Protein AF-0000000084972974 (afdb_homodimer)

pLDDT: mean 89.66, std 11.51, range [36.28, 98.94]

Foldseek 3Di:
DEEEEEALPPVVLVVLQVLQVVVCVVVVLPYDHPYGYLDLVVVVVCLVPDAGQEYEAEQCSVDPDGRLNSLLVNCVRPVRRAYEYEYQCPVCVCSCVVSVSPHQYYHHPDDPVVRSVVSVVSVVVSSVSVVVVVVCVVQPWDWADDVPDIDTHGPVQWFKWFADPDPQWIWTDGLPDIDIHGHAPVVCPPSDPQWFDFDNGMTGRLVQFPDADLPQQWTAGPSGDIDGGDNVRSVVSCVVNVPD/DEEEEEALPPVVLVVLQVLQVVVCVVVVLPYDHPYGYLDLVVVVVCLVPDAGQEYEAEQCSVDPDGRLNSLLVNCVSPVRRAYEYEYQCPVCVCSCVVSVSPHQYYHHPDDPVVRSVVSVVSVVVSSVSVVVVVVCVVQPWDWADDVPDIDTHGPVQWFKWFADPDPQWIWTDGLPDIDIHGHAPVVCPPSDPQWFDFDNTMTGRLVQFPDADLPQQWTAGPSGDIDGGDNVRVVVSCVVNVPD

Secondary structure (DSSP, 8-state):
-EEEEE-SSHHHHHHHHHHHHHHHHHHT---EEEEEES-HHHHHHHHHH---SEEEE-S--SSSS-HHHHHHHHHHH-SSSEEEEEES-GGGTTHHHHTT---SEEEE-S-HHHHHHHHHHHHHHHHHHHHHHHHHHTS-EEEEEETTEEEEEEGGG--EEEE-SSTTEEEEE-SS-EEEEE--GGGGTTSSTTEEEEETTEEEEGGGEEEEETTTTEEEETTS-EEE--HHHHHHHHHH----/-EEEEE-SSHHHHHHHHHHHHHHHHHHT---EEEEEES-HHHHHHHHHH---SEEEE-S--SSSS-HHHHHHHHHHH-SSSEEEEEES-GGGTTHHHHTT---SEEEE-S-HHHHHHHHHHHHHHHHHHHHHHHHHHTS-EEEEEETTEEEEEEGGG--EEEE-SSTTEEEEE-SS-EEEEE--GGGGTTSSTTEEEEETTEEEEGGGEEEEETTTTEEEETTS-EEE--HHHHHHHHHH----

Structure (mmCIF, N/CA/C/O backbone):
data_AF-0000000084972974-model_v1
#
loop_
_entity.id
_entity.type
_entity.pdbx_description
1 polymer 'Accessory gene regulator protein A'
#
loop_
_atom_site.group_PDB
_atom_site.id
_atom_site.type_symbol
_atom_site.label_atom_id
_atom_site.label_alt_id
_atom_site.label_comp_id
_atom_site.label_asym_id
_atom_site.label_entity_id
_atom_site.label_seq_id
_atom_site.pdbx_PDB_ins_code
_atom_site.Cartn_x
_atom_site.Cartn_y
_atom_site.Cartn_z
_atom_site.occupancy
_atom_site.B_iso_or_equiv
_atom_site.auth_seq_id
_atom_site.auth_comp_id
_atom_site.auth_asym_id
_atom_site.auth_atom_id
_atom_site.pdbx_PDB_model_num
ATOM 1 N N . MET A 1 1 ? -12.906 -3.947 5.77 1 89.81 1 MET A N 1
ATOM 2 C CA . MET A 1 1 ? -12.367 -4.445 4.508 1 89.81 1 MET A CA 1
ATOM 3 C C . MET A 1 1 ? -13.484 -4.746 3.518 1 89.81 1 MET A C 1
ATOM 5 O O . MET A 1 1 ? -14.367 -5.562 3.795 1 89.81 1 MET A O 1
ATOM 9 N N . ASN A 1 2 ? -13.5 -4.047 2.375 1 93.19 2 ASN A N 1
ATOM 10 C CA . ASN A 1 2 ? -14.516 -4.211 1.34 1 93.19 2 ASN A CA 1
ATOM 11 C C . ASN A 1 2 ? -14.117 -5.281 0.33 1 93.19 2 ASN A C 1
ATOM 13 O O . ASN A 1 2 ? -12.984 -5.285 -0.166 1 93.19 2 ASN A O 1
ATOM 17 N N . ILE A 1 3 ? -15.117 -6.199 0.05 1 98.25 3 ILE A N 1
ATOM 18 C CA . ILE A 1 3 ? -14.812 -7.348 -0.793 1 98.25 3 ILE A CA 1
ATOM 19 C C . ILE A 1 3 ? -15.711 -7.336 -2.029 1 98.25 3 ILE A C 1
ATOM 21 O O . ILE A 1 3 ? -16.906 -7.055 -1.931 1 98.25 3 ILE A O 1
ATOM 25 N N . VAL A 1 4 ? -15.109 -7.602 -3.17 1 98.88 4 VAL A N 1
ATOM 26 C CA . VAL A 1 4 ? -15.828 -7.824 -4.418 1 98.88 4 VAL A CA 1
ATOM 27 C C . VAL A 1 4 ? -15.68 -9.281 -4.848 1 98.88 4 VAL A C 1
ATOM 29 O O . VAL A 1 4 ? -14.594 -9.859 -4.758 1 98.88 4 VAL A O 1
ATOM 32 N N . ILE A 1 5 ? -16.812 -9.883 -5.281 1 98.88 5 ILE A N 1
ATOM 33 C CA . ILE A 1 5 ? -16.828 -11.242 -5.812 1 98.88 5 ILE A CA 1
ATOM 34 C C . ILE A 1 5 ? -17.328 -11.227 -7.258 1 98.88 5 ILE A C 1
ATOM 36 O O . ILE A 1 5 ? -18.344 -10.602 -7.559 1 98.88 5 ILE A O 1
ATOM 40 N N . CYS A 1 6 ? -16.594 -11.867 -8.148 1 98.94 6 CYS A N 1
ATOM 41 C CA . CYS A 1 6 ? -17.047 -12.047 -9.523 1 98.94 6 CYS A CA 1
ATOM 42 C C . CYS A 1 6 ? -16.984 -13.516 -9.93 1 98.94 6 CYS A C 1
ATOM 44 O O . CYS A 1 6 ? -15.906 -14.094 -10.016 1 98.94 6 CYS A O 1
ATOM 46 N N . GLU A 1 7 ? -18.125 -14.117 -10.148 1 98.62 7 GLU A N 1
ATOM 47 C CA . GLU A 1 7 ? -18.359 -15.531 -10.414 1 98.62 7 GLU A CA 1
ATOM 48 C C . GLU A 1 7 ? -19.578 -15.734 -11.305 1 98.62 7 GLU A C 1
ATOM 50 O O . GLU A 1 7 ? -20.688 -15.32 -10.945 1 98.62 7 GLU A O 1
ATOM 55 N N . ASP A 1 8 ? -19.328 -16.359 -12.453 1 98.25 8 ASP A N 1
ATOM 56 C CA . ASP A 1 8 ? -20.422 -16.438 -13.406 1 98.25 8 ASP A CA 1
ATOM 57 C C . ASP A 1 8 ? -21.469 -17.453 -12.953 1 98.25 8 ASP A C 1
ATOM 59 O O . ASP A 1 8 ? -22.656 -17.344 -13.289 1 98.25 8 ASP A O 1
ATOM 63 N N . ASP A 1 9 ? -21.047 -18.516 -12.195 1 97.75 9 ASP A N 1
ATOM 64 C CA . ASP A 1 9 ? -21.984 -19.5 -11.664 1 97.75 9 ASP A CA 1
ATOM 65 C C . ASP A 1 9 ? -22.703 -18.969 -10.43 1 97.75 9 ASP A C 1
ATOM 67 O O . ASP A 1 9 ? -22.094 -18.844 -9.359 1 97.75 9 ASP A O 1
ATOM 71 N N . ARG A 1 10 ? -23.953 -18.766 -10.57 1 97.62 10 ARG A N 1
ATOM 72 C CA . ARG A 1 10 ? -24.734 -18.094 -9.523 1 97.62 10 ARG A CA 1
ATOM 73 C C . ARG A 1 10 ? -24.719 -18.906 -8.234 1 97.62 10 ARG A C 1
ATOM 75 O O . ARG A 1 10 ? -24.734 -18.344 -7.137 1 97.62 10 ARG A O 1
ATOM 82 N N . VAL A 1 11 ? -24.719 -20.172 -8.336 1 96.75 11 VAL A N 1
ATOM 83 C CA . VAL A 1 11 ? -24.688 -21.031 -7.156 1 96.75 11 VAL A CA 1
ATOM 84 C C . VAL A 1 11 ? -23.359 -20.859 -6.418 1 96.75 11 VAL A C 1
ATOM 86 O O . VAL A 1 11 ? -23.344 -20.688 -5.199 1 96.75 11 VAL A O 1
ATOM 89 N N . GLN A 1 12 ? -22.297 -20.891 -7.18 1 96.25 12 GLN A N 1
ATOM 90 C CA . GLN A 1 12 ? -20.969 -20.719 -6.594 1 96.25 12 GLN A CA 1
ATOM 91 C C . GLN A 1 12 ? -20.797 -19.297 -6.035 1 96.25 12 GLN A C 1
ATOM 93 O O . GLN A 1 12 ? -20.172 -19.109 -4.988 1 96.25 12 GLN A O 1
ATOM 98 N N . LEU A 1 13 ? -21.344 -18.344 -6.738 1 98.19 13 LEU A N 1
ATOM 99 C CA . LEU A 1 13 ? -21.312 -16.953 -6.281 1 98.19 13 LEU A CA 1
ATOM 100 C C . LEU A 1 13 ? -21.969 -16.828 -4.91 1 98.19 13 LEU A C 1
ATOM 102 O O . LEU A 1 13 ? -21.375 -16.266 -3.98 1 98.19 13 LEU A O 1
ATOM 106 N N . GLU A 1 14 ? -23.172 -17.328 -4.828 1 97.88 14 GLU A N 1
ATOM 107 C CA . GLU A 1 14 ? -23.922 -17.219 -3.586 1 97.88 14 GLU A CA 1
ATOM 108 C C . GLU A 1 14 ? -23.25 -17.984 -2.453 1 97.88 14 GLU A C 1
ATOM 110 O O . GLU A 1 14 ? -23.234 -17.516 -1.308 1 97.88 14 GLU A O 1
ATOM 115 N N . LYS A 1 15 ? -22.703 -19.109 -2.768 1 96.25 15 LYS A N 1
ATOM 116 C CA . LYS A 1 15 ? -21.984 -19.891 -1.764 1 96.25 15 LYS A CA 1
ATOM 117 C C . LYS A 1 15 ? -20.781 -19.109 -1.216 1 96.25 15 LYS A C 1
ATOM 119 O O . LYS A 1 15 ? -20.594 -19.047 -0 1 96.25 15 LYS A O 1
ATOM 124 N N . THR A 1 16 ? -19.969 -18.547 -2.088 1 97.38 16 THR A N 1
ATOM 125 C CA . THR A 1 16 ? -18.797 -17.766 -1.69 1 97.38 16 THR A CA 1
ATOM 126 C C . THR A 1 16 ? -19.219 -16.562 -0.846 1 97.38 16 THR A C 1
ATOM 128 O O . THR A 1 16 ? -18.641 -16.297 0.206 1 97.38 16 THR A O 1
ATOM 131 N N . LYS A 1 17 ? -20.234 -15.891 -1.312 1 98.31 17 LYS A N 1
ATOM 132 C CA . LYS A 1 17 ? -20.75 -14.734 -0.59 1 98.31 17 LYS A CA 1
ATOM 133 C C . LYS A 1 17 ? -21.188 -15.117 0.822 1 98.31 17 LYS A C 1
ATOM 135 O O . LYS A 1 17 ? -20.844 -14.445 1.79 1 98.31 17 LYS A O 1
ATOM 140 N N . GLU A 1 18 ? -21.891 -16.219 0.926 1 97.12 18 GLU A N 1
ATOM 141 C CA . GLU A 1 18 ? -22.391 -16.688 2.217 1 97.12 18 GLU A CA 1
ATOM 142 C C . GLU A 1 18 ? -21.234 -17.016 3.17 1 97.12 18 GLU A C 1
ATOM 144 O O . GLU A 1 18 ? -21.281 -16.641 4.348 1 97.12 18 GLU A O 1
ATOM 149 N N . ILE A 1 19 ? -20.266 -17.703 2.654 1 96.19 19 ILE A N 1
ATOM 150 C CA . ILE A 1 19 ? -19.109 -18.062 3.479 1 96.19 19 ILE A CA 1
ATOM 151 C C . ILE A 1 19 ? -18.453 -16.797 4.02 1 96.19 19 ILE A C 1
ATOM 153 O O . ILE A 1 19 ? -18.156 -16.703 5.211 1 96.19 19 ILE A O 1
ATOM 157 N N . ILE A 1 20 ? -18.297 -15.789 3.176 1 97.5 20 ILE A N 1
ATOM 158 C CA . ILE A 1 20 ? -17.625 -14.555 3.545 1 97.5 20 ILE A CA 1
ATOM 159 C C . ILE A 1 20 ? -18.469 -13.781 4.551 1 97.5 20 ILE A C 1
ATOM 161 O O . ILE A 1 20 ? -17.953 -13.312 5.57 1 97.5 20 ILE A O 1
ATOM 165 N N . GLU A 1 21 ? -19.719 -13.68 4.281 1 96.69 21 GLU A N 1
ATOM 166 C CA . GLU A 1 21 ? -20.594 -12.906 5.152 1 96.69 21 GLU A CA 1
ATOM 167 C C . GLU A 1 21 ? -20.734 -13.57 6.52 1 96.69 21 GLU A C 1
ATOM 169 O O . GLU A 1 21 ? -20.781 -12.891 7.547 1 96.69 21 GLU A O 1
ATOM 174 N N . ASN A 1 22 ? -20.844 -14.891 6.516 1 95.62 22 ASN A N 1
ATOM 175 C CA . ASN A 1 22 ? -20.906 -15.602 7.789 1 95.62 22 ASN A CA 1
ATOM 176 C C . ASN A 1 22 ? -19.641 -15.383 8.609 1 95.62 22 ASN A C 1
ATOM 178 O O . ASN A 1 22 ? -19.719 -15.172 9.82 1 95.62 22 ASN A O 1
ATOM 182 N N . TYR A 1 23 ? -18.562 -15.508 7.926 1 94 23 TYR A N 1
ATOM 183 C CA . TYR A 1 23 ? -17.281 -15.25 8.602 1 94 23 TYR A CA 1
ATOM 184 C C . TYR A 1 23 ? -17.25 -13.836 9.172 1 94 23 TYR A C 1
ATOM 186 O O . TYR A 1 23 ? -16.859 -13.633 10.32 1 94 23 TYR A O 1
ATOM 194 N N . ALA A 1 24 ? -17.656 -12.852 8.383 1 92.06 24 ALA A N 1
ATOM 195 C CA . ALA A 1 24 ? -17.672 -11.453 8.805 1 92.06 24 ALA A CA 1
ATOM 196 C C . ALA A 1 24 ? -18.547 -11.258 10.039 1 92.06 24 ALA A C 1
ATOM 198 O O . ALA A 1 24 ? -18.172 -10.562 10.977 1 92.06 24 ALA A O 1
ATOM 199 N N . MET A 1 25 ? -19.672 -11.875 10.016 1 90.69 25 MET A N 1
ATOM 200 C CA . MET A 1 25 ? -20.625 -11.766 11.117 1 90.69 25 MET A CA 1
ATOM 201 C C . MET A 1 25 ? -20.078 -12.406 12.383 1 90.69 25 MET A C 1
ATOM 203 O O . MET A 1 25 ? -20.141 -11.812 13.461 1 90.69 25 MET A O 1
ATOM 207 N N . MET A 1 26 ? -19.547 -13.594 12.227 1 90.44 26 MET A N 1
ATOM 208 C CA . MET A 1 26 ? -19.031 -14.344 13.375 1 90.44 26 MET A CA 1
ATOM 209 C C . MET A 1 26 ? -17.859 -13.609 14.023 1 90.44 26 MET A C 1
ATOM 211 O O . MET A 1 26 ? -17.766 -13.562 15.25 1 90.44 26 MET A O 1
ATOM 215 N N . GLU A 1 27 ? -17 -13.039 13.203 1 86.06 27 GLU A N 1
ATOM 216 C CA . GLU A 1 27 ? -15.805 -12.375 13.719 1 86.06 27 GLU A CA 1
ATOM 217 C C . GLU A 1 27 ? -16.094 -10.922 14.062 1 86.06 27 GLU A C 1
ATOM 219 O O . GLU A 1 27 ? -15.305 -10.281 14.766 1 86.06 27 GLU A O 1
ATOM 224 N N . ASP A 1 28 ? -17.156 -10.391 13.594 1 82.56 28 ASP A N 1
ATOM 225 C CA . ASP A 1 28 ? -17.5 -8.984 13.773 1 82.56 28 ASP A CA 1
ATOM 226 C C . ASP A 1 28 ? -16.328 -8.086 13.43 1 82.56 28 ASP A C 1
ATOM 228 O O . ASP A 1 28 ? -15.945 -7.219 14.219 1 82.56 28 ASP A O 1
ATOM 232 N N . ASN A 1 29 ? -15.75 -8.297 12.242 1 78.06 29 ASN A N 1
ATOM 233 C CA . ASN A 1 29 ? -14.484 -7.66 11.891 1 78.06 29 ASN A CA 1
ATOM 234 C C . ASN A 1 29 ? -14.68 -6.566 10.844 1 78.06 29 ASN A C 1
ATOM 236 O O . ASN A 1 29 ? -13.703 -6.027 10.312 1 78.06 29 ASN A O 1
ATOM 240 N N . GLY A 1 30 ? -15.93 -6.277 10.484 1 81.06 30 GLY A N 1
ATOM 241 C CA . GLY A 1 30 ? -16.219 -5.156 9.602 1 81.06 30 GLY A CA 1
ATOM 242 C C . GLY A 1 30 ? -16.062 -5.492 8.133 1 81.06 30 GLY A C 1
ATOM 243 O O . GLY A 1 30 ? -16.219 -4.625 7.27 1 81.06 30 GLY A O 1
ATOM 244 N N . ILE A 1 31 ? -15.703 -6.734 7.84 1 90.69 31 ILE A N 1
ATOM 245 C CA . ILE A 1 31 ? -15.633 -7.176 6.453 1 90.69 31 ILE A CA 1
ATOM 246 C C . ILE A 1 31 ? -17.016 -7.066 5.801 1 90.69 31 ILE A C 1
ATOM 248 O O . ILE A 1 31 ? -18.016 -7.422 6.41 1 90.69 31 ILE A O 1
ATOM 252 N N . LYS A 1 32 ? -17.078 -6.527 4.57 1 93.5 32 LYS A N 1
ATOM 253 C CA . LYS A 1 32 ? -18.344 -6.379 3.852 1 93.5 32 LYS A CA 1
ATOM 254 C C . LYS A 1 32 ? -18.188 -6.742 2.379 1 93.5 32 LYS A C 1
ATOM 256 O O . LYS A 1 32 ? -17.219 -6.336 1.734 1 93.5 32 LYS A O 1
ATOM 261 N N . VAL A 1 33 ? -19.156 -7.508 1.957 1 97.75 33 VAL A N 1
ATOM 262 C CA . VAL A 1 33 ? -19.25 -7.691 0.513 1 97.75 33 VAL A CA 1
ATOM 263 C C . VAL A 1 33 ? -19.969 -6.5 -0.115 1 97.75 33 VAL A C 1
ATOM 265 O O . VAL A 1 33 ? -21.156 -6.285 0.129 1 97.75 33 VAL A O 1
ATOM 268 N N . VAL A 1 34 ? -19.266 -5.77 -0.963 1 96.94 34 VAL A N 1
ATOM 269 C CA . VAL A 1 34 ? -19.828 -4.523 -1.468 1 96.94 34 VAL A CA 1
ATOM 270 C C . VAL A 1 34 ? -20.344 -4.73 -2.889 1 96.94 34 VAL A C 1
ATOM 272 O O . VAL A 1 34 ? -21.141 -3.93 -3.393 1 96.94 34 VAL A O 1
ATOM 275 N N . LEU A 1 35 ? -19.859 -5.785 -3.537 1 98.56 35 LEU A N 1
ATOM 276 C CA . LEU A 1 35 ? -20.344 -6.184 -4.852 1 98.56 35 LEU A CA 1
ATOM 277 C C . LEU A 1 35 ? -20.156 -7.68 -5.074 1 98.56 35 LEU A C 1
ATOM 279 O O . LEU A 1 35 ? -19.078 -8.219 -4.863 1 98.56 35 LEU A O 1
ATOM 283 N N . ALA A 1 36 ? -21.188 -8.359 -5.305 1 98.75 36 ALA A N 1
ATOM 284 C CA . ALA A 1 36 ? -21.188 -9.742 -5.77 1 98.75 36 ALA A CA 1
ATOM 285 C C . ALA A 1 36 ? -21.922 -9.867 -7.102 1 98.75 36 ALA A C 1
ATOM 287 O O . ALA A 1 36 ? -23.109 -9.562 -7.195 1 98.75 36 ALA A O 1
ATOM 288 N N . THR A 1 37 ? -21.172 -10.305 -8.125 1 98.81 37 THR A N 1
ATOM 289 C CA . THR A 1 37 ? -21.797 -10.234 -9.445 1 98.81 37 THR A CA 1
ATOM 290 C C . THR A 1 37 ? -21.297 -11.375 -10.328 1 98.81 37 THR A C 1
ATOM 292 O O . THR A 1 37 ? -20.203 -11.906 -10.125 1 98.81 37 THR A O 1
ATOM 295 N N . ALA A 1 38 ? -22.109 -11.711 -11.297 1 98.62 38 ALA A N 1
ATOM 296 C CA . ALA A 1 38 ? -21.75 -12.711 -12.305 1 98.62 38 ALA A CA 1
ATOM 297 C C . ALA A 1 38 ? -21.203 -12.047 -13.562 1 98.62 38 ALA A C 1
ATOM 299 O O . ALA A 1 38 ? -20.781 -12.727 -14.5 1 98.62 38 ALA A O 1
ATOM 300 N N . ASN A 1 39 ? -21.203 -10.688 -13.531 1 98.5 39 ASN A N 1
ATOM 301 C CA . ASN A 1 39 ? -20.844 -9.898 -14.711 1 98.5 39 ASN A CA 1
ATOM 302 C C . ASN A 1 39 ? -19.578 -9.078 -14.461 1 98.5 39 ASN A C 1
ATOM 304 O O . ASN A 1 39 ? -19.609 -8.109 -13.703 1 98.5 39 ASN A O 1
ATOM 308 N N . PRO A 1 40 ? -18.484 -9.445 -15.242 1 98.62 40 PRO A N 1
ATOM 309 C CA . PRO A 1 40 ? -17.234 -8.703 -15.016 1 98.62 40 PRO A CA 1
ATOM 310 C C . PRO A 1 40 ? -17.359 -7.223 -15.359 1 98.62 40 PRO A C 1
ATOM 312 O O . PRO A 1 40 ? -16.609 -6.398 -14.836 1 98.62 40 PRO A O 1
ATOM 315 N N . HIS A 1 41 ? -18.328 -6.828 -16.141 1 98.31 41 HIS A N 1
ATOM 316 C CA . HIS A 1 41 ? -18.531 -5.422 -16.484 1 98.31 41 HIS A CA 1
ATOM 317 C C . HIS A 1 41 ? -19.031 -4.633 -15.273 1 98.31 41 HIS A C 1
ATOM 319 O O . HIS A 1 41 ? -18.766 -3.434 -15.164 1 98.31 41 HIS A O 1
ATOM 325 N N . ASP A 1 42 ? -19.703 -5.297 -14.359 1 98.56 42 ASP A N 1
ATOM 326 C CA . ASP A 1 42 ? -20.109 -4.648 -13.117 1 98.56 42 ASP A CA 1
ATOM 327 C C . ASP A 1 42 ? -18.891 -4.254 -12.281 1 98.56 42 ASP A C 1
ATOM 329 O O . ASP A 1 42 ? -18.891 -3.197 -11.641 1 98.56 42 ASP A O 1
ATOM 333 N N . VAL A 1 43 ? -17.891 -5.102 -12.312 1 98.62 43 VAL A N 1
ATOM 334 C CA . VAL A 1 43 ? -16.672 -4.812 -11.562 1 98.62 43 VAL A CA 1
ATOM 335 C C . VAL A 1 43 ? -15.938 -3.631 -12.188 1 98.62 43 VAL A C 1
ATOM 337 O O . VAL A 1 43 ? -15.461 -2.738 -11.484 1 98.62 43 VAL A O 1
ATOM 340 N N . LEU A 1 44 ? -15.898 -3.598 -13.531 1 97.5 44 LEU A N 1
ATOM 341 C CA . LEU A 1 44 ? -15.25 -2.492 -14.227 1 97.5 44 LEU A CA 1
ATOM 342 C C . LEU A 1 44 ? -15.961 -1.174 -13.93 1 97.5 44 LEU A C 1
ATOM 344 O O . LEU A 1 44 ? -15.305 -0.154 -13.695 1 97.5 44 LEU A O 1
ATOM 348 N N . SER A 1 45 ? -17.297 -1.203 -13.883 1 97.19 45 SER A N 1
ATOM 349 C CA . SER A 1 45 ? -18.078 -0.019 -13.531 1 97.19 45 SER A CA 1
ATOM 350 C C . SER A 1 45 ? -17.828 0.404 -12.086 1 97.19 45 SER A C 1
ATOM 352 O O . SER A 1 45 ? -17.672 1.595 -11.805 1 97.19 45 SER A O 1
ATOM 354 N N . PHE A 1 46 ? -17.781 -0.591 -11.305 1 96.31 46 PHE A N 1
ATOM 355 C CA . PHE A 1 46 ? -17.5 -0.351 -9.898 1 96.31 46 PHE A CA 1
ATOM 356 C C . PHE A 1 46 ? -16.172 0.36 -9.719 1 96.31 46 PHE A C 1
ATOM 358 O O . PHE A 1 46 ? -16.062 1.304 -8.93 1 96.31 46 PHE A O 1
ATOM 365 N N . LEU A 1 47 ? -15.094 0 -10.484 1 94.81 47 LEU A N 1
ATOM 366 C CA . LEU A 1 47 ? -13.734 0.512 -10.367 1 94.81 47 LEU A CA 1
ATOM 367 C C . LEU A 1 47 ? -13.664 1.973 -10.797 1 94.81 47 LEU A C 1
ATOM 369 O O . LEU A 1 47 ? -12.703 2.674 -10.477 1 94.81 47 LEU A O 1
ATOM 373 N N . GLN A 1 48 ? -14.641 2.424 -11.531 1 88.88 48 GLN A N 1
ATOM 374 C CA . GLN A 1 48 ? -14.656 3.814 -11.977 1 88.88 48 GLN A CA 1
ATOM 375 C C . GLN A 1 48 ? -14.961 4.758 -10.82 1 88.88 48 GLN A C 1
ATOM 377 O O . GLN A 1 48 ? -14.539 5.918 -10.828 1 88.88 48 GLN A O 1
ATOM 382 N N . GLU A 1 49 ? -15.664 4.188 -9.836 1 83.12 49 GLU A N 1
ATOM 383 C CA . GLU A 1 49 ? -16.172 5.078 -8.797 1 83.12 49 GLU A CA 1
ATOM 384 C C . GLU A 1 49 ? -15.656 4.672 -7.422 1 83.12 49 GLU A C 1
ATOM 386 O O . GLU A 1 49 ? -15.633 5.488 -6.492 1 83.12 49 GLU A O 1
ATOM 391 N N . ASP A 1 50 ? -15.297 3.428 -7.355 1 86.06 50 ASP A N 1
ATOM 392 C CA . ASP A 1 50 ? -14.953 2.904 -6.039 1 86.06 50 ASP A CA 1
ATOM 393 C C . ASP A 1 50 ? -13.797 1.911 -6.133 1 86.06 50 ASP A C 1
ATOM 395 O O . ASP A 1 50 ? -13.297 1.629 -7.223 1 86.06 50 ASP A O 1
ATOM 399 N N . LYS A 1 51 ? -13.289 1.526 -4.965 1 88.81 51 LYS A N 1
ATOM 400 C CA . LYS A 1 51 ? -12.281 0.473 -4.871 1 88.81 51 LYS A CA 1
ATOM 401 C C . LYS A 1 51 ? -12.586 -0.477 -3.717 1 88.81 51 LYS A C 1
ATOM 403 O O . LYS A 1 51 ? -13.258 -0.096 -2.752 1 88.81 51 LYS A O 1
ATOM 408 N N . ALA A 1 52 ? -12.227 -1.682 -3.854 1 94.88 52 ALA A N 1
ATOM 409 C CA . ALA A 1 52 ? -12.32 -2.664 -2.779 1 94.88 52 ALA A CA 1
ATOM 410 C C . ALA A 1 52 ? -10.938 -3.098 -2.307 1 94.88 52 ALA A C 1
ATOM 412 O O . ALA A 1 52 ? -9.93 -2.801 -2.957 1 94.88 52 ALA A O 1
ATOM 413 N N . ASP A 1 53 ? -10.93 -3.672 -1.161 1 93.88 53 ASP A N 1
ATOM 414 C CA . ASP A 1 53 ? -9.664 -4.082 -0.555 1 93.88 53 ASP A CA 1
ATOM 415 C C . ASP A 1 53 ? -9.258 -5.48 -1.018 1 93.88 53 ASP A C 1
ATOM 417 O O . ASP A 1 53 ? -8.086 -5.844 -0.955 1 93.88 53 ASP A O 1
ATOM 421 N N . CYS A 1 54 ? -10.25 -6.242 -1.451 1 98.25 54 CYS A N 1
ATOM 422 C CA . CYS A 1 54 ? -10.023 -7.633 -1.834 1 98.25 54 CYS A CA 1
ATOM 423 C C . CYS A 1 54 ? -11.008 -8.07 -2.914 1 98.25 54 CYS A C 1
ATOM 425 O O . CYS A 1 54 ? -12.188 -7.723 -2.861 1 98.25 54 CYS A O 1
ATOM 427 N N . TYR A 1 55 ? -10.539 -8.789 -3.873 1 98.88 55 TYR A N 1
ATOM 428 C CA . TYR A 1 55 ? -11.336 -9.297 -4.984 1 98.88 55 TYR A CA 1
ATOM 429 C C . TYR A 1 55 ? -11.227 -10.812 -5.094 1 98.88 55 TYR A C 1
ATOM 431 O O . TYR A 1 55 ? -10.117 -11.352 -5.172 1 98.88 55 TYR A O 1
ATOM 439 N N . PHE A 1 56 ? -12.336 -11.508 -5.07 1 98.88 56 PHE A N 1
ATOM 440 C CA . PHE A 1 56 ? -12.43 -12.93 -5.391 1 98.88 56 PHE A CA 1
ATOM 441 C C . PHE A 1 56 ? -12.945 -13.133 -6.812 1 98.88 56 PHE A C 1
ATOM 443 O O . PHE A 1 56 ? -14.078 -12.766 -7.121 1 98.88 56 PHE A O 1
ATOM 450 N N . LEU A 1 57 ? -12.117 -13.781 -7.652 1 98.88 57 LEU A N 1
ATOM 451 C CA . LEU A 1 57 ? -12.43 -13.844 -9.078 1 98.88 57 LEU A CA 1
ATOM 452 C C . LEU A 1 57 ? -12.344 -15.273 -9.594 1 98.88 57 LEU A C 1
ATOM 454 O O . LEU A 1 57 ? -11.359 -15.969 -9.328 1 98.88 57 LEU A O 1
ATOM 458 N N . ASP A 1 58 ? -13.352 -15.656 -10.273 1 98.75 58 ASP A N 1
ATOM 459 C CA . ASP A 1 58 ? -13.172 -16.797 -11.156 1 98.75 58 ASP A CA 1
ATOM 460 C C . ASP A 1 58 ? -12.367 -16.422 -12.398 1 98.75 58 ASP A C 1
ATOM 462 O O . ASP A 1 58 ? -12.359 -15.258 -12.812 1 98.75 58 ASP A O 1
ATOM 466 N N . ILE A 1 59 ? -11.719 -17.391 -12.969 1 98.62 59 ILE A N 1
ATOM 467 C CA . ILE A 1 59 ? -10.961 -17.125 -14.188 1 98.62 59 ILE A CA 1
ATOM 468 C C . ILE A 1 59 ? -11.891 -17.188 -15.398 1 98.62 59 ILE A C 1
ATOM 470 O O . ILE A 1 59 ? -11.844 -16.297 -16.266 1 98.62 59 ILE A O 1
ATOM 474 N N . ASP A 1 60 ? -12.672 -18.25 -15.445 1 98.25 60 ASP A N 1
ATOM 475 C CA . ASP A 1 60 ? -13.656 -18.391 -16.516 1 98.25 60 ASP A CA 1
ATOM 476 C C . ASP A 1 60 ? -14.977 -17.734 -16.141 1 98.25 60 ASP A C 1
ATOM 478 O O . ASP A 1 60 ? -15.75 -18.281 -15.359 1 98.25 60 ASP A O 1
ATOM 482 N N . LEU A 1 61 ? -15.312 -16.609 -16.75 1 98.44 61 LEU A N 1
ATOM 483 C CA . LEU A 1 61 ? -16.484 -15.812 -16.406 1 98.44 61 LEU A CA 1
ATOM 484 C C . LEU A 1 61 ? -17.516 -15.867 -17.531 1 98.44 61 LEU A C 1
ATOM 486 O O . LEU A 1 61 ? -18.453 -15.062 -17.547 1 98.44 61 LEU A O 1
ATOM 490 N N . LYS A 1 62 ? -17.297 -16.734 -18.5 1 97.94 62 LYS A N 1
ATOM 491 C CA . LYS A 1 62 ? -18.188 -16.875 -19.656 1 97.94 62 LYS A CA 1
ATOM 492 C C . LYS A 1 62 ? -18.391 -15.547 -20.359 1 97.94 62 LYS A C 1
ATOM 494 O O . LYS A 1 62 ? -19.531 -15.188 -20.688 1 97.94 62 LYS A O 1
ATOM 499 N N . ASP A 1 63 ? -17.328 -14.805 -20.422 1 97.25 63 ASP A N 1
ATOM 500 C CA . ASP A 1 63 ? -17.25 -13.492 -21.062 1 97.25 63 ASP A CA 1
ATOM 501 C C . ASP A 1 63 ? -15.906 -13.32 -21.781 1 97.25 63 ASP A C 1
ATOM 503 O O . ASP A 1 63 ? -14.977 -14.102 -21.578 1 97.25 63 ASP A O 1
ATOM 507 N N . GLU A 1 64 ? -15.859 -12.352 -22.672 1 97.56 64 GLU A N 1
ATOM 508 C CA . GLU A 1 64 ? -14.578 -12.016 -23.297 1 97.56 64 GLU A CA 1
ATOM 509 C C . GLU A 1 64 ? -13.555 -11.586 -22.266 1 97.56 64 GLU A C 1
ATOM 511 O O . GLU A 1 64 ? -12.359 -11.859 -22.406 1 97.56 64 GLU A O 1
ATOM 516 N N . ILE A 1 65 ? -14.07 -10.984 -21.25 1 97.69 65 ILE A N 1
ATOM 517 C CA . ILE A 1 65 ? -13.227 -10.633 -20.109 1 97.69 65 ILE A CA 1
ATOM 518 C C . ILE A 1 65 ? -13.07 -11.836 -19.188 1 97.69 65 ILE A C 1
ATOM 520 O O . ILE A 1 65 ? -14.062 -12.352 -18.656 1 97.69 65 ILE A O 1
ATOM 524 N N . THR A 1 66 ? -11.828 -12.32 -19.016 1 98.25 66 THR A N 1
ATOM 525 C CA . THR A 1 66 ? -11.555 -13.398 -18.078 1 98.25 66 THR A CA 1
ATOM 526 C C . THR A 1 66 ? -11.172 -12.844 -16.703 1 98.25 66 THR A C 1
ATOM 528 O O . THR A 1 66 ? -10.906 -11.648 -16.562 1 98.25 66 THR A O 1
ATOM 531 N N . GLY A 1 67 ? -11.102 -13.695 -15.703 1 98.75 67 GLY A N 1
ATOM 532 C CA . GLY A 1 67 ? -10.641 -13.258 -14.398 1 98.75 67 GLY A CA 1
ATOM 533 C C . GLY A 1 67 ? -9.234 -12.68 -14.43 1 98.75 67 GLY A C 1
ATOM 534 O O . GLY A 1 67 ? -8.922 -11.75 -13.688 1 98.75 67 GLY A O 1
ATOM 535 N N . ILE A 1 68 ? -8.422 -13.195 -15.32 1 98.69 68 ILE A N 1
ATOM 536 C CA . ILE A 1 68 ? -7.035 -12.75 -15.43 1 98.69 68 ILE A CA 1
ATOM 537 C C . ILE A 1 68 ? -6.988 -11.328 -15.984 1 98.69 68 ILE A C 1
ATOM 539 O O . ILE A 1 68 ? -6.348 -10.445 -15.398 1 98.69 68 ILE A O 1
ATOM 543 N N . THR A 1 69 ? -7.746 -11.055 -17.016 1 98.25 69 THR A N 1
ATOM 544 C CA . THR A 1 69 ? -7.773 -9.719 -17.609 1 98.25 69 THR A CA 1
ATOM 545 C C . THR A 1 69 ? -8.445 -8.734 -16.656 1 98.25 69 THR A C 1
ATOM 547 O O . THR A 1 69 ? -8.031 -7.574 -16.562 1 98.25 69 THR A O 1
ATOM 550 N N . LEU A 1 70 ? -9.469 -9.211 -15.961 1 98.75 70 LEU A N 1
ATOM 551 C CA . LEU A 1 70 ? -10.117 -8.375 -14.953 1 98.75 70 LEU A CA 1
ATOM 552 C C . LEU A 1 70 ? -9.141 -8.008 -13.844 1 98.75 70 LEU A C 1
ATOM 554 O O . LEU A 1 70 ? -9.086 -6.852 -13.414 1 98.75 70 LEU A O 1
ATOM 558 N N . GLY A 1 71 ? -8.352 -8.984 -13.414 1 98.69 71 GLY A N 1
ATOM 559 C CA . GLY A 1 71 ? -7.309 -8.719 -12.43 1 98.69 71 GLY A CA 1
ATOM 560 C C . GLY A 1 71 ? -6.316 -7.664 -12.883 1 98.69 71 GLY A C 1
ATOM 561 O O . GLY A 1 71 ? -5.91 -6.809 -12.094 1 98.69 71 GLY A O 1
ATOM 562 N N . SER A 1 72 ? -5.969 -7.727 -14.164 1 98.06 72 SER A N 1
ATOM 563 C CA . SER A 1 72 ? -5.051 -6.738 -14.719 1 98.06 72 SER A CA 1
ATOM 564 C C . SER A 1 72 ? -5.641 -5.332 -14.641 1 98.06 72 SER A C 1
ATOM 566 O O . SER A 1 72 ? -4.938 -4.379 -14.297 1 98.06 72 SER A O 1
ATOM 568 N N . LYS A 1 73 ? -6.891 -5.219 -14.898 1 97.25 73 LYS A N 1
ATOM 569 C CA . LYS A 1 73 ? -7.562 -3.922 -14.828 1 97.25 73 LYS A CA 1
ATOM 570 C C . LYS A 1 73 ? -7.629 -3.412 -13.391 1 97.25 73 LYS A C 1
ATOM 572 O O . LYS A 1 73 ? -7.426 -2.221 -13.141 1 97.25 73 LYS A O 1
ATOM 577 N N . ILE A 1 74 ? -7.871 -4.312 -12.477 1 97.62 74 ILE A N 1
ATOM 578 C CA . ILE A 1 74 ? -7.902 -3.949 -11.062 1 97.62 74 ILE A CA 1
ATOM 579 C C . ILE A 1 74 ? -6.527 -3.436 -10.633 1 97.62 74 ILE A C 1
ATOM 581 O O . ILE A 1 74 ? -6.426 -2.4 -9.977 1 97.62 74 ILE A O 1
ATOM 585 N N . ARG A 1 75 ? -5.461 -4.109 -11.102 1 96.44 75 ARG A N 1
ATOM 586 C CA . ARG A 1 75 ? -4.094 -3.775 -10.711 1 96.44 75 ARG A CA 1
ATOM 587 C C . ARG A 1 75 ? -3.676 -2.426 -11.281 1 96.44 75 ARG A C 1
ATOM 589 O O . ARG A 1 75 ? -2.906 -1.691 -10.664 1 96.44 75 ARG A O 1
ATOM 596 N N . GLU A 1 76 ? -4.207 -2.162 -12.422 1 91.94 76 GLU A N 1
ATOM 597 C CA . GLU A 1 76 ? -3.92 -0.861 -13.016 1 91.94 76 GLU A CA 1
ATOM 598 C C . GLU A 1 76 ? -4.445 0.273 -12.141 1 91.94 76 GLU A C 1
ATOM 600 O O . GLU A 1 76 ? -3.824 1.334 -12.055 1 91.94 76 GLU A O 1
ATOM 605 N N . GLU A 1 77 ? -5.48 -0.026 -11.445 1 86.62 77 GLU A N 1
ATOM 606 C CA . GLU A 1 77 ? -6.125 1.012 -10.648 1 86.62 77 GLU A CA 1
ATOM 607 C C . GLU A 1 77 ? -5.648 0.966 -9.195 1 86.62 77 GLU A C 1
ATOM 609 O O . GLU A 1 77 ? -5.535 2.004 -8.539 1 86.62 77 GLU A O 1
ATOM 614 N N . ASP A 1 78 ? -5.359 -0.164 -8.773 1 90.12 78 ASP A N 1
ATOM 615 C CA . ASP A 1 78 ? -5.027 -0.354 -7.363 1 90.12 78 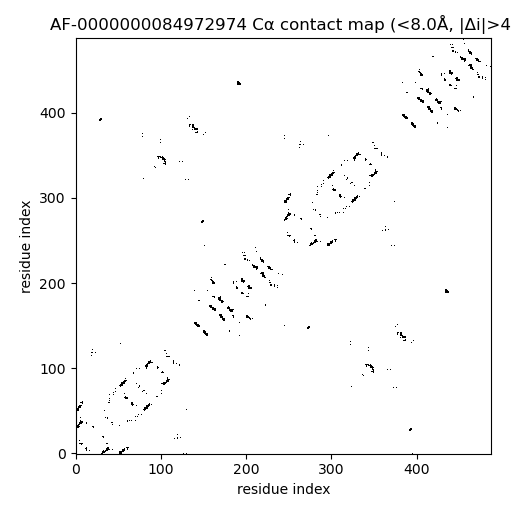ASP A CA 1
ATOM 616 C C . ASP A 1 78 ? -3.871 -1.339 -7.203 1 90.12 78 ASP A C 1
ATOM 618 O O . ASP A 1 78 ? -4.062 -2.551 -7.309 1 90.12 78 ASP A O 1
ATOM 622 N N . PRO A 1 79 ? -2.77 -0.836 -6.836 1 89 79 PRO A N 1
ATOM 623 C CA . PRO A 1 79 ? -1.601 -1.715 -6.746 1 89 79 PRO A CA 1
ATOM 624 C C . PRO A 1 79 ? -1.597 -2.564 -5.477 1 89 79 PRO A C 1
ATOM 626 O O . PRO A 1 79 ? -0.799 -3.498 -5.359 1 89 79 PRO A O 1
ATOM 629 N N . ILE A 1 80 ? -2.529 -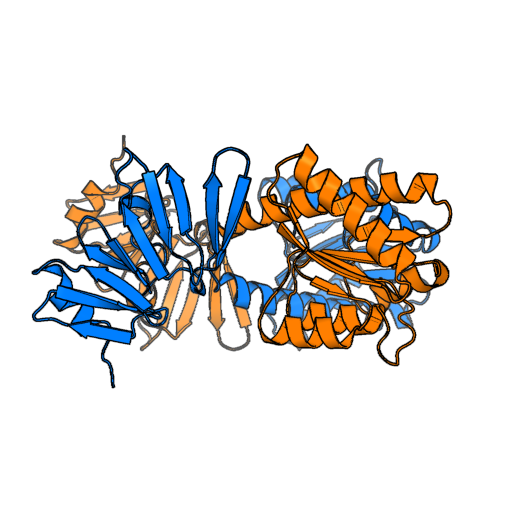2.352 -4.547 1 88.94 80 ILE A N 1
ATOM 630 C CA . ILE A 1 80 ? -2.318 -2.988 -3.25 1 88.94 80 ILE A CA 1
ATOM 631 C C . ILE A 1 80 ? -3.482 -3.926 -2.941 1 88.94 80 ILE A C 1
ATOM 633 O O . ILE A 1 80 ? -3.395 -4.758 -2.035 1 88.94 80 ILE A O 1
ATOM 637 N N . ALA A 1 81 ? -4.578 -3.828 -3.664 1 94.62 81 ALA A N 1
ATOM 638 C CA . ALA A 1 81 ? -5.723 -4.691 -3.395 1 94.62 81 ALA A CA 1
ATOM 639 C C . ALA A 1 81 ? -5.32 -6.164 -3.414 1 94.62 81 ALA A C 1
ATOM 641 O O . ALA A 1 81 ? -4.477 -6.57 -4.219 1 94.62 81 ALA A O 1
ATOM 642 N N . SER A 1 82 ? -5.906 -6.965 -2.508 1 98.06 82 SER A N 1
ATOM 643 C CA . SER A 1 82 ? -5.695 -8.406 -2.549 1 98.06 82 SER A CA 1
ATOM 644 C C . SER A 1 82 ? -6.496 -9.055 -3.674 1 98.06 82 SER A C 1
ATOM 646 O O . SER A 1 82 ? -7.715 -8.875 -3.754 1 98.06 82 SER A O 1
ATOM 648 N N . LEU A 1 83 ? -5.816 -9.758 -4.562 1 98.75 83 LEU A N 1
ATOM 649 C CA . LEU A 1 83 ? -6.461 -10.523 -5.625 1 98.75 83 LEU A CA 1
ATOM 650 C C . LEU A 1 83 ? -6.457 -12.016 -5.301 1 98.75 83 LEU A C 1
ATOM 652 O O . LEU A 1 83 ? -5.41 -12.586 -4.984 1 98.75 83 LEU A O 1
ATOM 656 N N . VAL A 1 84 ? -7.617 -12.586 -5.336 1 98.88 84 VAL A N 1
ATOM 657 C CA . VAL A 1 84 ? -7.766 -14.008 -5.059 1 98.88 84 VAL A CA 1
ATOM 658 C C . VAL A 1 84 ? -8.523 -14.68 -6.203 1 98.88 84 VAL A C 1
ATOM 660 O O . VAL A 1 84 ? -9.633 -14.273 -6.547 1 98.88 84 VAL A O 1
ATOM 663 N N . TYR A 1 85 ? -7.918 -15.727 -6.707 1 98.81 85 TYR A N 1
ATOM 664 C CA . TYR A 1 85 ? -8.594 -16.484 -7.75 1 98.81 85 TYR A CA 1
ATOM 665 C C . TYR A 1 85 ? -9.203 -17.766 -7.18 1 98.81 85 TYR A C 1
ATOM 667 O O . TYR A 1 85 ? -8.578 -18.453 -6.375 1 98.81 85 TYR A O 1
ATOM 675 N N . ILE A 1 86 ? -10.43 -18.016 -7.48 1 98.06 86 ILE A N 1
ATOM 676 C CA . ILE A 1 86 ? -11.156 -19.25 -7.168 1 98.06 86 ILE A CA 1
ATOM 677 C C . ILE A 1 86 ? -11.664 -19.891 -8.453 1 98.06 86 ILE A C 1
ATOM 679 O O . ILE A 1 86 ? -12.57 -19.359 -9.109 1 98.06 86 ILE A O 1
ATOM 683 N N . THR A 1 87 ? -11.117 -21.031 -8.82 1 97.44 87 THR A N 1
ATOM 684 C CA . THR A 1 87 ? -11.391 -21.516 -10.164 1 97.44 87 THR A CA 1
ATOM 685 C C . THR A 1 87 ? -11.203 -23.031 -10.25 1 97.44 87 THR A C 1
ATOM 687 O O . THR A 1 87 ? -10.641 -23.641 -9.344 1 97.44 87 THR A O 1
ATOM 690 N N . THR A 1 88 ? -11.75 -23.625 -11.305 1 96 88 THR A N 1
ATOM 691 C CA . THR A 1 88 ? -11.508 -25.016 -11.625 1 96 88 THR A CA 1
ATOM 692 C C . THR A 1 88 ? -10.258 -25.172 -12.484 1 96 88 THR A C 1
ATOM 694 O O . THR A 1 88 ? -9.812 -26.281 -12.766 1 96 88 THR A O 1
ATOM 697 N N . HIS A 1 89 ? -9.578 -24.062 -12.867 1 95.62 89 HIS A N 1
ATOM 698 C CA . HIS A 1 89 ? -8.5 -24.062 -13.844 1 95.62 89 HIS A CA 1
ATOM 699 C C . HIS A 1 89 ? -7.141 -23.922 -13.172 1 95.62 89 HIS A C 1
ATOM 701 O O . HIS A 1 89 ? -6.426 -22.938 -13.406 1 95.62 89 HIS A O 1
ATOM 707 N N . ALA A 1 90 ? -6.785 -24.953 -12.531 1 94.56 90 ALA A N 1
ATOM 708 C CA . ALA A 1 90 ? -5.508 -24.984 -11.82 1 94.56 90 ALA A CA 1
ATOM 709 C C . ALA A 1 90 ? -4.348 -24.688 -12.766 1 94.56 90 ALA A C 1
ATOM 711 O O . ALA A 1 90 ? -3.367 -24.047 -12.383 1 94.56 90 ALA A O 1
ATOM 712 N N . GLU A 1 91 ? -4.52 -25.078 -14.031 1 95.5 91 GLU A N 1
ATOM 713 C CA . GLU A 1 91 ? -3.461 -24.984 -15.031 1 95.5 91 GLU A CA 1
ATOM 714 C C . GLU A 1 91 ? -3.186 -23.531 -15.398 1 95.5 91 GLU A C 1
ATOM 716 O O . GLU A 1 91 ? -2.154 -23.219 -16 1 95.5 91 GLU A O 1
ATOM 721 N N . MET A 1 92 ? -4.023 -22.625 -14.977 1 96.94 92 MET A N 1
ATOM 722 C CA . MET A 1 92 ? -3.881 -21.219 -15.367 1 96.94 92 MET A CA 1
ATOM 723 C C . MET A 1 92 ? -3.197 -20.422 -14.266 1 96.94 92 MET A C 1
ATOM 725 O O . MET A 1 92 ? -3.037 -19.203 -14.391 1 96.94 92 MET A O 1
ATOM 729 N N . SER A 1 93 ? -2.727 -21.078 -13.234 1 97.88 93 SER A N 1
ATOM 730 C CA . SER A 1 93 ? -2.164 -20.391 -12.078 1 97.88 93 SER A CA 1
ATOM 731 C C . SER A 1 93 ? -0.96 -19.531 -12.477 1 97.88 93 SER A C 1
ATOM 733 O O . SER A 1 93 ? -0.776 -18.438 -11.961 1 97.88 93 SER A O 1
ATOM 735 N N . PHE A 1 94 ? -0.232 -20 -13.461 1 97.69 94 PHE A N 1
ATOM 736 C CA . PHE A 1 94 ? 1.005 -19.312 -13.828 1 97.69 94 PHE A CA 1
ATOM 737 C C . PHE A 1 94 ? 0.709 -18 -14.531 1 97.69 94 PHE A C 1
ATOM 739 O O . PHE A 1 94 ? 1.569 -17.109 -14.594 1 97.69 94 PHE A O 1
ATOM 746 N N . LEU A 1 95 ? -0.494 -17.844 -15.07 1 98 95 LEU A N 1
ATOM 747 C CA . LEU A 1 95 ? -0.88 -16.594 -15.734 1 98 95 LEU A CA 1
ATOM 748 C C . LEU A 1 95 ? -0.808 -15.422 -14.766 1 98 95 LEU A C 1
ATOM 750 O O . LEU A 1 95 ? -0.543 -14.289 -15.18 1 98 95 LEU A O 1
ATOM 754 N N . THR A 1 96 ? -0.959 -15.711 -13.461 1 98.31 96 THR A N 1
ATOM 755 C CA . THR A 1 96 ? -0.894 -14.617 -12.492 1 98.31 96 THR A CA 1
ATOM 756 C C . THR A 1 96 ? 0.505 -14.016 -12.461 1 98.31 96 THR A C 1
ATOM 758 O O . THR A 1 96 ? 0.658 -12.805 -12.266 1 98.31 96 THR A O 1
ATOM 761 N N . PHE A 1 97 ? 1.527 -14.852 -12.75 1 98.19 97 PHE A N 1
ATOM 762 C CA . PHE A 1 97 ? 2.902 -14.375 -12.797 1 98.19 97 PHE A CA 1
ATOM 763 C C . PHE A 1 97 ? 3.201 -13.703 -14.133 1 98.19 97 PHE A C 1
ATOM 765 O O . PHE A 1 97 ? 3.838 -12.648 -14.172 1 98.19 97 PHE A O 1
ATOM 772 N N . ILE A 1 98 ? 2.676 -14.312 -15.156 1 97.31 98 ILE A N 1
ATOM 773 C CA . ILE A 1 98 ? 2.902 -13.766 -16.5 1 97.31 98 ILE A CA 1
ATOM 774 C C . ILE A 1 98 ? 2.336 -12.352 -16.578 1 97.31 98 ILE A C 1
ATOM 776 O O . ILE A 1 98 ? 2.977 -11.453 -17.125 1 97.31 98 ILE A O 1
ATOM 780 N N . TYR A 1 99 ? 1.219 -12.148 -15.93 1 97.56 99 TYR A N 1
ATOM 781 C CA . TYR A 1 99 ? 0.56 -10.852 -15.984 1 97.56 99 TYR A CA 1
ATOM 782 C C . TYR A 1 99 ? 0.953 -9.984 -14.789 1 97.56 99 TYR A C 1
ATOM 784 O O . TYR A 1 99 ? 0.466 -8.867 -14.641 1 97.56 99 TYR A O 1
ATOM 792 N N . LYS A 1 100 ? 1.794 -10.5 -13.945 1 98.12 100 LYS A N 1
ATOM 793 C CA . LYS A 1 100 ? 2.336 -9.758 -12.805 1 98.12 100 LYS A CA 1
ATOM 794 C C . LYS A 1 100 ? 1.219 -9.234 -11.906 1 98.12 100 LYS A C 1
ATOM 796 O O . LYS A 1 100 ? 1.217 -8.062 -11.531 1 98.12 100 LYS A O 1
ATOM 801 N N . LEU A 1 101 ? 0.34 -10.141 -11.484 1 98.38 101 LEU A N 1
ATOM 802 C CA . LEU A 1 101 ? -0.88 -9.734 -10.789 1 98.38 101 LEU A CA 1
ATOM 803 C C . LEU A 1 101 ? -0.681 -9.75 -9.281 1 98.38 101 LEU A C 1
ATOM 805 O O . LEU A 1 101 ? -1.505 -9.219 -8.531 1 98.38 101 LEU A O 1
ATOM 809 N N . ALA A 1 102 ? 0.407 -10.383 -8.836 1 98.5 102 ALA A N 1
ATOM 810 C CA . ALA A 1 102 ? 0.655 -10.508 -7.406 1 98.5 102 ALA A CA 1
ATOM 811 C C . ALA A 1 102 ? -0.581 -11.031 -6.68 1 98.5 102 ALA A C 1
ATOM 813 O O . ALA A 1 102 ? -1.03 -10.438 -5.695 1 98.5 102 ALA A O 1
ATOM 814 N N . ALA A 1 103 ? -1.053 -12.164 -7.133 1 98.69 103 ALA A N 1
ATOM 815 C CA . ALA A 1 103 ? -2.23 -12.758 -6.512 1 98.69 103 ALA A CA 1
ATOM 816 C C . ALA A 1 103 ? -1.903 -13.289 -5.117 1 98.69 103 ALA A C 1
ATOM 818 O O . ALA A 1 103 ? -0.871 -13.93 -4.914 1 98.69 103 ALA A O 1
ATOM 819 N N . LEU A 1 104 ? -2.805 -13.016 -4.219 1 98.69 104 LEU A N 1
ATOM 820 C CA . LEU A 1 104 ? -2.629 -13.461 -2.842 1 98.69 104 LEU A CA 1
ATOM 821 C C . LEU A 1 104 ? -2.814 -14.977 -2.732 1 98.69 104 LEU A C 1
ATOM 823 O O . LEU A 1 104 ? -2.107 -15.633 -1.969 1 98.69 104 LEU A O 1
ATOM 827 N N . ASP A 1 105 ? -3.801 -15.43 -3.441 1 98.69 105 ASP A N 1
ATOM 828 C CA . ASP A 1 105 ? -4.117 -16.859 -3.408 1 98.69 105 ASP A CA 1
ATOM 829 C C . ASP A 1 105 ? -4.727 -17.312 -4.73 1 98.69 105 ASP A C 1
ATOM 831 O O . ASP A 1 105 ? -5.137 -16.484 -5.551 1 98.69 105 ASP A O 1
ATOM 835 N N . PHE A 1 106 ? -4.617 -18.531 -4.918 1 98.56 106 PHE A N 1
ATOM 836 C CA . PHE A 1 106 ? -5.188 -19.266 -6.043 1 98.56 106 PHE A CA 1
ATOM 837 C C . PHE A 1 106 ? -5.855 -20.547 -5.57 1 98.56 106 PHE A C 1
ATOM 839 O O . PHE A 1 106 ? -5.188 -21.562 -5.375 1 98.56 106 PHE A O 1
ATOM 846 N N . ILE A 1 107 ? -7.145 -20.469 -5.418 1 97.94 107 ILE A N 1
ATOM 847 C CA . ILE A 1 107 ? -7.918 -21.531 -4.805 1 97.94 107 ILE A CA 1
ATOM 848 C C . ILE A 1 107 ? -8.555 -22.391 -5.891 1 97.94 107 ILE A C 1
ATOM 850 O O . ILE A 1 107 ? -9.328 -21.906 -6.711 1 97.94 107 ILE A O 1
ATOM 854 N N . ILE A 1 108 ? -8.266 -23.656 -5.824 1 96.62 108 ILE A N 1
ATOM 855 C CA . ILE A 1 108 ? -8.82 -24.594 -6.805 1 96.62 108 ILE A CA 1
ATOM 856 C C . ILE A 1 108 ? -10.148 -25.141 -6.293 1 96.62 108 ILE A C 1
ATOM 858 O O . ILE A 1 108 ? -10.242 -25.594 -5.148 1 96.62 108 ILE A O 1
ATOM 862 N N . LYS A 1 109 ? -11.18 -25.078 -7.23 1 94.5 109 LYS A N 1
ATOM 863 C CA . LYS A 1 109 ? -12.484 -25.656 -6.922 1 94.5 109 LYS A CA 1
ATOM 864 C C . LYS A 1 109 ? -12.469 -27.172 -7.098 1 94.5 109 LYS A C 1
ATOM 866 O O . LYS A 1 109 ? -13.055 -27.688 -8.047 1 94.5 109 LYS A O 1
ATOM 871 N N . ASP A 1 110 ? -11.828 -27.812 -6.348 1 88.44 110 ASP A N 1
ATOM 872 C CA . ASP A 1 110 ? -11.695 -29.25 -6.535 1 88.44 110 ASP A CA 1
ATOM 873 C C . ASP A 1 110 ? -12.562 -30.016 -5.539 1 88.44 110 ASP A C 1
ATOM 875 O O . ASP A 1 110 ? -13.117 -31.062 -5.871 1 88.44 110 ASP A O 1
ATOM 879 N N . ASN A 1 111 ? -12.594 -29.656 -4.27 1 84.81 111 ASN A N 1
ATOM 880 C CA . ASN A 1 111 ? -13.391 -30.297 -3.234 1 84.81 111 ASN A CA 1
ATOM 881 C C . ASN A 1 111 ? -14.172 -29.281 -2.416 1 84.81 111 ASN A C 1
ATOM 883 O O . ASN A 1 111 ? -13.586 -28.422 -1.76 1 84.81 111 ASN A O 1
ATOM 887 N N . PRO A 1 112 ? -15.453 -29.391 -2.484 1 76.81 112 PRO A N 1
ATOM 888 C CA . PRO A 1 112 ? -16.281 -28.422 -1.761 1 76.81 112 PRO A CA 1
ATOM 889 C C . PRO A 1 112 ? -15.922 -28.328 -0.28 1 76.81 112 PRO A C 1
ATOM 891 O O . PRO A 1 112 ? -15.953 -27.25 0.301 1 76.81 112 PRO A O 1
ATOM 894 N N . ASP A 1 113 ? -15.523 -29.469 0.292 1 80.25 113 ASP A N 1
ATOM 895 C CA . ASP A 1 113 ? -15.234 -29.484 1.723 1 80.25 113 ASP A CA 1
ATOM 896 C C . ASP A 1 113 ? -13.977 -28.672 2.039 1 80.25 113 ASP A C 1
ATOM 898 O O . ASP A 1 113 ? -13.906 -28 3.074 1 80.25 113 ASP A O 1
ATOM 902 N N . SER A 1 114 ? -13.125 -28.609 1.086 1 90.94 114 SER A N 1
ATOM 903 C CA . SER A 1 114 ? -11.875 -27.922 1.346 1 90.94 114 SER A CA 1
ATOM 904 C C . SER A 1 114 ? -11.953 -26.453 0.918 1 90.94 114 SER A C 1
ATOM 906 O O . SER A 1 114 ? -11.148 -25.625 1.357 1 90.94 114 SER A O 1
ATOM 908 N N . LEU A 1 115 ? -12.961 -26.156 0.168 1 92 115 LEU A N 1
ATOM 909 C CA . LEU A 1 115 ? -13.086 -24.797 -0.37 1 92 115 LEU A CA 1
ATOM 910 C C . LEU A 1 115 ? -13.336 -23.797 0.747 1 92 115 LEU A C 1
ATOM 912 O O . LEU A 1 115 ? -12.711 -22.734 0.783 1 92 115 LEU A O 1
ATOM 916 N N . LYS A 1 116 ? -14.25 -24.188 1.628 1 94.19 116 LYS A N 1
ATOM 917 C CA . LYS A 1 116 ? -14.57 -23.281 2.73 1 94.19 116 LYS A CA 1
ATOM 918 C C . LYS A 1 116 ? -13.336 -22.969 3.572 1 94.19 116 LYS A C 1
ATOM 920 O O . LYS A 1 116 ? -13.062 -21.812 3.883 1 94.19 116 LYS A O 1
ATOM 925 N N . GLU A 1 117 ? -12.633 -24 3.891 1 95.69 117 GLU A N 1
ATOM 926 C CA . GLU A 1 117 ? -11.438 -23.828 4.711 1 95.69 117 GLU A CA 1
ATOM 927 C C . GLU A 1 117 ? -10.398 -22.969 4.004 1 95.69 117 GLU A C 1
ATOM 929 O O . GLU A 1 117 ? -9.766 -22.109 4.625 1 95.69 117 GLU A O 1
ATOM 934 N N . LYS A 1 118 ? -10.211 -23.188 2.719 1 96.62 118 LYS A N 1
ATOM 935 C CA . LYS A 1 118 ? -9.266 -22.422 1.928 1 96.62 118 LYS A CA 1
ATOM 936 C C . LYS A 1 118 ? -9.688 -20.953 1.839 1 96.62 118 LYS A C 1
ATOM 938 O O . LYS A 1 118 ? -8.859 -20.047 1.987 1 96.62 118 LYS A O 1
ATOM 943 N N . LEU A 1 119 ? -10.961 -20.719 1.673 1 96.88 119 LEU A N 1
ATOM 944 C CA . LEU A 1 119 ? -11.5 -19.359 1.589 1 96.88 119 LEU A CA 1
ATOM 945 C C . LEU A 1 119 ? -11.297 -18.609 2.904 1 96.88 119 LEU A C 1
ATOM 947 O O . LEU A 1 119 ? -10.875 -17.453 2.906 1 96.88 119 LEU A O 1
ATOM 951 N N . LEU A 1 120 ? -11.562 -19.344 3.961 1 96.25 120 LEU A N 1
ATOM 952 C CA . LEU A 1 120 ? -11.438 -18.719 5.273 1 96.25 120 LEU A CA 1
ATOM 953 C C . LEU A 1 120 ? -9.984 -18.359 5.574 1 96.25 120 LEU A C 1
ATOM 955 O O . LEU A 1 120 ? -9.703 -17.297 6.109 1 96.25 120 LEU A O 1
ATOM 959 N N . SER A 1 121 ? -9.102 -19.281 5.219 1 97.25 121 SER A N 1
ATOM 960 C CA . SER A 1 121 ? -7.68 -19 5.395 1 97.25 121 SER A CA 1
ATOM 961 C C . SER A 1 121 ? -7.242 -17.781 4.598 1 97.25 121 SER A C 1
ATOM 963 O O . SER A 1 121 ? -6.5 -16.938 5.102 1 97.25 121 SER A O 1
ATOM 965 N N . THR A 1 122 ? -7.727 -17.672 3.406 1 98 122 THR A N 1
ATOM 966 C CA . THR A 1 122 ? -7.395 -16.547 2.541 1 98 122 THR A CA 1
ATOM 967 C C . THR A 1 122 ? -7.996 -15.258 3.088 1 98 122 THR A C 1
ATOM 969 O O . THR A 1 122 ? -7.332 -14.219 3.1 1 98 122 THR A O 1
ATOM 972 N N . LEU A 1 123 ? -9.219 -15.32 3.605 1 97.38 123 LEU A N 1
ATOM 973 C CA . LEU A 1 123 ? -9.883 -14.148 4.176 1 97.38 123 LEU A CA 1
ATOM 974 C C . LEU A 1 123 ? -9.125 -13.625 5.387 1 97.38 123 LEU A C 1
ATOM 976 O O . LEU A 1 123 ? -8.961 -12.414 5.551 1 97.38 123 LEU A O 1
ATOM 980 N N . LYS A 1 124 ? -8.672 -14.516 6.145 1 96.06 124 LYS A N 1
ATOM 981 C CA . LYS A 1 124 ? -7.902 -14.133 7.324 1 96.06 124 LYS A CA 1
ATOM 982 C C . LYS A 1 124 ? -6.629 -13.391 6.934 1 96.06 124 LYS A C 1
ATOM 984 O O . LYS A 1 124 ? -6.312 -12.344 7.512 1 96.06 124 LYS A O 1
ATOM 989 N N . GLU A 1 125 ? -5.969 -13.898 5.941 1 97 125 GLU A N 1
ATOM 990 C CA . GLU A 1 125 ? -4.73 -13.266 5.504 1 97 125 GLU A CA 1
ATOM 991 C C . GLU A 1 125 ? -5.008 -11.922 4.832 1 97 125 GLU A C 1
ATOM 993 O O . GLU A 1 125 ? -4.289 -10.945 5.062 1 97 125 GLU A O 1
ATOM 998 N N . ALA A 1 126 ? -6.027 -11.859 4.031 1 96.81 126 ALA A N 1
ATOM 999 C CA . ALA A 1 126 ? -6.398 -10.602 3.387 1 96.81 126 ALA A CA 1
ATOM 1000 C C . ALA A 1 126 ? -6.734 -9.539 4.422 1 96.81 126 ALA A C 1
ATOM 1002 O O . ALA A 1 126 ? -6.348 -8.375 4.273 1 96.81 126 ALA A O 1
ATOM 1003 N N . HIS A 1 127 ? -7.402 -9.977 5.473 1 93.19 127 HIS A N 1
ATOM 1004 C CA . HIS A 1 127 ? -7.77 -9.047 6.531 1 93.19 127 HIS A CA 1
ATOM 1005 C C . HIS A 1 127 ? -6.539 -8.578 7.305 1 93.19 127 HIS A C 1
ATOM 1007 O O . HIS A 1 127 ? -6.414 -7.395 7.621 1 93.19 127 HIS A O 1
ATOM 1013 N N . ARG A 1 128 ? -5.703 -9.492 7.586 1 90.81 128 ARG A N 1
ATOM 1014 C CA . ARG A 1 128 ? -4.453 -9.125 8.242 1 90.81 128 ARG A CA 1
ATOM 1015 C C . ARG A 1 128 ? -3.688 -8.094 7.43 1 90.81 128 ARG A C 1
ATOM 1017 O O . ARG A 1 128 ? -3.197 -7.102 7.98 1 90.81 128 ARG A O 1
ATOM 1024 N N . ARG A 1 129 ? -3.576 -8.32 6.16 1 91.25 129 ARG A N 1
ATOM 1025 C CA . ARG A 1 129 ? -2.9 -7.391 5.262 1 91.25 129 ARG A CA 1
ATOM 1026 C C . ARG A 1 129 ? -3.58 -6.027 5.273 1 91.25 129 ARG A C 1
ATOM 1028 O O . ARG A 1 129 ? -2.91 -4.992 5.312 1 91.25 129 ARG A O 1
ATOM 1035 N N . TYR A 1 130 ? -4.891 -6.078 5.215 1 88.06 130 TYR A N 1
ATOM 1036 C CA . TYR A 1 130 ? -5.688 -4.855 5.242 1 88.06 130 TYR A CA 1
ATOM 1037 C C . TYR A 1 130 ? -5.379 -4.031 6.48 1 88.06 130 TYR A C 1
ATOM 1039 O O . TYR A 1 130 ? -5.164 -2.818 6.391 1 88.06 130 TYR A O 1
ATOM 1047 N N . LEU A 1 131 ? -5.273 -4.75 7.605 1 81.19 131 LEU A N 1
ATOM 1048 C CA . LEU A 1 131 ? -4.992 -4.074 8.867 1 81.19 131 LEU A CA 1
ATOM 1049 C C . LEU A 1 131 ? -3.572 -3.516 8.883 1 81.19 131 LEU A C 1
ATOM 1051 O O . LEU A 1 131 ? -3.354 -2.379 9.305 1 81.19 131 LEU A O 1
ATOM 1055 N N . LYS A 1 132 ? -2.674 -4.254 8.398 1 82.06 132 LYS A N 1
ATOM 1056 C CA . LYS A 1 132 ? -1.278 -3.828 8.383 1 82.06 132 LYS A CA 1
ATOM 1057 C C . LYS A 1 132 ? -1.083 -2.617 7.473 1 82.06 132 LYS A C 1
ATOM 1059 O O . LYS A 1 132 ? -0.313 -1.71 7.797 1 82.06 132 LYS A O 1
ATOM 1064 N N . LEU A 1 133 ? -1.74 -2.57 6.336 1 81.69 133 LEU A N 1
ATOM 1065 C CA . LEU A 1 133 ? -1.668 -1.458 5.395 1 81.69 133 LEU A CA 1
ATOM 1066 C C . LEU A 1 133 ? -2.156 -0.166 6.043 1 81.69 133 LEU A C 1
ATOM 1068 O O . LEU A 1 133 ? -1.577 0.9 5.828 1 81.69 133 LEU A O 1
ATOM 1072 N N . GLY A 1 134 ? -3.172 -0.3 6.699 1 71 134 GLY A N 1
ATOM 1073 C CA . GLY A 1 134 ? -3.684 0.867 7.398 1 71 134 GLY A CA 1
ATOM 1074 C C . GLY A 1 134 ? -2.732 1.394 8.461 1 71 134 GLY A C 1
ATOM 1075 O O . GLY A 1 134 ? -2.65 2.604 8.68 1 71 134 GLY A O 1
ATOM 1076 N N . GLU A 1 135 ? -2.078 0.411 9.07 1 66.06 135 GLU A N 1
ATOM 1077 C CA . GLU A 1 135 ? -1.084 0.796 10.062 1 66.06 135 GLU A CA 1
ATOM 1078 C C . GLU A 1 135 ? 0.08 1.547 9.422 1 66.06 135 GLU A C 1
ATOM 1080 O O . GLU A 1 135 ? 0.626 2.479 10.016 1 66.06 135 GLU A O 1
ATOM 1085 N N . GLN A 1 136 ? 0.445 1.082 8.234 1 60.69 136 GLN A N 1
ATOM 1086 C CA . GLN A 1 136 ? 1.564 1.699 7.531 1 60.69 136 GLN A CA 1
ATOM 1087 C C . GLN A 1 136 ? 1.165 3.047 6.941 1 60.69 136 GLN A C 1
ATOM 1089 O O . GLN A 1 136 ? 2 3.943 6.801 1 60.69 136 GLN A O 1
ATOM 1094 N N . ASP A 1 137 ? -0.035 3.025 6.285 1 54.44 137 ASP A N 1
ATOM 1095 C CA . ASP A 1 137 ? -0.525 4.301 5.766 1 54.44 137 ASP A CA 1
ATOM 1096 C C . ASP A 1 137 ? -0.469 5.387 6.836 1 54.44 137 ASP A C 1
ATOM 1098 O O . ASP A 1 137 ? -0.325 6.57 6.52 1 54.44 137 ASP A O 1
ATOM 1102 N N . ASN A 1 138 ? -0.664 4.879 8.094 1 47.19 138 ASN A N 1
ATOM 1103 C CA . ASN A 1 138 ? -0.38 5.934 9.07 1 47.19 138 ASN A CA 1
ATOM 1104 C C . ASN A 1 138 ? 1.036 6.477 8.906 1 47.19 138 ASN A C 1
ATOM 1106 O O . ASN A 1 138 ? 1.361 7.539 9.438 1 47.19 138 ASN A O 1
ATOM 1110 N N . ILE A 1 139 ? 1.755 5.641 8.172 1 48.38 139 ILE A N 1
ATOM 1111 C CA . ILE A 1 139 ? 3.08 6.148 7.844 1 48.38 139 ILE A CA 1
ATOM 1112 C C . ILE A 1 139 ? 3.012 6.973 6.559 1 48.38 139 ILE A C 1
ATOM 1114 O O . ILE A 1 139 ? 2.719 6.438 5.484 1 48.38 139 ILE A O 1
ATOM 1118 N N . GLN A 1 140 ? 2.668 8.133 6.652 1 55.5 140 GLN A N 1
ATOM 1119 C CA . GLN A 1 140 ? 2.568 9.148 5.602 1 55.5 140 GLN A CA 1
ATOM 1120 C C . GLN A 1 140 ? 3.91 9.344 4.906 1 55.5 140 GLN A C 1
ATOM 1122 O O . GLN A 1 140 ? 4.961 9.305 5.547 1 55.5 140 GLN A O 1
ATOM 1127 N N . LYS A 1 141 ? 3.934 8.922 3.568 1 62.62 141 LYS A N 1
ATOM 1128 C CA . LYS A 1 141 ? 5.113 9.156 2.74 1 62.62 141 LYS A CA 1
ATOM 1129 C C . LYS A 1 141 ? 4.965 10.438 1.92 1 62.62 141 LYS A C 1
ATOM 1131 O O . LYS A 1 141 ? 3.846 10.883 1.648 1 62.62 141 LYS A O 1
ATOM 1136 N N . LEU A 1 142 ? 6.078 11.148 1.765 1 65.06 142 LEU A N 1
ATOM 1137 C CA . LEU A 1 142 ? 6.191 12.289 0.859 1 65.06 142 LEU A CA 1
ATOM 1138 C C . LEU A 1 142 ? 6.719 11.844 -0.502 1 65.06 142 LEU A C 1
ATOM 1140 O O . LEU A 1 142 ? 7.77 11.211 -0.587 1 65.06 142 LEU A O 1
ATOM 1144 N N . GLN A 1 143 ? 5.887 11.945 -1.548 1 64.88 143 GLN A N 1
ATOM 1145 C CA . GLN A 1 143 ? 6.41 11.727 -2.893 1 64.88 143 GLN A CA 1
ATOM 1146 C C . GLN A 1 143 ? 7 13.016 -3.469 1 64.88 143 GLN A C 1
ATOM 1148 O O . GLN A 1 143 ? 6.344 14.055 -3.475 1 64.88 143 GLN A O 1
ATOM 1153 N N . ILE A 1 144 ? 8.25 13.039 -3.789 1 69.75 144 ILE A N 1
ATOM 1154 C CA . ILE A 1 144 ? 8.906 14.18 -4.402 1 69.75 144 ILE A CA 1
ATOM 1155 C C . ILE A 1 144 ? 9.43 13.797 -5.789 1 69.75 144 ILE A C 1
ATOM 1157 O O . ILE A 1 144 ? 9.914 12.688 -5.988 1 69.75 144 ILE A O 1
ATOM 1161 N N . LYS A 1 145 ? 9.094 14.609 -6.805 1 65 145 LYS A N 1
ATOM 1162 C CA . LYS A 1 145 ? 9.57 14.406 -8.172 1 65 145 LYS A CA 1
ATOM 1163 C C . LYS A 1 145 ? 10.758 15.312 -8.477 1 65 145 LYS A C 1
ATOM 1165 O O . LYS A 1 145 ? 10.703 16.516 -8.227 1 65 145 LYS A O 1
ATOM 1170 N N . THR A 1 146 ? 11.93 14.727 -8.688 1 69.88 146 THR A N 1
ATOM 1171 C CA . THR A 1 146 ? 13.109 15.445 -9.172 1 69.88 146 THR A CA 1
ATOM 1172 C C . THR A 1 146 ? 13.352 15.148 -10.648 1 69.88 146 THR A C 1
ATOM 1174 O O . THR A 1 146 ? 12.586 14.414 -11.273 1 69.88 146 THR A O 1
ATOM 1177 N N . THR A 1 147 ? 14.227 15.914 -11.32 1 62.16 147 THR A N 1
ATOM 1178 C CA . THR A 1 147 ? 14.547 15.672 -12.727 1 62.16 147 THR A CA 1
ATOM 1179 C C . THR A 1 147 ? 14.922 14.203 -12.945 1 62.16 147 THR A C 1
ATOM 1181 O O . THR A 1 147 ? 15.977 13.75 -12.508 1 62.16 147 THR A O 1
ATOM 1184 N N . GLY A 1 148 ? 14.008 13.406 -13.453 1 56.16 148 GLY A N 1
ATOM 1185 C CA . GLY A 1 148 ? 14.32 12.055 -13.891 1 56.16 148 GLY A CA 1
ATOM 1186 C C . GLY A 1 148 ? 13.977 11 -12.859 1 56.16 148 GLY A C 1
ATOM 1187 O O . GLY A 1 148 ? 14.156 9.805 -13.109 1 56.16 148 GLY A O 1
ATOM 1188 N N . ARG A 1 149 ? 13.695 11.539 -11.617 1 62.31 149 ARG A N 1
ATOM 1189 C CA . ARG A 1 149 ? 13.469 10.523 -10.594 1 62.31 149 ARG A CA 1
ATOM 1190 C C . ARG A 1 149 ? 12.297 10.898 -9.695 1 62.31 149 ARG A C 1
ATOM 1192 O O . ARG A 1 149 ? 12.047 12.078 -9.453 1 62.31 149 ARG A O 1
ATOM 1199 N N . THR A 1 150 ? 11.469 9.859 -9.234 1 66.38 150 THR A N 1
ATOM 1200 C CA . THR A 1 150 ? 10.461 10.016 -8.188 1 66.38 150 THR A CA 1
ATOM 1201 C C . THR A 1 150 ? 10.898 9.312 -6.91 1 66.38 150 THR A C 1
ATOM 1203 O O . THR A 1 150 ? 11.336 8.156 -6.945 1 66.38 150 THR A O 1
ATOM 1206 N N . HIS A 1 151 ? 10.93 10.07 -5.781 1 70 151 HIS A N 1
ATOM 1207 C CA . HIS A 1 151 ? 11.289 9.531 -4.473 1 70 151 HIS A CA 1
ATOM 1208 C C . HIS A 1 151 ? 10.062 9.383 -3.584 1 70 151 HIS A C 1
ATOM 1210 O O . HIS A 1 151 ? 9.219 10.281 -3.529 1 70 151 HIS A O 1
ATOM 1216 N N . ASN A 1 152 ? 9.883 8.258 -3.035 1 69.44 152 ASN A N 1
ATOM 1217 C CA . ASN A 1 152 ? 8.938 8.055 -1.938 1 69.44 152 ASN A CA 1
ATOM 1218 C C . ASN A 1 152 ? 9.656 7.98 -0.592 1 69.44 152 ASN A C 1
ATOM 1220 O O . ASN A 1 152 ? 10.398 7.031 -0.331 1 69.44 152 ASN A O 1
ATOM 1224 N N . ILE A 1 153 ? 9.414 9.055 0.195 1 72.56 153 ILE A N 1
ATOM 1225 C CA . ILE A 1 153 ? 10.195 9.203 1.42 1 72.56 153 ILE A CA 1
ATOM 1226 C C . ILE A 1 153 ? 9.273 9.094 2.633 1 72.56 153 ILE A C 1
ATOM 1228 O O . ILE A 1 153 ? 8.266 9.789 2.721 1 72.56 153 ILE A O 1
ATOM 1232 N N . ASP A 1 154 ? 9.539 8.164 3.57 1 73.69 154 ASP A N 1
ATOM 1233 C CA . ASP A 1 154 ? 8.812 8.086 4.836 1 73.69 154 ASP A CA 1
ATOM 1234 C C . ASP A 1 154 ? 9.008 9.367 5.652 1 73.69 154 ASP A C 1
ATOM 1236 O O . ASP A 1 154 ? 10.133 9.836 5.824 1 73.69 154 ASP A O 1
ATOM 1240 N N . PHE A 1 155 ? 7.879 9.844 6.16 1 78.38 155 PHE A N 1
ATOM 1241 C CA . PHE A 1 155 ? 7.965 11.062 6.949 1 78.38 155 PHE A CA 1
ATOM 1242 C C . PHE A 1 155 ? 8.945 10.891 8.109 1 78.38 155 PHE A C 1
ATOM 1244 O O . PHE A 1 155 ? 9.641 11.836 8.477 1 78.38 155 PHE A O 1
ATOM 1251 N N . GLN A 1 156 ? 9.031 9.711 8.609 1 78.69 156 GLN A N 1
ATOM 1252 C CA . GLN A 1 156 ? 9.883 9.461 9.773 1 78.69 156 GLN A CA 1
ATOM 1253 C C . GLN A 1 156 ? 11.359 9.578 9.414 1 78.69 156 GLN A C 1
ATOM 1255 O O . GLN A 1 156 ? 12.211 9.703 10.289 1 78.69 156 GLN A O 1
ATOM 1260 N N . ASN A 1 157 ? 11.648 9.562 8.094 1 82 157 ASN A N 1
ATOM 1261 C CA . ASN A 1 157 ? 13.039 9.648 7.672 1 82 157 ASN A CA 1
ATOM 1262 C C . ASN A 1 157 ? 13.445 11.094 7.367 1 82 157 ASN A C 1
ATOM 1264 O O . ASN A 1 157 ? 14.617 11.367 7.109 1 82 157 ASN A O 1
ATOM 1268 N N . ILE A 1 158 ? 12.477 11.953 7.434 1 88.69 158 ILE A N 1
ATOM 1269 C CA . ILE A 1 158 ? 12.742 13.344 7.102 1 88.69 158 ILE A CA 1
ATOM 1270 C C . ILE A 1 158 ? 13.227 14.086 8.344 1 88.69 158 ILE A C 1
ATOM 1272 O O . ILE A 1 158 ? 12.594 14.023 9.398 1 88.69 158 ILE A O 1
ATOM 1276 N N . TYR A 1 159 ? 14.359 14.734 8.266 1 93.81 159 TYR A N 1
ATOM 1277 C CA . TYR A 1 159 ? 14.875 15.531 9.375 1 93.81 159 TYR A CA 1
ATOM 1278 C C . TYR A 1 159 ? 14.328 16.953 9.328 1 93.81 159 TYR A C 1
ATOM 1280 O O . TYR A 1 159 ? 13.781 17.453 10.312 1 93.81 159 TYR A O 1
ATOM 1288 N N . PHE A 1 160 ? 14.492 17.578 8.203 1 96.06 160 PHE A N 1
ATOM 1289 C CA . PHE A 1 160 ? 13.922 18.906 8.031 1 96.06 160 PHE A CA 1
ATOM 1290 C C . PHE A 1 160 ? 13.938 19.312 6.566 1 96.06 160 PHE A C 1
ATOM 1292 O O . PHE A 1 160 ? 14.633 18.703 5.75 1 96.06 160 PHE A O 1
ATOM 1299 N N . PHE A 1 161 ? 13.109 20.266 6.262 1 95.31 161 PHE A N 1
ATOM 1300 C CA . PHE A 1 161 ? 13.086 20.984 4.988 1 95.31 161 PHE A CA 1
ATOM 1301 C C . PHE A 1 161 ? 13.844 22.297 5.086 1 95.31 161 PHE A C 1
ATOM 1303 O O . PHE A 1 161 ? 13.742 23 6.094 1 95.31 161 PHE A O 1
ATOM 1310 N N . GLU A 1 162 ? 14.609 22.578 4.039 1 96.25 162 GLU A N 1
ATOM 1311 C CA . GLU A 1 162 ? 15.344 23.828 3.957 1 96.25 162 GLU A CA 1
ATOM 1312 C C . GLU A 1 162 ? 15.094 24.531 2.625 1 96.25 162 GLU A C 1
ATOM 1314 O O . GLU A 1 162 ? 15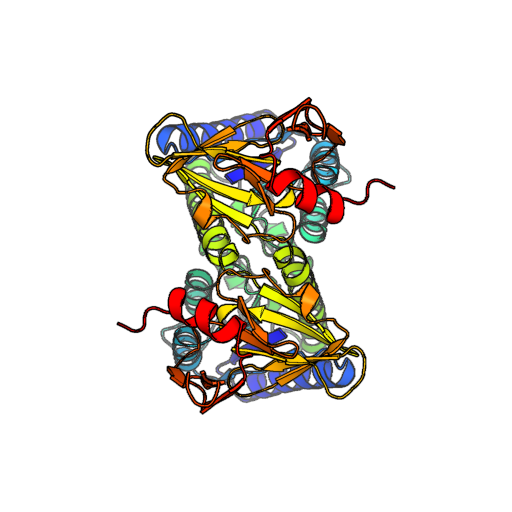.117 23.906 1.568 1 96.25 162 GLU A O 1
ATOM 1319 N N . ALA A 1 163 ? 14.758 25.812 2.75 1 95.44 163 ALA A N 1
ATOM 1320 C CA . ALA A 1 163 ? 14.719 26.578 1.505 1 95.44 163 ALA A CA 1
ATOM 1321 C C . ALA A 1 163 ? 16.078 26.562 0.807 1 95.44 163 ALA A C 1
ATOM 1323 O O . ALA A 1 163 ? 17.109 26.828 1.433 1 95.44 163 ALA A O 1
ATOM 1324 N N . SER A 1 164 ? 16.047 26.203 -0.426 1 92.31 164 SER A N 1
ATOM 1325 C CA . SER A 1 164 ? 17.281 26.188 -1.21 1 92.31 164 SER A CA 1
ATOM 1326 C C . SER A 1 164 ? 17.719 27.594 -1.598 1 92.31 164 SER A C 1
ATOM 1328 O O . SER A 1 164 ? 16.891 28.484 -1.784 1 92.31 164 SER A O 1
ATOM 1330 N N . PRO A 1 165 ? 19.062 27.797 -1.746 1 90.38 165 PRO A N 1
ATOM 1331 C CA . PRO A 1 165 ? 19.516 29.062 -2.33 1 90.38 165 PRO A CA 1
ATOM 1332 C C . PRO A 1 165 ? 19.031 29.25 -3.766 1 90.38 165 PRO A C 1
ATOM 1334 O O . PRO A 1 165 ? 18.906 30.391 -4.234 1 90.38 165 PRO A O 1
ATOM 1337 N N . ASP A 1 166 ? 18.797 28.125 -4.41 1 87.06 166 ASP A N 1
ATOM 1338 C CA . ASP A 1 166 ? 18.234 28.188 -5.758 1 87.06 166 ASP A CA 1
ATOM 1339 C C . ASP A 1 166 ? 16.719 28.453 -5.711 1 87.06 166 ASP A C 1
ATOM 1341 O O . ASP A 1 166 ? 16 27.828 -4.922 1 87.06 166 ASP A O 1
ATOM 1345 N N . SER A 1 167 ? 16.328 29.359 -6.523 1 85.5 167 SER A N 1
ATOM 1346 C CA . SER A 1 167 ? 14.945 29.828 -6.512 1 85.5 167 SER A CA 1
ATOM 1347 C C . SER A 1 167 ? 13.961 28.672 -6.711 1 85.5 167 SER A C 1
ATOM 1349 O O . SER A 1 167 ? 14.172 27.812 -7.562 1 85.5 167 SER A O 1
ATOM 1351 N N . HIS A 1 168 ? 12.961 28.672 -5.891 1 87.31 168 HIS A N 1
ATOM 1352 C CA . HIS A 1 168 ? 11.805 27.797 -5.984 1 87.31 168 HIS A CA 1
ATOM 1353 C C . HIS A 1 168 ? 12.188 26.344 -5.738 1 87.31 168 HIS A C 1
ATOM 1355 O O . HIS A 1 168 ? 11.609 25.438 -6.332 1 87.31 168 HIS A O 1
ATOM 1361 N N . LYS A 1 169 ? 13.25 26.234 -5 1 88.44 169 LYS A N 1
ATOM 1362 C CA . LYS A 1 169 ? 13.648 24.859 -4.664 1 88.44 169 LYS A CA 1
ATOM 1363 C C . LYS A 1 169 ? 13.758 24.688 -3.15 1 88.44 169 LYS A C 1
ATOM 1365 O O . LYS A 1 169 ? 13.953 25.656 -2.416 1 88.44 169 LYS A O 1
ATOM 1370 N N . ILE A 1 170 ? 13.547 23.438 -2.746 1 92.5 170 ILE A N 1
ATOM 1371 C CA . ILE A 1 170 ? 13.656 23.016 -1.355 1 92.5 170 ILE A CA 1
ATOM 1372 C C . ILE A 1 170 ? 14.688 21.891 -1.242 1 92.5 170 ILE A C 1
ATOM 1374 O O . ILE A 1 170 ? 14.859 21.094 -2.174 1 92.5 170 ILE A O 1
ATOM 1378 N N . ILE A 1 171 ? 15.383 21.938 -0.159 1 93.25 171 ILE A N 1
ATOM 1379 C CA . ILE A 1 171 ? 16.297 20.844 0.161 1 93.25 171 ILE A CA 1
ATOM 1380 C C . ILE A 1 171 ? 15.703 20 1.283 1 93.25 171 ILE A C 1
ATOM 1382 O O . ILE A 1 171 ? 15.453 20.484 2.383 1 93.25 171 ILE A O 1
ATOM 1386 N N . LEU A 1 172 ? 15.484 18.734 0.944 1 93.19 172 LEU A N 1
ATOM 1387 C CA . LEU A 1 172 ? 15.039 17.766 1.932 1 93.19 172 LEU A CA 1
ATOM 1388 C C . LEU A 1 172 ? 16.234 17.062 2.578 1 93.19 172 LEU A C 1
ATOM 1390 O O . LEU A 1 172 ? 17.016 16.406 1.889 1 93.19 172 LEU A O 1
ATOM 1394 N N . HIS A 1 173 ? 16.344 17.219 3.9 1 93.38 173 HIS A N 1
ATOM 1395 C CA . HIS A 1 173 ? 17.438 16.594 4.625 1 93.38 173 HIS A CA 1
ATOM 1396 C C . HIS A 1 173 ? 17 15.258 5.242 1 93.38 173 HIS A C 1
ATOM 1398 O O . HIS A 1 173 ? 16.062 15.219 6.031 1 93.38 173 HIS A O 1
ATOM 1404 N N . LEU A 1 174 ? 17.672 14.305 4.809 1 90.75 174 LEU A N 1
ATOM 1405 C CA . LEU A 1 174 ? 17.516 12.977 5.379 1 90.75 174 LEU A CA 1
ATOM 1406 C C . LEU A 1 174 ? 18.703 12.625 6.281 1 90.75 174 LEU A C 1
ATOM 1408 O O . LEU A 1 174 ? 19.438 13.516 6.711 1 90.75 174 LEU A O 1
ATOM 1412 N N . GLU A 1 175 ? 18.812 11.375 6.746 1 85.56 175 GLU A N 1
ATOM 1413 C CA . GLU A 1 175 ? 19.844 11.023 7.727 1 85.56 175 GLU A CA 1
ATOM 1414 C C . GLU A 1 175 ? 21.25 11.273 7.172 1 85.56 175 GLU A C 1
ATOM 1416 O O . GLU A 1 175 ? 22.078 11.883 7.836 1 85.56 175 GLU A O 1
ATOM 1421 N N . ASN A 1 176 ? 21.469 10.82 5.977 1 82.94 176 ASN A N 1
ATOM 1422 C CA . ASN A 1 176 ? 22.828 10.914 5.445 1 82.94 176 ASN A CA 1
ATOM 1423 C C . ASN A 1 176 ? 22.828 11.453 4.016 1 82.94 176 ASN A C 1
ATOM 1425 O O . ASN A 1 176 ? 23.797 11.258 3.279 1 82.94 176 ASN A O 1
ATOM 1429 N N . GLU A 1 177 ? 21.719 11.984 3.604 1 83.38 177 GLU A N 1
ATOM 1430 C CA . GLU A 1 177 ? 21.594 12.539 2.256 1 83.38 177 GLU A CA 1
ATOM 1431 C C . GLU A 1 177 ? 20.594 13.68 2.209 1 83.38 177 GLU A C 1
ATOM 1433 O O . GLU A 1 177 ? 19.844 13.891 3.162 1 83.38 177 GLU A O 1
ATOM 1438 N N . TYR A 1 178 ? 20.719 14.531 1.193 1 87.19 178 TYR A N 1
ATOM 1439 C CA . TYR A 1 178 ? 19.719 15.555 0.947 1 87.19 178 TYR A CA 1
ATOM 1440 C C . TYR A 1 178 ? 19.203 15.477 -0.483 1 87.19 178 TYR A C 1
ATOM 1442 O O . TYR A 1 178 ? 19.875 14.961 -1.371 1 87.19 178 TYR A O 1
ATOM 1450 N N . ILE A 1 179 ? 17.938 15.82 -0.717 1 86.12 179 ILE A N 1
ATOM 1451 C CA . ILE A 1 179 ? 17.297 15.859 -2.021 1 86.12 179 ILE A CA 1
ATOM 1452 C C . ILE A 1 179 ? 16.781 17.266 -2.309 1 86.12 179 ILE A C 1
ATOM 1454 O O . ILE A 1 179 ? 16.031 17.844 -1.514 1 86.12 179 ILE A O 1
ATOM 1458 N N . GLU A 1 180 ? 17.297 17.812 -3.426 1 88.38 180 GLU A N 1
ATOM 1459 C CA . GLU A 1 180 ? 16.812 19.125 -3.846 1 88.38 180 GLU A CA 1
ATOM 1460 C C . GLU A 1 180 ? 15.727 18.984 -4.91 1 88.38 180 GLU A C 1
ATOM 1462 O O . GLU A 1 180 ? 15.875 18.219 -5.863 1 88.38 180 GLU A O 1
ATOM 1467 N N . PHE A 1 181 ? 14.625 19.672 -4.742 1 84.44 181 PHE A N 1
ATOM 1468 C CA . PHE A 1 181 ? 13.5 19.578 -5.664 1 84.44 181 PHE A CA 1
ATOM 1469 C C . PHE A 1 181 ? 12.719 20.891 -5.703 1 84.44 181 PHE A C 1
ATOM 1471 O O . PHE A 1 181 ? 12.883 21.75 -4.836 1 84.44 181 PHE A O 1
ATOM 1478 N N . TYR A 1 182 ? 11.914 21.094 -6.727 1 82.38 182 TYR A N 1
ATOM 1479 C CA . TYR A 1 182 ? 11.109 22.297 -6.867 1 82.38 182 TYR A CA 1
ATOM 1480 C C . TYR A 1 182 ? 9.945 22.297 -5.883 1 82.38 182 TYR A C 1
ATOM 1482 O O . TYR A 1 182 ? 9.281 21.281 -5.703 1 82.38 182 TYR A O 1
ATOM 1490 N N . GLY A 1 183 ? 9.828 23.359 -5.172 1 81.62 183 GLY A N 1
ATOM 1491 C CA . GLY A 1 183 ? 8.727 23.516 -4.23 1 81.62 183 GLY A CA 1
ATOM 1492 C C . GLY A 1 183 ? 8.891 24.719 -3.326 1 81.62 183 GLY A C 1
ATOM 1493 O O . GLY A 1 183 ? 9.914 25.422 -3.383 1 81.62 183 GLY A O 1
ATOM 1494 N N . ARG A 1 184 ? 7.781 24.969 -2.576 1 86 184 ARG A N 1
ATOM 1495 C CA . ARG A 1 184 ? 7.773 26 -1.546 1 86 184 ARG A CA 1
ATOM 1496 C C . ARG A 1 184 ? 7.559 25.391 -0.163 1 86 184 ARG A C 1
ATOM 1498 O O . ARG A 1 184 ? 6.758 24.469 -0.003 1 86 184 ARG A O 1
ATOM 1505 N N . LEU A 1 185 ? 8.266 25.891 0.78 1 90.44 185 LEU A N 1
ATOM 1506 C CA . LEU A 1 185 ? 8.195 25.359 2.137 1 90.44 185 LEU A CA 1
ATOM 1507 C C . LEU A 1 185 ? 6.754 25.359 2.643 1 90.44 185 LEU A C 1
ATOM 1509 O O . LEU A 1 185 ? 6.328 24.422 3.32 1 90.44 185 LEU A O 1
ATOM 1513 N N . LYS A 1 186 ? 6.047 26.328 2.242 1 83.12 186 LYS A N 1
ATOM 1514 C CA . LYS A 1 186 ? 4.68 26.469 2.734 1 83.12 186 LYS A CA 1
ATOM 1515 C C . LYS A 1 186 ? 3.834 25.25 2.383 1 83.12 186 LYS A C 1
ATOM 1517 O O . LYS A 1 186 ? 2.949 24.859 3.148 1 83.12 186 LYS A O 1
ATOM 1522 N N . ASN A 1 187 ? 4.219 24.656 1.282 1 76.62 187 ASN A N 1
ATOM 1523 C CA . ASN A 1 187 ? 3.439 23.516 0.808 1 76.62 187 ASN A CA 1
ATOM 1524 C C . ASN A 1 187 ? 3.676 22.281 1.668 1 76.62 187 ASN A C 1
ATOM 1526 O O . ASN A 1 187 ? 2.936 21.297 1.568 1 76.62 187 ASN A O 1
ATOM 1530 N N . TYR A 1 188 ? 4.598 22.344 2.459 1 82.56 188 TYR A N 1
ATOM 1531 C CA . TYR A 1 188 ? 4.957 21.156 3.229 1 82.56 188 TYR A CA 1
ATOM 1532 C C . TYR A 1 188 ? 4.688 21.359 4.711 1 82.56 188 TYR A C 1
ATOM 1534 O O . TYR A 1 188 ? 4.922 20.469 5.523 1 82.56 188 TYR A O 1
ATOM 1542 N N . GLU A 1 189 ? 4.168 22.531 4.922 1 78.12 189 GLU A N 1
ATOM 1543 C CA . GLU A 1 189 ? 3.727 22.812 6.285 1 78.12 189 GLU A CA 1
ATOM 1544 C C . GLU A 1 189 ? 2.482 22 6.637 1 78.12 189 GLU A C 1
ATOM 1546 O O . GLU A 1 189 ? 1.586 21.844 5.805 1 78.12 189 GLU A O 1
ATOM 1551 N N . GLY A 1 190 ? 2.533 21.312 7.695 1 71.62 190 GLY A N 1
ATOM 1552 C CA . GLY A 1 190 ? 1.335 20.625 8.156 1 71.62 190 GLY A CA 1
ATOM 1553 C C . GLY A 1 190 ? 1.158 19.25 7.543 1 71.62 190 GLY A C 1
ATOM 1554 O O . GLY A 1 190 ? 0.154 18.578 7.789 1 71.62 190 GLY A O 1
ATOM 1555 N N . LEU A 1 191 ? 2.135 18.891 6.699 1 71.06 191 LEU A N 1
ATOM 1556 C CA . LEU A 1 191 ? 2.031 17.578 6.051 1 71.06 191 LEU A CA 1
ATOM 1557 C C . LEU A 1 191 ? 2.041 16.453 7.082 1 71.06 191 LEU A C 1
ATOM 1559 O O . LEU A 1 191 ? 1.483 15.391 6.844 1 71.06 191 LEU A O 1
ATOM 1563 N N . HIS A 1 192 ? 2.635 16.703 8.117 1 74.69 192 HIS A N 1
ATOM 1564 C CA . HIS A 1 192 ? 2.771 15.75 9.211 1 74.69 192 HIS A CA 1
ATOM 1565 C C . HIS A 1 192 ? 2.771 16.453 10.562 1 74.69 192 HIS A C 1
ATOM 1567 O O . HIS A 1 192 ? 3.336 17.547 10.695 1 74.69 192 HIS A O 1
ATOM 1573 N N . PRO A 1 193 ? 2.225 15.781 11.523 1 71.94 193 PRO A N 1
ATOM 1574 C CA . PRO A 1 193 ? 2.145 16.438 12.836 1 71.94 193 PRO A CA 1
ATOM 1575 C C . PRO A 1 193 ? 3.52 16.75 13.422 1 71.94 193 PRO A C 1
ATOM 1577 O O . PRO A 1 193 ? 3.662 17.688 14.211 1 71.94 193 PRO A O 1
ATOM 1580 N N . ASP A 1 194 ? 4.457 16.078 12.977 1 82.5 194 ASP A N 1
ATOM 1581 C CA . ASP A 1 194 ? 5.785 16.281 13.539 1 82.5 194 ASP A CA 1
ATOM 1582 C C . ASP A 1 194 ? 6.52 17.406 12.82 1 82.5 194 ASP A C 1
ATOM 1584 O O . ASP A 1 194 ? 7.586 17.844 13.266 1 82.5 194 ASP A O 1
ATOM 1588 N N . PHE A 1 195 ? 5.957 17.859 11.711 1 87.62 195 PHE A N 1
ATOM 1589 C CA . PHE A 1 195 ? 6.613 18.938 10.992 1 87.62 195 PHE A CA 1
ATOM 1590 C C . PHE A 1 195 ? 6.238 20.297 11.586 1 87.62 195 PHE A C 1
ATOM 1592 O O . PHE A 1 195 ? 5.059 20.578 11.797 1 87.62 195 PHE A O 1
ATOM 1599 N N . TYR A 1 196 ? 7.297 21.109 11.922 1 92.5 196 TYR A N 1
ATOM 1600 C CA . TYR A 1 196 ? 7.09 22.406 12.539 1 92.5 196 TYR A CA 1
ATOM 1601 C C . TYR A 1 196 ? 7.84 23.5 11.773 1 92.5 196 TYR A C 1
ATOM 1603 O O . TYR A 1 196 ? 9.062 23.422 11.609 1 92.5 196 TYR A O 1
ATOM 1611 N N . ARG A 1 197 ? 7.051 24.453 11.305 1 93.44 197 ARG A N 1
ATOM 1612 C CA . ARG A 1 197 ? 7.695 25.609 10.695 1 93.44 197 ARG A CA 1
ATOM 1613 C C . ARG A 1 197 ? 8.43 26.438 11.742 1 93.44 197 ARG A C 1
ATOM 1615 O O . ARG A 1 197 ? 7.836 27.312 12.375 1 93.44 197 ARG A O 1
ATOM 1622 N N . CYS A 1 198 ? 9.719 26.297 11.805 1 95.62 198 CYS A N 1
ATOM 1623 C CA . CYS A 1 198 ? 10.469 26.953 12.875 1 95.62 198 CYS A CA 1
ATOM 1624 C C . CYS A 1 198 ? 11.148 28.219 12.367 1 95.62 198 CYS A C 1
ATOM 1626 O O . CYS A 1 198 ? 11.719 28.969 13.156 1 95.62 198 CYS A O 1
ATOM 1628 N N . HIS A 1 199 ? 11.141 28.375 11.117 1 94.69 199 HIS A N 1
ATOM 1629 C CA . HIS A 1 199 ? 11.852 29.484 10.469 1 94.69 199 HIS A CA 1
ATOM 1630 C C . HIS A 1 199 ? 11.273 29.75 9.078 1 94.69 199 HIS A C 1
ATOM 1632 O O . HIS A 1 199 ? 10.602 28.906 8.5 1 94.69 199 HIS A O 1
ATOM 1638 N N . LYS A 1 200 ? 11.508 30.906 8.539 1 93.75 200 LYS A N 1
ATOM 1639 C CA . LYS A 1 200 ? 11.086 31.188 7.176 1 93.75 200 LYS A CA 1
ATOM 1640 C C . LYS A 1 200 ? 11.742 30.234 6.184 1 93.75 200 LYS A C 1
ATOM 1642 O O . LYS A 1 200 ? 11.172 29.938 5.129 1 93.75 200 LYS A O 1
ATOM 1647 N N . SER A 1 201 ? 12.852 29.656 6.641 1 95.94 201 SER A N 1
ATOM 1648 C CA . SER A 1 201 ? 13.617 28.844 5.703 1 95.94 201 SER A CA 1
ATOM 1649 C C . SER A 1 201 ? 13.664 27.375 6.141 1 95.94 201 SER A C 1
ATOM 1651 O O . SER A 1 201 ? 14.305 26.547 5.488 1 95.94 201 SER A O 1
ATOM 1653 N N . PHE A 1 202 ? 12.93 27.078 7.27 1 96.56 202 PHE A N 1
ATOM 1654 C CA . PHE A 1 202 ? 13.078 25.703 7.758 1 96.56 202 PHE A CA 1
ATOM 1655 C C . PHE A 1 202 ? 11.742 25.172 8.258 1 96.56 202 PHE A C 1
ATOM 1657 O O . PHE A 1 202 ? 10.969 25.891 8.883 1 96.56 202 PHE A O 1
ATOM 1664 N N . ILE A 1 203 ? 11.508 23.938 7.957 1 96 203 ILE A N 1
ATOM 1665 C CA . ILE A 1 203 ? 10.539 23.078 8.641 1 96 203 ILE A CA 1
ATOM 1666 C C . ILE A 1 203 ? 11.266 21.906 9.297 1 96 203 ILE A C 1
ATOM 1668 O O . ILE A 1 203 ? 11.938 21.125 8.617 1 96 203 ILE A O 1
ATOM 1672 N N . VAL A 1 204 ? 11.133 21.797 10.594 1 96.5 204 VAL A N 1
ATOM 1673 C CA . VAL A 1 204 ? 11.891 20.766 11.305 1 96.5 204 VAL A CA 1
ATOM 1674 C C . VAL A 1 204 ? 10.961 19.641 11.742 1 96.5 204 VAL A C 1
ATOM 1676 O O . VAL A 1 204 ? 9.789 19.891 12.062 1 96.5 204 VAL A O 1
ATOM 1679 N N . ASN A 1 205 ? 11.445 18.469 11.633 1 93.81 205 ASN A N 1
ATOM 1680 C CA . ASN A 1 205 ? 10.766 17.312 12.219 1 93.81 205 ASN A CA 1
ATOM 1681 C C . ASN A 1 205 ? 11.023 17.219 13.719 1 93.81 205 ASN A C 1
ATOM 1683 O O . ASN A 1 205 ? 12.141 16.938 14.148 1 93.81 205 ASN A O 1
ATOM 1687 N N . LYS A 1 206 ? 10.047 17.328 14.523 1 93.94 206 LYS A N 1
ATOM 1688 C CA . LYS A 1 206 ? 10.195 17.391 15.969 1 93.94 206 LYS A CA 1
ATOM 1689 C C . LYS A 1 206 ? 10.758 16.094 16.531 1 93.94 206 LYS A C 1
ATOM 1691 O O . LYS A 1 206 ? 11.523 16.094 17.5 1 93.94 206 LYS A O 1
ATOM 1696 N N . SER A 1 207 ? 10.477 15.023 15.875 1 89.94 207 SER A N 1
ATOM 1697 C CA . SER A 1 207 ? 10.891 13.719 16.375 1 89.94 207 SER A CA 1
ATOM 1698 C C . SER A 1 207 ? 12.391 13.5 16.188 1 89.94 207 SER A C 1
ATOM 1700 O O . SER A 1 207 ? 12.961 12.562 16.734 1 89.94 207 SER A O 1
ATOM 1702 N N . LYS A 1 208 ? 12.977 14.391 15.438 1 93 208 LYS A N 1
ATOM 1703 C CA . LYS A 1 208 ? 14.398 14.242 15.141 1 93 208 LYS A CA 1
ATOM 1704 C C . LYS A 1 208 ? 15.234 15.227 15.953 1 93 208 LYS A C 1
ATOM 1706 O O . LYS A 1 208 ? 16.453 15.273 15.812 1 93 208 LYS A O 1
ATOM 1711 N N . ILE A 1 209 ? 14.594 15.945 16.906 1 94.5 209 ILE A N 1
ATOM 1712 C CA . ILE A 1 209 ? 15.281 17 17.641 1 94.5 209 ILE A CA 1
ATOM 1713 C C . ILE A 1 209 ? 16.047 16.406 18.812 1 94.5 209 ILE A C 1
ATOM 1715 O O . ILE A 1 209 ? 15.484 15.633 19.609 1 94.5 209 ILE A O 1
ATOM 1719 N N . LYS A 1 210 ? 17.266 16.703 18.844 1 94.06 210 LYS A N 1
ATOM 1720 C CA . LYS A 1 210 ? 18.094 16.328 19.984 1 94.06 210 LYS A CA 1
ATOM 1721 C C . LYS A 1 210 ? 18 17.359 21.094 1 94.06 210 LYS A C 1
ATOM 1723 O O . LYS A 1 210 ? 17.797 17.016 22.266 1 94.06 210 LYS A O 1
ATOM 1728 N N . ASN A 1 211 ? 18.141 18.531 20.75 1 94.25 211 ASN A N 1
ATOM 1729 C CA . ASN A 1 211 ? 18.016 19.625 21.703 1 94.25 211 ASN A CA 1
ATOM 1730 C C . ASN A 1 211 ? 17.781 20.969 21 1 94.25 211 ASN A C 1
ATOM 1732 O O . ASN A 1 211 ? 18.047 21.094 19.812 1 94.25 211 ASN A O 1
ATOM 1736 N N . ILE A 1 212 ? 17.234 21.875 21.797 1 94.06 212 ILE A N 1
ATOM 1737 C CA . ILE A 1 212 ? 16.953 23.219 21.297 1 94.06 212 ILE A CA 1
ATOM 1738 C C . ILE A 1 212 ? 17.719 24.25 22.125 1 94.06 212 ILE A C 1
ATOM 1740 O O . ILE A 1 212 ? 17.641 24.234 23.359 1 94.06 212 ILE A O 1
ATOM 1744 N N . ASP A 1 213 ? 18.5 25.062 21.469 1 94.25 213 ASP A N 1
ATOM 1745 C CA . ASP A 1 213 ? 19.141 26.203 22.109 1 94.25 213 ASP A CA 1
ATOM 1746 C C . ASP A 1 213 ? 18.344 27.484 21.891 1 94.25 213 ASP A C 1
ATOM 1748 O O . ASP A 1 213 ? 18.484 28.141 20.859 1 94.25 213 ASP A O 1
ATOM 1752 N N . SER A 1 214 ? 17.609 27.797 22.859 1 92.38 214 SER A N 1
ATOM 1753 C CA . SER A 1 214 ? 16.734 28.953 22.719 1 92.38 214 SER A CA 1
ATOM 1754 C C . SER A 1 214 ? 17.531 30.25 22.625 1 92.38 214 SER A C 1
ATOM 1756 O O . SER A 1 214 ? 17.125 31.172 21.922 1 92.38 214 SER A O 1
ATOM 1758 N N . LYS A 1 215 ? 18.625 30.25 23.266 1 93.25 215 LYS A N 1
ATOM 1759 C CA . LYS A 1 215 ? 19.453 31.438 23.234 1 93.25 215 LYS A CA 1
ATOM 1760 C C . LYS A 1 215 ? 20.062 31.672 21.859 1 93.25 215 LYS A C 1
ATOM 1762 O O . LYS A 1 215 ? 19.984 32.781 21.328 1 93.25 215 LYS A O 1
ATOM 1767 N N . GLU A 1 216 ? 20.531 30.688 21.234 1 94.56 216 GLU A N 1
ATOM 1768 C CA . GLU A 1 216 ? 21.156 30.781 19.906 1 94.56 216 GLU A CA 1
ATOM 1769 C C . GLU A 1 216 ? 20.125 30.562 18.812 1 94.56 216 GLU A C 1
ATOM 1771 O O . GLU A 1 216 ? 20.453 30.656 17.625 1 94.56 216 GLU A O 1
ATOM 1776 N N . ARG A 1 217 ? 18.891 30.281 19.156 1 95.75 217 ARG A N 1
ATOM 1777 C CA . ARG A 1 217 ? 17.797 30 18.219 1 95.75 217 ARG A CA 1
ATOM 1778 C C . ARG A 1 217 ? 18.203 28.906 17.234 1 95.75 217 ARG A C 1
ATOM 1780 O O . ARG A 1 217 ? 17.984 29.047 16.031 1 95.75 217 ARG A O 1
ATOM 1787 N N . SER A 1 218 ? 18.797 27.906 17.797 1 95.94 218 SER A N 1
ATOM 1788 C CA . SER A 1 218 ? 19.234 26.781 16.984 1 95.94 218 SER A CA 1
ATOM 1789 C C . SER A 1 218 ? 18.656 25.469 17.469 1 95.94 218 SER A C 1
ATOM 1791 O O . SER A 1 218 ? 18.375 25.312 18.672 1 95.94 218 SER A O 1
ATOM 1793 N N . ILE A 1 219 ? 18.406 24.594 16.547 1 96.25 219 ILE A N 1
ATOM 1794 C CA . ILE A 1 219 ? 17.859 23.266 16.797 1 96.25 219 ILE A CA 1
ATOM 1795 C C . ILE A 1 219 ? 18.859 22.203 16.359 1 96.25 219 ILE A C 1
ATOM 1797 O O . ILE A 1 219 ? 19.219 22.109 15.188 1 96.25 219 ILE A O 1
ATOM 1801 N N . ASN A 1 220 ? 19.328 21.422 17.312 1 96 220 ASN A N 1
ATOM 1802 C CA . ASN A 1 220 ? 20.234 20.328 17.016 1 96 220 ASN A CA 1
ATOM 1803 C C . ASN A 1 220 ? 19.484 19.016 16.781 1 96 220 ASN A C 1
ATOM 1805 O O . ASN A 1 220 ? 18.688 18.594 17.625 1 96 220 ASN A O 1
ATOM 1809 N N . LEU A 1 221 ? 19.812 18.453 15.664 1 95.81 221 LEU A N 1
ATOM 1810 C CA . LEU A 1 221 ? 19.141 17.219 15.312 1 95.81 221 LEU A CA 1
ATOM 1811 C C . LEU A 1 221 ? 20 16.016 15.648 1 95.81 221 LEU A C 1
ATOM 1813 O O . LEU A 1 221 ? 21.203 16.141 15.891 1 95.81 221 LEU A O 1
ATOM 1817 N N . ASP A 1 222 ? 19.422 14.922 15.742 1 92.94 222 ASP A N 1
ATOM 1818 C CA . ASP A 1 222 ? 20.109 13.742 16.266 1 92.94 222 ASP A CA 1
ATOM 1819 C C . ASP A 1 222 ? 21.094 13.188 15.258 1 92.94 222 ASP A C 1
ATOM 1821 O O . ASP A 1 222 ? 21.969 12.391 15.609 1 92.94 222 ASP A O 1
ATOM 1825 N N . ASN A 1 223 ? 21 13.664 14 1 89.38 223 ASN A N 1
ATOM 1826 C CA . ASN A 1 223 ? 22 13.242 13.023 1 89.38 223 ASN A CA 1
ATOM 1827 C C . ASN A 1 223 ? 23.188 14.188 13 1 89.38 223 ASN A C 1
ATOM 1829 O O . ASN A 1 223 ? 24.078 14.055 12.148 1 89.38 223 ASN A O 1
ATOM 1833 N N . GLY A 1 224 ? 23.109 15.156 13.797 1 92.38 224 GLY A N 1
ATOM 1834 C CA . GLY A 1 224 ? 24.219 16.078 13.922 1 92.38 224 GLY A CA 1
ATOM 1835 C C . GLY A 1 224 ? 24.016 17.375 13.164 1 92.38 224 GLY A C 1
ATOM 1836 O O . GLY A 1 224 ? 24.781 18.328 13.328 1 92.38 224 GLY A O 1
ATOM 1837 N N . GLU A 1 225 ? 22.984 17.391 12.359 1 93.88 225 GLU A N 1
ATOM 1838 C CA . GLU A 1 225 ? 22.719 18.609 11.609 1 93.88 225 GLU A CA 1
ATOM 1839 C C . GLU A 1 225 ? 22.047 19.656 12.477 1 93.88 225 GLU A C 1
ATOM 1841 O O . GLU A 1 225 ? 21.578 19.359 13.578 1 93.88 225 GLU A O 1
ATOM 1846 N N . LEU A 1 226 ? 22.141 20.859 11.953 1 93.44 226 LEU A N 1
ATOM 1847 C CA . LEU A 1 226 ? 21.609 22.016 12.648 1 93.44 226 LEU A CA 1
ATOM 1848 C C . LEU A 1 226 ? 20.609 22.766 11.773 1 93.44 226 LEU A C 1
ATOM 1850 O O . LEU A 1 226 ? 20.828 22.938 10.57 1 93.44 226 LEU A O 1
ATOM 1854 N N . CYS A 1 227 ? 19.453 23.109 12.445 1 93.75 227 CYS A N 1
ATOM 1855 C CA . CYS A 1 227 ? 18.594 24.094 11.805 1 93.75 227 CYS A CA 1
ATOM 1856 C C . CYS A 1 227 ? 18.297 25.25 12.742 1 93.75 227 CYS A C 1
ATOM 1858 O O . CYS A 1 227 ? 18.625 25.203 13.93 1 93.75 227 CYS A O 1
ATOM 1860 N N . TYR A 1 228 ? 17.766 26.344 12.109 1 94.75 228 TYR A N 1
ATOM 1861 C CA . TYR A 1 228 ? 17.562 27.562 12.898 1 94.75 228 TYR A CA 1
ATOM 1862 C C . TYR A 1 228 ? 16.062 27.812 13.109 1 94.75 228 TYR A C 1
ATOM 1864 O O . TYR A 1 228 ? 15.234 27.266 12.383 1 94.75 228 TYR A O 1
ATOM 1872 N N . ALA A 1 229 ? 15.859 28.547 14.164 1 96.19 229 ALA A N 1
ATOM 1873 C CA . ALA A 1 229 ? 14.5 28.969 14.477 1 96.19 229 ALA A CA 1
ATOM 1874 C C . ALA A 1 229 ? 14.422 30.484 14.656 1 96.19 229 ALA A C 1
ATOM 1876 O O . ALA A 1 229 ? 15.375 31.109 15.133 1 96.19 229 ALA A O 1
ATOM 1877 N N . SER A 1 230 ? 13.32 31 14.188 1 94.56 230 SER A N 1
ATOM 1878 C CA . SER A 1 230 ? 13.109 32.406 14.438 1 94.56 230 SER A CA 1
ATOM 1879 C C . SER A 1 230 ? 12.75 32.688 15.898 1 94.56 230 SER A C 1
ATOM 1881 O O . SER A 1 230 ? 12.305 31.766 16.609 1 94.56 230 SER A O 1
ATOM 1883 N N . ALA A 1 231 ? 12.898 33.906 16.281 1 92.19 231 ALA A N 1
ATOM 1884 C CA . ALA A 1 231 ? 12.602 34.312 17.656 1 92.19 231 ALA A CA 1
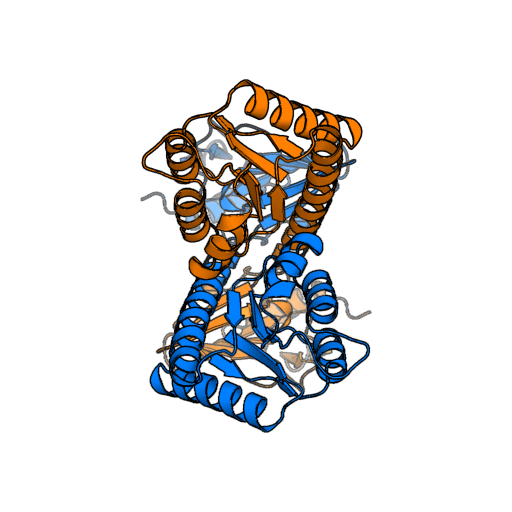ATOM 1885 C C . ALA A 1 231 ? 11.141 34.031 18 1 92.19 231 ALA A C 1
ATOM 1887 O O . ALA A 1 231 ? 10.844 33.562 19.109 1 92.19 231 ALA A O 1
ATOM 1888 N N . ARG A 1 232 ? 10.328 34.25 17.109 1 90.25 232 ARG A N 1
ATOM 1889 C CA . ARG A 1 232 ? 8.898 34.062 17.344 1 90.25 232 ARG A CA 1
ATOM 1890 C C . ARG A 1 232 ? 8.531 32.594 17.359 1 90.25 232 ARG A C 1
ATOM 1892 O O . ARG A 1 232 ? 7.73 32.156 18.188 1 90.25 232 ARG A O 1
ATOM 1899 N N . LEU A 1 233 ? 9.156 31.891 16.562 1 90.56 233 LEU A N 1
ATOM 1900 C CA . LEU A 1 233 ? 8.703 30.516 16.328 1 90.56 233 LEU A CA 1
ATOM 1901 C C . LEU A 1 233 ? 9.344 29.562 17.328 1 90.56 233 LEU A C 1
ATOM 1903 O O . LEU A 1 233 ? 8.797 28.484 17.594 1 90.56 233 LEU A O 1
ATOM 1907 N N . ILE A 1 234 ? 10.453 29.938 17.859 1 93.56 234 ILE A N 1
ATOM 1908 C CA . ILE A 1 234 ? 11.172 29.031 18.75 1 93.56 234 ILE A CA 1
ATOM 1909 C C . ILE A 1 234 ? 10.344 28.781 20.016 1 93.56 234 ILE A C 1
ATOM 1911 O O . ILE A 1 234 ? 10.391 27.688 20.578 1 93.56 234 ILE A O 1
ATOM 1915 N N . LYS A 1 235 ? 9.555 29.656 20.438 1 88.81 235 LYS A N 1
ATOM 1916 C CA . LYS A 1 235 ? 8.727 29.516 21.625 1 88.81 235 LYS A CA 1
ATOM 1917 C C . LYS A 1 235 ? 7.664 28.438 21.422 1 88.81 235 LYS A C 1
ATOM 1919 O O . LYS A 1 235 ? 7.418 27.609 22.312 1 88.81 235 LYS A O 1
ATOM 1924 N N . GLY A 1 236 ? 7.074 28.531 20.328 1 88.5 236 GLY A N 1
ATOM 1925 C CA . GLY A 1 236 ? 6.09 27.516 20 1 88.5 236 GLY A CA 1
ATOM 1926 C C . GLY A 1 236 ? 6.676 26.125 19.953 1 88.5 236 GLY A C 1
ATOM 1927 O O . GLY A 1 236 ? 6.043 25.156 20.391 1 88.5 236 GLY A O 1
ATOM 1928 N N . LEU A 1 237 ? 7.824 26.031 19.422 1 90.12 237 LEU A N 1
ATOM 1929 C CA . LEU A 1 237 ? 8.5 24.734 19.312 1 90.12 237 LEU A CA 1
ATOM 1930 C C . LEU A 1 237 ? 8.789 24.156 20.688 1 90.12 237 LEU A C 1
ATOM 1932 O O . LEU A 1 237 ? 8.617 22.953 20.906 1 90.12 237 LEU A O 1
ATOM 1936 N N . LEU A 1 238 ? 9.211 25.016 21.547 1 87.31 238 LEU A N 1
ATOM 1937 C CA . LEU A 1 238 ? 9.508 24.594 22.922 1 87.31 238 LEU A CA 1
ATOM 1938 C C . LEU A 1 238 ? 8.266 24.047 23.609 1 87.31 238 LEU A C 1
ATOM 1940 O O . LEU A 1 238 ? 8.344 23.109 24.391 1 87.31 238 LEU A O 1
ATOM 1944 N N . LYS A 1 239 ? 7.184 24.5 23.312 1 81.5 239 LYS A N 1
ATOM 1945 C CA . LYS A 1 239 ? 5.918 24.062 23.891 1 81.5 239 LYS A CA 1
ATOM 1946 C C . LYS A 1 239 ? 5.516 22.688 23.344 1 81.5 239 LYS A C 1
ATOM 1948 O O . LYS A 1 239 ? 4.898 21.891 24.047 1 81.5 239 LYS A O 1
ATOM 1953 N N . GLU A 1 240 ? 5.879 22.562 22.172 1 78.06 240 GLU A N 1
ATOM 1954 C CA . GLU A 1 240 ? 5.473 21.328 21.5 1 78.06 240 GLU A CA 1
ATOM 1955 C C . GLU A 1 240 ? 6.438 20.188 21.812 1 78.06 240 GLU A C 1
ATOM 1957 O O . GLU A 1 240 ? 6.109 19.016 21.609 1 78.06 240 GLU A O 1
ATOM 1962 N N . THR A 1 241 ? 7.699 20.453 22.094 1 72.75 241 THR A N 1
ATOM 1963 C CA . THR A 1 241 ? 8.727 19.438 22.281 1 72.75 241 THR A CA 1
ATOM 1964 C C . THR A 1 241 ? 9.039 19.266 23.766 1 72.75 241 THR A C 1
ATOM 1966 O O . THR A 1 241 ? 9.578 20.156 24.406 1 72.75 241 THR A O 1
ATOM 1969 N N . THR A 1 242 ? 8.219 19.031 24.719 1 54.47 242 THR A N 1
ATOM 1970 C CA . THR A 1 242 ? 8.586 18.875 26.125 1 54.47 242 THR A CA 1
ATOM 1971 C C . THR A 1 242 ? 9.695 17.828 26.281 1 54.47 242 THR A C 1
ATOM 1973 O O . THR A 1 242 ? 9.523 16.672 25.906 1 54.47 242 THR A O 1
ATOM 1976 N N . PHE A 1 243 ? 10.922 18.125 26.141 1 46.31 243 PHE A N 1
ATOM 1977 C CA . PHE A 1 243 ? 12.047 17.266 26.469 1 46.31 243 PHE A CA 1
ATOM 1978 C C . PHE A 1 243 ? 11.984 16.828 27.938 1 46.31 243 PHE A C 1
ATOM 1980 O O . PHE A 1 243 ? 11.828 17.672 28.828 1 46.31 243 PHE A O 1
ATOM 1987 N N . THR A 1 244 ? 11.219 15.734 28.25 1 36.28 244 THR A N 1
ATOM 1988 C CA . THR A 1 244 ? 11.461 15.266 29.609 1 36.28 244 THR A CA 1
ATOM 1989 C C . THR A 1 244 ? 12.898 14.789 29.766 1 36.28 244 THR A C 1
ATOM 1991 O O . THR A 1 244 ? 13.453 14.156 28.875 1 36.28 244 THR A O 1
ATOM 1994 N N . MET B 1 1 ? 13.547 3.334 -6.121 1 89.94 1 MET B N 1
ATOM 1995 C CA . MET B 1 1 ? 13.125 1.994 -5.734 1 89.94 1 MET B CA 1
ATOM 1996 C C . MET B 1 1 ? 14.312 1.155 -5.281 1 89.94 1 MET B C 1
ATOM 1998 O O . MET B 1 1 ? 15.258 0.945 -6.043 1 89.94 1 MET B O 1
ATOM 2002 N N . ASN B 1 2 ? 14.32 0.723 -4.016 1 93.25 2 ASN B N 1
ATOM 2003 C CA . ASN B 1 2 ? 15.391 -0.075 -3.438 1 93.25 2 ASN B CA 1
ATOM 2004 C C . ASN B 1 2 ? 15.156 -1.568 -3.641 1 93.25 2 ASN B C 1
ATOM 2006 O O . ASN B 1 2 ? 14.055 -2.066 -3.385 1 93.25 2 ASN B O 1
ATOM 2010 N N . ILE B 1 3 ? 16.266 -2.262 -4.121 1 98.25 3 ILE B N 1
ATOM 2011 C CA . ILE B 1 3 ? 16.125 -3.666 -4.48 1 98.25 3 ILE B CA 1
ATOM 2012 C C . ILE B 1 3 ? 17.062 -4.516 -3.641 1 98.25 3 ILE B C 1
ATOM 2014 O O . ILE B 1 3 ? 18.219 -4.141 -3.428 1 98.25 3 ILE B O 1
ATOM 2018 N N . VAL B 1 4 ? 16.547 -5.617 -3.154 1 98.88 4 VAL B N 1
ATOM 2019 C CA . VAL B 1 4 ? 17.359 -6.645 -2.496 1 98.88 4 VAL B CA 1
ATOM 2020 C C . VAL B 1 4 ? 17.375 -7.906 -3.354 1 98.88 4 VAL B C 1
ATOM 2022 O O . VAL B 1 4 ? 16.344 -8.312 -3.902 1 98.88 4 VAL B O 1
ATOM 2025 N N . ILE B 1 5 ? 18.578 -8.5 -3.473 1 98.88 5 ILE B N 1
ATOM 2026 C CA . ILE B 1 5 ? 18.766 -9.766 -4.176 1 98.88 5 ILE B CA 1
ATOM 2027 C C . ILE B 1 5 ? 19.328 -10.812 -3.221 1 98.88 5 ILE B C 1
ATOM 2029 O O . ILE B 1 5 ? 20.297 -10.547 -2.498 1 98.88 5 ILE B O 1
ATOM 2033 N N . CYS B 1 6 ? 18.719 -11.984 -3.193 1 98.94 6 CYS B N 1
ATOM 2034 C CA . CYS B 1 6 ? 19.25 -13.102 -2.432 1 98.94 6 CYS B CA 1
ATOM 2035 C C . CYS B 1 6 ? 19.359 -14.352 -3.303 1 98.94 6 CYS B C 1
ATOM 2037 O O . CYS B 1 6 ? 18.344 -14.891 -3.752 1 98.94 6 CYS B O 1
ATOM 2039 N N . GLU B 1 7 ? 20.547 -14.781 -3.557 1 98.62 7 GLU B N 1
ATOM 2040 C CA . GLU B 1 7 ? 20.938 -15.852 -4.465 1 98.62 7 GLU B CA 1
ATOM 2041 C C . GLU B 1 7 ? 22.219 -16.531 -3.994 1 98.62 7 GLU B C 1
ATOM 2043 O O . GLU B 1 7 ? 23.266 -15.891 -3.848 1 98.62 7 GLU B O 1
ATOM 2048 N N . ASP B 1 8 ? 22.094 -17.844 -3.77 1 98.25 8 ASP B N 1
ATOM 2049 C CA . ASP B 1 8 ? 23.25 -18.516 -3.18 1 98.25 8 ASP B CA 1
ATOM 2050 C C . ASP B 1 8 ? 24.375 -18.688 -4.203 1 98.25 8 ASP B C 1
ATOM 2052 O O . ASP B 1 8 ? 25.547 -18.75 -3.838 1 98.25 8 ASP B O 1
ATOM 2056 N N . ASP B 1 9 ? 24.031 -18.828 -5.508 1 97.75 9 ASP B N 1
ATOM 2057 C CA . ASP B 1 9 ? 25.031 -18.953 -6.566 1 97.75 9 ASP B CA 1
ATOM 2058 C C . ASP B 1 9 ? 25.625 -17.578 -6.906 1 97.75 9 ASP B C 1
ATOM 2060 O O . ASP B 1 9 ? 24.953 -16.734 -7.512 1 97.75 9 ASP B O 1
ATOM 2064 N N . ARG B 1 10 ? 26.875 -17.422 -6.598 1 97.62 10 ARG B N 1
ATOM 2065 C CA . ARG B 1 10 ? 27.516 -16.125 -6.719 1 97.62 10 ARG B CA 1
ATOM 2066 C C . ARG B 1 10 ? 27.531 -15.641 -8.164 1 97.62 10 ARG B C 1
ATOM 2068 O O . ARG B 1 10 ? 27.422 -14.438 -8.43 1 97.62 10 ARG B O 1
ATOM 2075 N N . VAL B 1 11 ? 27.641 -16.516 -9.086 1 96.81 11 VAL B N 1
ATOM 2076 C CA . VAL B 1 11 ? 27.656 -16.156 -10.5 1 96.81 11 VAL B CA 1
ATOM 2077 C C . VAL B 1 11 ? 26.281 -15.609 -10.898 1 96.81 11 VAL B C 1
ATOM 2079 O O . VAL B 1 11 ? 26.188 -14.555 -11.531 1 96.81 11 VAL B O 1
ATOM 2082 N N . GLN B 1 12 ? 25.25 -16.328 -10.492 1 96.25 12 GLN B N 1
ATOM 2083 C CA . GLN B 1 12 ? 23.891 -15.906 -10.781 1 96.25 12 GLN B CA 1
ATOM 2084 C C . GLN B 1 12 ? 23.562 -14.602 -10.062 1 96.25 12 GLN B C 1
ATOM 2086 O O . GLN B 1 12 ? 22.859 -13.742 -10.609 1 96.25 12 GLN B O 1
ATOM 2091 N N . LEU B 1 13 ? 24.031 -14.477 -8.844 1 98.19 13 LEU B N 1
ATOM 2092 C CA . LEU B 1 13 ? 23.844 -13.25 -8.07 1 98.19 13 LEU B CA 1
ATOM 2093 C C . LEU B 1 13 ? 24.406 -12.047 -8.805 1 98.19 13 LEU B C 1
ATOM 2095 O O . LEU B 1 13 ? 23.703 -11.047 -9 1 98.19 13 LEU B O 1
ATOM 2099 N N . GLU B 1 14 ? 25.656 -12.18 -9.203 1 97.88 14 GLU B N 1
ATOM 2100 C CA . GLU B 1 14 ? 26.328 -11.07 -9.859 1 97.88 14 GLU B CA 1
ATOM 2101 C C . GLU B 1 14 ? 25.672 -10.75 -11.203 1 97.88 14 GLU B C 1
ATOM 2103 O O . GLU B 1 14 ? 25.562 -9.578 -11.578 1 97.88 14 GLU B O 1
ATOM 2108 N N . LYS B 1 15 ? 25.266 -11.766 -11.898 1 96.25 15 LYS B N 1
ATOM 2109 C CA . LYS B 1 15 ? 24.578 -11.562 -13.172 1 96.25 15 LYS B CA 1
ATOM 2110 C C . LYS B 1 15 ? 23.281 -10.773 -12.984 1 96.25 15 LYS B C 1
ATOM 2112 O O . LYS B 1 15 ? 23.031 -9.812 -13.711 1 96.25 15 LYS B O 1
ATOM 2117 N N . THR B 1 16 ? 22.453 -11.18 -12.031 1 97.31 16 THR B N 1
ATOM 2118 C CA . THR B 1 16 ? 21.203 -10.492 -11.734 1 97.31 16 THR B CA 1
ATOM 2119 C C . THR B 1 16 ? 21.453 -9.047 -11.328 1 97.31 16 THR B C 1
ATOM 2121 O O . THR B 1 16 ? 20.797 -8.133 -11.82 1 97.31 16 THR B O 1
ATOM 2124 N N . LYS B 1 17 ? 22.422 -8.875 -10.469 1 98.25 17 LYS B N 1
ATOM 2125 C CA . LYS B 1 17 ? 22.781 -7.539 -10.008 1 98.25 17 LYS B CA 1
ATOM 2126 C C . LYS B 1 17 ? 23.188 -6.648 -11.18 1 98.25 17 LYS B C 1
ATOM 2128 O O . LYS B 1 17 ? 22.719 -5.512 -11.289 1 98.25 17 LYS B O 1
ATOM 2133 N N . GLU B 1 18 ? 23.969 -7.195 -12.062 1 97.12 18 GLU B N 1
ATOM 2134 C CA . GLU B 1 18 ? 24.453 -6.438 -13.219 1 97.12 18 GLU B CA 1
ATOM 2135 C C . GLU B 1 18 ? 23.312 -6.031 -14.133 1 97.12 18 GLU B C 1
ATOM 2137 O O . GLU B 1 18 ? 23.25 -4.891 -14.602 1 97.12 18 GLU B O 1
ATOM 2142 N N . ILE B 1 19 ? 22.438 -6.965 -14.383 1 96.19 19 ILE B N 1
ATOM 2143 C CA . ILE B 1 19 ? 21.297 -6.676 -15.242 1 96.19 19 ILE B CA 1
ATOM 2144 C C . ILE B 1 19 ? 20.469 -5.531 -14.641 1 96.19 19 ILE B C 1
ATOM 2146 O O . ILE B 1 19 ? 20.109 -4.586 -15.344 1 96.19 19 ILE B O 1
ATOM 2150 N N . ILE B 1 20 ? 20.25 -5.57 -13.336 1 97.5 20 ILE B N 1
ATOM 2151 C CA . ILE B 1 20 ? 19.438 -4.578 -12.648 1 97.5 20 ILE B CA 1
ATOM 2152 C C . ILE B 1 20 ? 20.141 -3.227 -12.656 1 97.5 20 ILE B C 1
ATOM 2154 O O . ILE B 1 20 ? 19.547 -2.199 -12.969 1 97.5 20 ILE B O 1
ATOM 2158 N N . GLU B 1 21 ? 21.391 -3.238 -12.344 1 96.75 21 GLU B N 1
ATOM 2159 C CA . GLU B 1 21 ? 22.141 -1.992 -12.266 1 96.75 21 GLU B CA 1
ATOM 2160 C C . GLU B 1 21 ? 22.281 -1.345 -13.641 1 96.75 21 GLU B C 1
ATOM 2162 O O . GLU B 1 21 ? 22.203 -0.12 -13.766 1 96.75 21 GLU B O 1
ATOM 2167 N N . ASN B 1 22 ? 22.531 -2.164 -14.641 1 95.69 22 ASN B N 1
ATOM 2168 C CA . ASN B 1 22 ? 22.609 -1.626 -15.992 1 95.69 22 ASN B CA 1
ATOM 2169 C C . ASN B 1 22 ? 21.281 -0.989 -16.422 1 95.69 22 ASN B C 1
ATOM 2171 O O . ASN B 1 22 ? 21.281 0.087 -17.016 1 95.69 22 ASN B O 1
ATOM 2175 N N . TYR B 1 23 ? 20.25 -1.706 -16.125 1 94 23 TYR B N 1
ATOM 2176 C CA . TYR B 1 23 ? 18.938 -1.156 -16.422 1 94 23 TYR B CA 1
ATOM 2177 C C . TYR B 1 23 ? 18.719 0.168 -15.695 1 94 23 TYR B C 1
ATOM 2179 O O . TYR B 1 23 ? 18.25 1.14 -16.281 1 94 23 TYR B O 1
ATOM 2187 N N . ALA B 1 24 ? 19.062 0.225 -14.422 1 92.12 24 ALA B N 1
ATOM 2188 C CA . ALA B 1 24 ? 18.922 1.43 -13.609 1 92.12 24 ALA B CA 1
ATOM 2189 C C . ALA B 1 24 ? 19.703 2.592 -14.203 1 92.12 24 ALA B C 1
ATOM 2191 O O . ALA B 1 24 ? 19.203 3.717 -14.281 1 92.12 24 ALA B O 1
ATOM 2192 N N . MET B 1 25 ? 20.875 2.309 -14.609 1 90.69 25 MET B N 1
ATOM 2193 C CA . MET B 1 25 ? 21.766 3.322 -15.18 1 90.69 25 MET B CA 1
ATOM 2194 C C . MET B 1 25 ? 21.219 3.84 -16.5 1 90.69 25 MET B C 1
ATOM 2196 O O . MET B 1 25 ? 21.172 5.051 -16.734 1 90.69 25 MET B O 1
ATOM 2200 N N . MET B 1 26 ? 20.812 2.898 -17.359 1 90.44 26 MET B N 1
ATOM 2201 C CA . MET B 1 26 ? 20.328 3.254 -18.688 1 90.44 26 MET B CA 1
ATOM 2202 C C . MET B 1 26 ? 19.062 4.105 -18.594 1 90.44 26 MET B C 1
ATOM 2204 O O . MET B 1 26 ? 18.906 5.066 -19.344 1 90.44 26 MET B O 1
ATOM 2208 N N . GLU B 1 27 ? 18.188 3.736 -17.672 1 86 27 GLU B N 1
ATOM 2209 C CA . GLU B 1 27 ? 16.906 4.426 -17.547 1 86 27 GLU B CA 1
ATOM 2210 C C . GLU B 1 27 ? 17.031 5.641 -16.625 1 86 27 GLU B C 1
ATOM 2212 O O . GLU B 1 27 ? 16.141 6.504 -16.609 1 86 27 GLU B O 1
ATOM 2217 N N . ASP B 1 28 ? 18.062 5.715 -15.875 1 82.5 28 ASP B N 1
ATOM 2218 C CA . ASP B 1 28 ? 18.25 6.773 -14.883 1 82.5 28 ASP B CA 1
ATOM 2219 C C . ASP B 1 28 ? 16.984 6.953 -14.031 1 82.5 28 ASP B C 1
ATOM 2221 O O . ASP B 1 28 ? 16.484 8.07 -13.891 1 82.5 28 ASP B O 1
ATOM 2225 N N . ASN B 1 29 ? 16.5 5.848 -13.453 1 78.06 29 ASN B N 1
ATOM 2226 C CA . ASN B 1 29 ? 15.195 5.852 -12.812 1 78.06 29 ASN B CA 1
ATOM 2227 C C . ASN B 1 29 ? 15.312 5.762 -11.297 1 78.06 29 ASN B C 1
ATOM 2229 O O . ASN B 1 29 ? 14.312 5.59 -10.594 1 78.06 29 ASN B O 1
ATOM 2233 N N . GLY B 1 30 ? 16.547 5.801 -10.773 1 81.06 30 GLY B N 1
ATOM 2234 C CA . GLY B 1 30 ? 16.766 5.859 -9.336 1 81.06 30 GLY B CA 1
ATOM 2235 C C . GLY B 1 30 ? 16.703 4.5 -8.664 1 81.06 30 GLY B C 1
ATOM 2236 O O . GLY B 1 30 ? 16.828 4.402 -7.441 1 81.06 30 GLY B O 1
ATOM 2237 N N . ILE B 1 31 ? 16.516 3.461 -9.461 1 90.75 31 ILE B N 1
ATOM 2238 C CA . ILE B 1 31 ? 16.547 2.105 -8.922 1 90.75 31 ILE B CA 1
ATOM 2239 C C . ILE B 1 31 ? 17.938 1.818 -8.359 1 90.75 31 ILE B C 1
ATOM 2241 O O . ILE B 1 31 ? 18.953 2.176 -8.969 1 90.75 31 ILE B O 1
ATOM 2245 N N . LYS B 1 32 ? 18.031 1.238 -7.156 1 93.38 32 LYS B N 1
ATOM 2246 C CA . LYS B 1 32 ? 19.312 0.905 -6.527 1 93.38 32 LYS B CA 1
ATOM 2247 C C . LYS B 1 32 ? 19.25 -0.474 -5.875 1 93.38 32 LYS B C 1
ATOM 2249 O O . LYS B 1 32 ? 18.281 -0.811 -5.199 1 93.38 32 LYS B O 1
ATOM 2254 N N . VAL B 1 33 ? 20.312 -1.186 -6.148 1 97.69 33 VAL B N 1
ATOM 2255 C CA . VAL B 1 33 ? 20.5 -2.404 -5.367 1 97.69 33 VAL B CA 1
ATOM 2256 C C . VAL B 1 33 ? 21.109 -2.061 -4.012 1 97.69 33 VAL B C 1
ATOM 2258 O O . VAL B 1 33 ? 22.266 -1.612 -3.941 1 97.69 33 VAL B O 1
ATOM 2261 N N . VAL B 1 34 ? 20.391 -2.332 -2.947 1 96.94 34 VAL B N 1
ATOM 2262 C CA . VAL B 1 34 ? 20.844 -1.878 -1.64 1 96.94 34 VAL B CA 1
ATOM 2263 C C . VAL B 1 34 ? 21.453 -3.051 -0.868 1 96.94 34 VAL B C 1
ATOM 2265 O O . VAL B 1 34 ? 22.172 -2.852 0.111 1 96.94 34 VAL B O 1
ATOM 2268 N N . LEU B 1 35 ? 21.094 -4.266 -1.294 1 98.56 35 LEU B N 1
ATOM 2269 C CA . LEU B 1 35 ? 21.688 -5.477 -0.735 1 98.56 35 LEU B CA 1
ATOM 2270 C C . LEU B 1 35 ? 21.672 -6.609 -1.756 1 98.56 35 LEU B C 1
ATOM 2272 O O . LEU B 1 35 ? 20.641 -6.898 -2.355 1 98.56 35 LEU B O 1
ATOM 2276 N N . ALA B 1 36 ? 22.766 -7.109 -2.066 1 98.75 36 ALA B N 1
ATOM 2277 C CA . ALA B 1 36 ? 22.938 -8.336 -2.836 1 98.75 36 ALA B CA 1
ATOM 2278 C C . ALA B 1 36 ? 23.75 -9.367 -2.049 1 98.75 36 ALA B C 1
ATOM 2280 O O . ALA B 1 36 ? 24.906 -9.117 -1.69 1 98.75 36 ALA B O 1
ATOM 2281 N N . THR B 1 37 ? 23.109 -10.5 -1.779 1 98.81 37 THR B N 1
ATOM 2282 C CA . THR B 1 37 ? 23.781 -11.406 -0.852 1 98.81 37 THR B CA 1
ATOM 2283 C C . THR B 1 37 ? 23.453 -12.859 -1.191 1 98.81 37 THR B C 1
ATOM 2285 O O . THR B 1 37 ? 22.406 -13.148 -1.788 1 98.81 37 THR B O 1
ATOM 2288 N N . ALA B 1 38 ? 24.328 -13.727 -0.79 1 98.62 38 ALA B N 1
ATOM 2289 C CA . ALA B 1 38 ? 24.125 -15.164 -0.933 1 98.62 38 ALA B CA 1
ATOM 2290 C C . ALA B 1 38 ? 23.578 -15.773 0.355 1 98.62 38 ALA B C 1
ATOM 2292 O O . ALA B 1 38 ? 23.281 -16.969 0.408 1 98.62 38 ALA B O 1
ATOM 2293 N N . ASN B 1 39 ? 23.438 -14.898 1.374 1 98.5 39 ASN B N 1
ATOM 2294 C CA . ASN B 1 39 ? 23.047 -15.344 2.711 1 98.5 39 ASN B CA 1
ATOM 2295 C C . ASN B 1 39 ? 21.703 -14.766 3.129 1 98.5 39 ASN B C 1
ATOM 2297 O O . ASN B 1 39 ? 21.594 -13.57 3.391 1 98.5 39 ASN B O 1
ATOM 2301 N N . PRO B 1 40 ? 20.688 -15.711 3.287 1 98.69 40 PRO B N 1
ATOM 2302 C CA . PRO B 1 40 ? 19.359 -15.203 3.654 1 98.69 40 PRO B CA 1
ATOM 2303 C C . PRO B 1 40 ? 19.344 -14.516 5.016 1 98.69 40 PRO B C 1
ATOM 2305 O O . PRO B 1 40 ? 18.484 -13.672 5.281 1 98.69 40 PRO B O 1
ATOM 2308 N N . HIS B 1 41 ? 20.312 -14.789 5.867 1 98.31 41 HIS B N 1
ATOM 2309 C CA . HIS B 1 41 ? 20.375 -14.141 7.172 1 98.31 41 HIS B CA 1
ATOM 2310 C C . HIS B 1 41 ? 20.734 -12.656 7.031 1 98.31 41 HIS B C 1
ATOM 2312 O O . HIS B 1 41 ? 20.344 -11.844 7.871 1 98.31 41 HIS B O 1
ATOM 2318 N N . ASP B 1 42 ? 21.422 -12.305 5.973 1 98.62 42 ASP B N 1
ATOM 2319 C CA . ASP B 1 42 ? 21.703 -10.898 5.699 1 98.62 42 ASP B CA 1
ATOM 2320 C C . ASP B 1 42 ? 20.406 -10.133 5.414 1 98.62 42 ASP B C 1
ATOM 2322 O O . ASP B 1 42 ? 20.266 -8.977 5.82 1 98.62 42 ASP B O 1
ATOM 2326 N N . VAL B 1 43 ? 19.5 -10.789 4.727 1 98.62 43 VAL B N 1
ATOM 2327 C CA . VAL B 1 43 ? 18.219 -10.156 4.41 1 98.62 43 VAL B CA 1
ATOM 2328 C C . VAL B 1 43 ? 17.406 -9.969 5.688 1 98.62 43 VAL B C 1
ATOM 2330 O O . VAL B 1 43 ? 16.812 -8.906 5.898 1 98.62 43 VAL B O 1
ATOM 2333 N N . LEU B 1 44 ? 17.438 -10.977 6.566 1 97.56 44 LEU B N 1
ATOM 2334 C CA . LEU B 1 44 ? 16.719 -10.883 7.832 1 97.56 44 LEU B CA 1
ATOM 2335 C C . LEU B 1 44 ? 17.266 -9.75 8.688 1 97.56 44 LEU B C 1
ATOM 2337 O O . LEU B 1 44 ? 16.5 -9 9.297 1 97.56 44 LEU B O 1
ATOM 2341 N N . SER B 1 45 ? 18.609 -9.602 8.711 1 97.31 45 SER B N 1
ATOM 2342 C CA . SER B 1 45 ? 19.234 -8.5 9.43 1 97.31 45 SER B CA 1
ATOM 2343 C C . SER B 1 45 ? 18.875 -7.152 8.828 1 97.31 45 SER B C 1
ATOM 2345 O O . SER B 1 45 ? 18.594 -6.199 9.555 1 97.31 45 SER B O 1
ATOM 2347 N N . PHE B 1 46 ? 18.875 -7.184 7.559 1 96.31 46 PHE B N 1
ATOM 2348 C CA . PHE B 1 46 ? 18.516 -5.977 6.832 1 96.31 46 PHE B CA 1
ATOM 2349 C C . PHE B 1 46 ? 17.109 -5.527 7.199 1 96.31 46 PHE B C 1
ATOM 2351 O O . PHE B 1 46 ? 16.859 -4.34 7.422 1 96.31 46 PHE B O 1
ATOM 2358 N N . LEU B 1 47 ? 16.125 -6.449 7.355 1 94.88 47 LEU B N 1
ATOM 2359 C CA . LEU B 1 47 ? 14.719 -6.176 7.609 1 94.88 47 LEU B CA 1
ATOM 2360 C C . LEU B 1 47 ? 14.516 -5.594 9.008 1 94.88 47 LEU B C 1
ATOM 2362 O O . LEU B 1 47 ? 13.477 -5.008 9.297 1 94.88 47 LEU B O 1
ATOM 2366 N N . GLN B 1 48 ? 15.469 -5.777 9.867 1 89.06 48 GLN B N 1
ATOM 2367 C CA . GLN B 1 48 ? 15.367 -5.242 11.219 1 89.06 48 GLN B CA 1
ATOM 2368 C C . GLN B 1 48 ? 15.516 -3.723 11.227 1 89.06 48 GLN B C 1
ATOM 2370 O O . GLN B 1 48 ? 14.977 -3.043 12.102 1 89.06 48 GLN B O 1
ATOM 2375 N N . GLU B 1 49 ? 16.219 -3.25 10.188 1 83.25 49 GLU B N 1
ATOM 2376 C CA . GLU B 1 49 ? 16.578 -1.835 10.234 1 83.25 49 GLU B CA 1
ATOM 2377 C C . GLU B 1 49 ? 16.031 -1.086 9.023 1 83.25 49 GLU B C 1
ATOM 2379 O O . GLU B 1 49 ? 15.891 0.137 9.062 1 83.25 49 GLU B O 1
ATOM 2384 N N . ASP B 1 50 ? 15.812 -1.86 8.016 1 86.06 50 ASP B N 1
ATOM 2385 C CA . ASP B 1 50 ? 15.453 -1.213 6.758 1 86.06 50 ASP B CA 1
ATOM 2386 C C . ASP B 1 50 ? 14.414 -2.033 5.996 1 86.06 50 ASP B C 1
ATOM 2388 O O . ASP B 1 50 ? 14.008 -3.105 6.445 1 86.06 50 ASP B O 1
ATOM 2392 N N . LYS B 1 51 ? 13.898 -1.431 4.934 1 88.94 51 LYS B N 1
ATOM 2393 C CA . LYS B 1 51 ? 13 -2.127 4.012 1 88.94 51 LYS B CA 1
ATOM 2394 C C . LYS B 1 51 ? 13.344 -1.808 2.561 1 88.94 51 LYS B C 1
ATOM 2396 O O . LYS B 1 51 ? 13.93 -0.759 2.271 1 88.94 51 LYS B O 1
ATOM 2401 N N . ALA B 1 52 ? 13.109 -2.711 1.701 1 94.94 52 ALA B N 1
ATOM 2402 C CA . ALA B 1 52 ? 13.258 -2.496 0.264 1 94.94 52 ALA B CA 1
ATOM 2403 C C . ALA B 1 52 ? 11.906 -2.549 -0.438 1 94.94 52 ALA B C 1
ATOM 2405 O O . ALA B 1 52 ? 10.906 -2.977 0.151 1 94.94 52 ALA B O 1
ATOM 2406 N N . ASP B 1 53 ? 11.891 -2.029 -1.604 1 93.94 53 ASP B N 1
ATOM 2407 C CA . ASP B 1 53 ? 10.648 -1.951 -2.367 1 93.94 53 ASP B CA 1
ATOM 2408 C C . ASP B 1 53 ? 10.414 -3.23 -3.168 1 93.94 53 ASP B C 1
ATOM 2410 O O . ASP B 1 53 ? 9.281 -3.535 -3.541 1 93.94 53 ASP B O 1
ATOM 2414 N N . CYS B 1 54 ? 11.508 -3.941 -3.434 1 98.25 54 CYS B N 1
ATOM 2415 C CA . CYS B 1 54 ? 11.438 -5.133 -4.27 1 98.25 54 CYS B CA 1
ATOM 2416 C C . CYS B 1 54 ? 12.516 -6.141 -3.871 1 98.25 54 CYS B C 1
ATOM 2418 O O . CYS B 1 54 ? 13.648 -5.758 -3.578 1 98.25 54 CYS B O 1
ATOM 2420 N N . TYR B 1 55 ? 12.172 -7.391 -3.844 1 98.88 55 TYR B N 1
ATOM 2421 C CA . TYR B 1 55 ? 13.07 -8.477 -3.484 1 98.88 55 TYR B CA 1
ATOM 2422 C C . TYR B 1 55 ? 13.117 -9.531 -4.586 1 98.88 55 TYR B C 1
ATOM 2424 O O . TYR B 1 55 ? 12.078 -10.047 -5.004 1 98.88 55 TYR B O 1
ATOM 2432 N N . PHE B 1 56 ? 14.289 -9.828 -5.074 1 98.88 56 PHE B N 1
ATOM 2433 C CA . PHE B 1 56 ? 14.539 -10.961 -5.957 1 98.88 56 PHE B CA 1
ATOM 2434 C C . PHE B 1 56 ? 15.141 -12.125 -5.184 1 98.88 56 PHE B C 1
ATOM 2436 O O . PHE B 1 56 ? 16.25 -12.016 -4.648 1 98.88 56 PHE B O 1
ATOM 2443 N N . LEU B 1 57 ? 14.438 -13.258 -5.199 1 98.88 57 LEU B N 1
ATOM 2444 C CA . LEU B 1 57 ? 14.828 -14.359 -4.324 1 98.88 57 LEU B CA 1
ATOM 2445 C C . LEU B 1 57 ? 14.906 -15.672 -5.105 1 98.88 57 LEU B C 1
ATOM 2447 O O . LEU B 1 57 ? 13.984 -16.016 -5.852 1 98.88 57 LEU B O 1
ATOM 2451 N N . ASP B 1 58 ? 15.984 -16.344 -4.914 1 98.75 58 ASP B N 1
ATOM 2452 C CA . ASP B 1 58 ? 15.969 -17.766 -5.238 1 98.75 58 ASP B CA 1
ATOM 2453 C C . ASP B 1 58 ? 15.195 -18.562 -4.191 1 98.75 58 ASP B C 1
ATOM 2455 O O . ASP B 1 58 ? 15.086 -18.141 -3.039 1 98.75 58 ASP B O 1
ATOM 2459 N N . ILE B 1 59 ? 14.664 -19.688 -4.605 1 98.62 59 ILE B N 1
ATOM 2460 C CA . ILE B 1 59 ? 13.945 -20.531 -3.658 1 98.62 59 ILE B CA 1
ATOM 2461 C C . ILE B 1 59 ? 14.938 -21.391 -2.885 1 98.62 59 ILE B C 1
ATOM 2463 O O . ILE B 1 59 ? 14.844 -21.516 -1.66 1 98.62 59 ILE B O 1
ATOM 2467 N N . ASP B 1 60 ? 15.836 -22.016 -3.635 1 98.25 60 ASP B N 1
ATOM 2468 C CA . ASP B 1 60 ? 16.875 -22.828 -3.002 1 98.25 60 ASP B CA 1
ATOM 2469 C C . ASP B 1 60 ? 18.109 -21.984 -2.674 1 98.25 60 ASP B C 1
ATOM 2471 O O . ASP B 1 60 ? 18.891 -21.641 -3.562 1 98.25 60 ASP B O 1
ATOM 2475 N N . LEU B 1 61 ? 18.344 -21.719 -1.411 1 98.44 61 LEU B N 1
ATOM 2476 C CA . LEU B 1 61 ? 19.406 -20.828 -0.965 1 98.44 61 LEU B CA 1
ATOM 2477 C C . LEU B 1 61 ? 20.5 -21.609 -0.242 1 98.44 61 LEU B C 1
ATOM 2479 O O . LEU B 1 61 ? 21.344 -21.031 0.444 1 98.44 61 LEU B O 1
ATOM 2483 N N . LYS B 1 62 ? 20.422 -22.938 -0.306 1 97.94 62 LYS B N 1
ATOM 2484 C CA . LYS B 1 62 ? 21.375 -23.828 0.356 1 97.94 62 LYS B CA 1
ATOM 2485 C C . LYS B 1 62 ? 21.469 -23.5 1.845 1 97.94 62 LYS B C 1
ATOM 2487 O O . LYS B 1 62 ? 22.578 -23.422 2.389 1 97.94 62 LYS B O 1
ATOM 2492 N N . ASP B 1 63 ? 20.344 -23.188 2.406 1 97.25 63 ASP B N 1
ATOM 2493 C CA . ASP B 1 63 ? 20.156 -22.875 3.816 1 97.25 63 ASP B CA 1
ATOM 2494 C C . ASP B 1 63 ? 18.844 -23.453 4.34 1 97.25 63 ASP B C 1
ATOM 2496 O O . ASP B 1 63 ? 18 -23.891 3.561 1 97.25 63 ASP B O 1
ATOM 2500 N N . GLU B 1 64 ? 18.734 -23.531 5.664 1 97.62 64 GLU B N 1
AT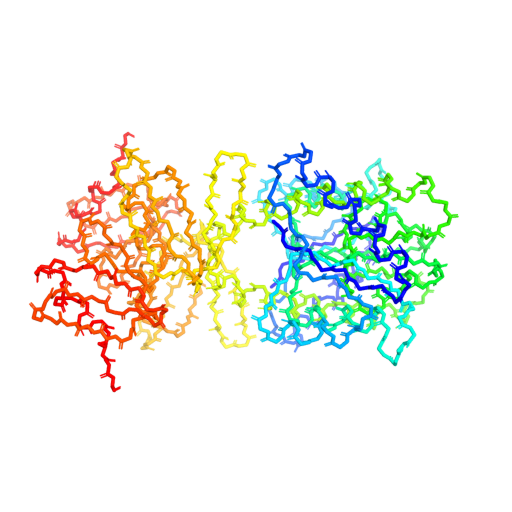OM 2501 C CA . GLU B 1 64 ? 17.469 -23.938 6.258 1 97.62 64 GLU B CA 1
ATOM 2502 C C . GLU B 1 64 ? 16.344 -22.969 5.875 1 97.62 64 GLU B C 1
ATOM 2504 O O . GLU B 1 64 ? 15.195 -23.375 5.695 1 97.62 64 GLU B O 1
ATOM 2509 N N . ILE B 1 65 ? 16.75 -21.75 5.715 1 97.69 65 ILE B N 1
ATOM 2510 C CA . ILE B 1 65 ? 15.812 -20.734 5.223 1 97.69 65 ILE B CA 1
ATOM 2511 C C . ILE B 1 65 ? 15.75 -20.797 3.701 1 97.69 65 ILE B C 1
ATOM 2513 O O . ILE B 1 65 ? 16.766 -20.625 3.02 1 97.69 65 ILE B O 1
ATOM 2517 N N . THR B 1 66 ? 14.555 -21.109 3.152 1 98.31 66 THR B N 1
ATOM 2518 C CA . THR B 1 66 ? 14.344 -21.094 1.71 1 98.31 66 THR B CA 1
ATOM 2519 C C . THR B 1 66 ? 13.836 -19.734 1.251 1 98.31 66 THR B C 1
ATOM 2521 O O . THR B 1 66 ? 13.445 -18.906 2.072 1 98.31 66 THR B O 1
ATOM 2524 N N . GLY B 1 67 ? 13.812 -19.516 -0.041 1 98.75 67 GLY B N 1
ATOM 2525 C CA . GLY B 1 67 ? 13.234 -18.281 -0.562 1 98.75 67 GLY B CA 1
ATOM 2526 C C . GLY B 1 67 ? 11.789 -18.078 -0.17 1 98.75 67 GLY B C 1
ATOM 2527 O O . GLY B 1 67 ? 11.344 -16.953 0.059 1 98.75 67 GLY B O 1
ATOM 2528 N N . ILE B 1 68 ? 11.078 -19.172 -0.041 1 98.75 68 ILE B N 1
ATOM 2529 C CA . ILE B 1 68 ? 9.664 -19.125 0.301 1 98.75 68 ILE B CA 1
ATOM 2530 C C . ILE B 1 68 ? 9.5 -18.656 1.745 1 98.75 68 ILE B C 1
ATOM 2532 O O . ILE B 1 68 ? 8.742 -17.719 2.02 1 98.75 68 ILE B O 1
ATOM 2536 N N . THR B 1 69 ? 10.266 -19.219 2.656 1 98.25 69 THR B N 1
ATOM 2537 C CA . THR B 1 69 ? 10.18 -18.828 4.059 1 98.25 69 THR B CA 1
ATOM 2538 C C . THR B 1 69 ? 10.703 -17.406 4.25 1 98.25 69 THR B C 1
ATOM 2540 O O . THR B 1 69 ? 10.172 -16.641 5.07 1 98.25 69 THR B O 1
ATOM 2543 N N . LEU B 1 70 ? 11.734 -17.047 3.486 1 98.75 70 LEU B N 1
ATOM 2544 C CA . LEU B 1 70 ? 12.242 -15.688 3.523 1 98.75 70 LEU B CA 1
ATOM 2545 C C . LEU B 1 70 ? 11.18 -14.695 3.055 1 98.75 70 LEU B C 1
ATOM 2547 O O . LEU B 1 70 ? 10.992 -13.648 3.668 1 98.75 70 LEU B O 1
ATOM 2551 N N . GLY B 1 71 ? 10.469 -15.07 1.986 1 98.69 71 GLY B N 1
ATOM 2552 C CA . GLY B 1 71 ? 9.367 -14.25 1.519 1 98.69 71 GLY B CA 1
ATOM 2553 C C . GLY B 1 71 ? 8.2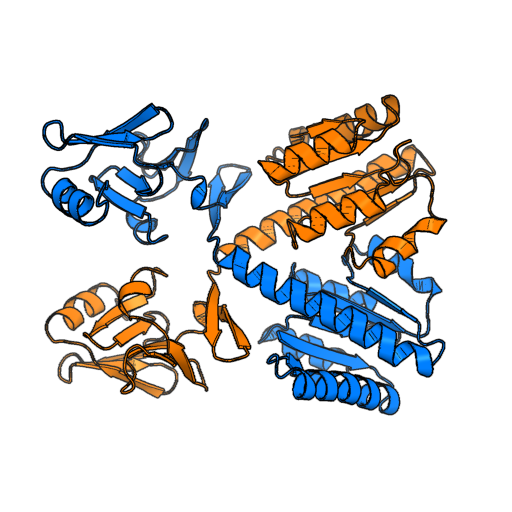97 -14.039 2.572 1 98.69 71 GLY B C 1
ATOM 2554 O O . GLY B 1 71 ? 7.762 -12.938 2.707 1 98.69 71 GLY B O 1
ATOM 2555 N N . SER B 1 72 ? 8.023 -15.094 3.318 1 98.12 72 SER B N 1
ATOM 2556 C CA . SER B 1 72 ? 7.039 -15 4.391 1 98.12 72 SER B CA 1
ATOM 2557 C C . SER B 1 72 ? 7.477 -13.992 5.449 1 98.12 72 SER B C 1
ATOM 2559 O O . SER B 1 72 ? 6.664 -13.195 5.93 1 98.12 72 SER B O 1
ATOM 2561 N N . LYS B 1 73 ? 8.719 -13.984 5.766 1 97.31 73 LYS B N 1
ATOM 2562 C CA . LYS B 1 73 ? 9.25 -13.047 6.754 1 97.31 73 LYS B CA 1
ATOM 2563 C C . LYS B 1 73 ? 9.195 -11.617 6.234 1 97.31 73 LYS B C 1
ATOM 2565 O O . LYS B 1 73 ? 8.852 -10.695 6.98 1 97.31 73 LYS B O 1
ATOM 2570 N N . ILE B 1 74 ? 9.484 -11.445 4.969 1 97.62 74 ILE B N 1
ATOM 2571 C CA . ILE B 1 74 ? 9.406 -10.133 4.348 1 97.62 74 ILE B CA 1
ATOM 2572 C C . ILE B 1 74 ? 7.969 -9.617 4.406 1 97.62 74 ILE B C 1
ATOM 2574 O O . ILE B 1 74 ? 7.727 -8.469 4.773 1 97.62 74 ILE B O 1
ATOM 2578 N N . ARG B 1 75 ? 7 -10.5 4.125 1 96.44 75 ARG B N 1
ATOM 2579 C CA . ARG B 1 75 ? 5.59 -10.133 4.066 1 96.44 75 ARG B CA 1
ATOM 2580 C C . ARG B 1 75 ? 5.059 -9.766 5.449 1 96.44 75 ARG B C 1
ATOM 2582 O O . ARG B 1 75 ? 4.191 -8.906 5.578 1 96.44 75 ARG B O 1
ATOM 2589 N N . GLU B 1 76 ? 5.609 -10.438 6.398 1 92 76 GLU B N 1
ATOM 2590 C CA . GLU B 1 76 ? 5.219 -10.102 7.766 1 92 76 GLU B CA 1
ATOM 2591 C C . GLU B 1 76 ? 5.582 -8.664 8.109 1 92 76 GLU B C 1
ATOM 2593 O O . GLU B 1 76 ? 4.852 -7.984 8.836 1 92 76 GLU B O 1
ATOM 2598 N N . GLU B 1 77 ? 6.621 -8.203 7.492 1 86.75 77 GLU B N 1
ATOM 2599 C CA . GLU B 1 77 ? 7.117 -6.867 7.816 1 86.75 77 GLU B CA 1
ATOM 2600 C C . GLU B 1 77 ? 6.578 -5.828 6.836 1 86.75 77 GLU B C 1
ATOM 2602 O O . GLU B 1 77 ? 6.332 -4.684 7.215 1 86.75 77 GLU B O 1
ATOM 2607 N N . ASP B 1 78 ? 6.387 -6.246 5.688 1 90.06 78 ASP B N 1
ATOM 2608 C CA . ASP B 1 78 ? 6.004 -5.316 4.629 1 90.06 78 ASP B CA 1
ATOM 2609 C C . ASP B 1 78 ? 4.949 -5.926 3.713 1 90.06 78 ASP B C 1
ATOM 2611 O O . ASP B 1 78 ? 5.266 -6.754 2.855 1 90.06 78 ASP B O 1
ATOM 2615 N N . PRO B 1 79 ? 3.787 -5.438 3.812 1 88.94 79 PRO B N 1
ATOM 2616 C CA . PRO B 1 79 ? 2.709 -6.039 3.025 1 88.94 79 PRO B CA 1
ATOM 2617 C C . PRO B 1 79 ? 2.729 -5.605 1.562 1 88.94 79 PRO B C 1
ATOM 2619 O O . PRO B 1 79 ? 2.023 -6.184 0.732 1 88.94 79 PRO B O 1
ATOM 2622 N N . ILE B 1 80 ? 3.584 -4.66 1.174 1 88.94 80 ILE B N 1
ATOM 2623 C CA . ILE B 1 80 ? 3.377 -4.09 -0.152 1 88.94 80 ILE B CA 1
ATOM 2624 C C . ILE B 1 80 ? 4.613 -4.32 -1.014 1 88.94 80 ILE B C 1
ATOM 2626 O O . ILE B 1 80 ? 4.566 -4.156 -2.236 1 88.94 80 ILE B O 1
ATOM 2630 N N . ALA B 1 81 ? 5.73 -4.703 -0.432 1 94.62 81 ALA B N 1
ATOM 2631 C CA . ALA B 1 81 ? 6.945 -4.926 -1.214 1 94.62 81 ALA B CA 1
ATOM 2632 C C . ALA B 1 81 ? 6.691 -5.91 -2.352 1 94.62 81 ALA B C 1
ATOM 2634 O O . ALA B 1 81 ? 5.938 -6.871 -2.193 1 94.62 81 ALA B O 1
ATOM 2635 N N . SER B 1 82 ? 7.32 -5.66 -3.516 1 98.06 82 SER B N 1
ATOM 2636 C CA . SER B 1 82 ? 7.258 -6.621 -4.609 1 98.06 82 SER B CA 1
ATOM 2637 C C . SER B 1 82 ? 8.18 -7.812 -4.352 1 98.06 82 SER B C 1
ATOM 2639 O O . SER B 1 82 ? 9.375 -7.637 -4.113 1 98.06 82 SER B O 1
ATOM 2641 N N . LEU B 1 83 ? 7.617 -9.008 -4.359 1 98.75 83 LEU B N 1
ATOM 2642 C CA . LEU B 1 83 ? 8.383 -10.242 -4.246 1 98.75 83 LEU B CA 1
ATOM 2643 C C . LEU B 1 83 ? 8.516 -10.922 -5.602 1 98.75 83 LEU B C 1
ATOM 2645 O O . LEU B 1 83 ? 7.52 -11.148 -6.289 1 98.75 83 LEU B O 1
ATOM 2649 N N . VAL B 1 84 ? 9.727 -11.188 -5.957 1 98.88 84 VAL B N 1
ATOM 2650 C CA . VAL B 1 84 ? 10.008 -11.859 -7.223 1 98.88 84 VAL B CA 1
ATOM 2651 C C . VAL B 1 84 ? 10.883 -13.086 -6.973 1 98.88 84 VAL B C 1
ATOM 2653 O O . VAL B 1 84 ? 11.961 -12.984 -6.379 1 98.88 84 VAL B O 1
ATOM 2656 N N . TYR B 1 85 ? 10.422 -14.195 -7.488 1 98.81 85 TYR B N 1
ATOM 2657 C CA . TYR B 1 85 ? 11.219 -15.414 -7.383 1 98.81 85 TYR B CA 1
ATOM 2658 C C . TYR B 1 85 ? 11.93 -15.711 -8.695 1 98.81 85 TYR B C 1
ATOM 2660 O O . TYR B 1 85 ? 11.336 -15.594 -9.773 1 98.81 85 TYR B O 1
ATOM 2668 N N . ILE B 1 86 ? 13.18 -15.977 -8.648 1 98.06 86 ILE B N 1
ATOM 2669 C CA . ILE B 1 86 ? 14.008 -16.438 -9.758 1 98.06 86 ILE B CA 1
ATOM 2670 C C . ILE B 1 86 ? 14.648 -17.781 -9.406 1 98.06 86 ILE B C 1
ATOM 2672 O O . ILE B 1 86 ? 15.523 -17.844 -8.539 1 98.06 86 ILE B O 1
ATOM 2676 N N . THR B 1 87 ? 14.242 -18.844 -10.078 1 97.44 87 THR B N 1
ATOM 2677 C CA . THR B 1 87 ? 14.633 -20.156 -9.578 1 97.44 87 THR B CA 1
ATOM 2678 C C . THR B 1 87 ? 14.617 -21.188 -10.695 1 97.44 87 THR B C 1
ATOM 2680 O O . THR B 1 87 ? 14.07 -20.938 -11.773 1 97.44 87 THR B O 1
ATOM 2683 N N . THR B 1 88 ? 15.281 -22.312 -10.461 1 96 88 THR B N 1
ATOM 2684 C CA . THR B 1 88 ? 15.203 -23.469 -11.344 1 96 88 THR B CA 1
ATOM 2685 C C . THR B 1 88 ? 14.016 -24.359 -10.969 1 96 88 THR B C 1
ATOM 2687 O O . THR B 1 88 ? 13.703 -25.312 -11.68 1 96 88 THR B O 1
ATOM 2690 N N . HIS B 1 89 ? 13.242 -24.031 -9.906 1 95.62 89 HIS B N 1
ATOM 2691 C CA . HIS B 1 89 ? 12.219 -24.891 -9.336 1 95.62 89 HIS B CA 1
ATOM 2692 C C . HIS B 1 89 ? 10.82 -24.422 -9.727 1 95.62 89 HIS B C 1
ATOM 2694 O O . HIS B 1 89 ? 10.016 -24.062 -8.859 1 95.62 89 HIS B O 1
ATOM 2700 N N . ALA B 1 90 ? 10.539 -24.625 -10.945 1 94.56 90 ALA B N 1
ATOM 2701 C CA . ALA B 1 90 ? 9.242 -24.219 -11.484 1 94.56 90 ALA B CA 1
ATOM 2702 C C . ALA B 1 90 ? 8.102 -24.875 -10.719 1 94.56 90 ALA B C 1
ATOM 2704 O O . ALA B 1 90 ? 7.047 -24.281 -10.523 1 94.56 90 ALA B O 1
ATOM 2705 N N . GLU B 1 91 ? 8.375 -26.078 -10.203 1 95.62 91 GLU B N 1
ATOM 2706 C CA . GLU B 1 91 ? 7.355 -26.891 -9.539 1 95.62 91 GLU B CA 1
ATOM 2707 C C . GLU B 1 91 ? 6.953 -26.281 -8.195 1 95.62 91 GLU B C 1
ATOM 2709 O O . GLU B 1 91 ? 5.93 -26.656 -7.625 1 95.62 91 GLU B O 1
ATOM 2714 N N . MET B 1 92 ? 7.664 -25.297 -7.734 1 97.06 92 MET B N 1
ATOM 2715 C CA . MET B 1 92 ? 7.402 -24.734 -6.414 1 97.06 92 MET B CA 1
ATOM 2716 C C . MET B 1 92 ? 6.582 -23.453 -6.52 1 97.06 92 MET B C 1
ATOM 2718 O O . MET B 1 92 ? 6.305 -22.812 -5.512 1 97.06 92 MET B O 1
ATOM 2722 N N . SER B 1 93 ? 6.125 -23.125 -7.715 1 97.88 93 SER B N 1
ATOM 2723 C CA . SER B 1 93 ? 5.438 -21.859 -7.941 1 97.88 93 SER B CA 1
ATOM 2724 C C . SER B 1 93 ? 4.176 -21.766 -7.094 1 97.88 93 SER B C 1
ATOM 2726 O O . SER B 1 93 ? 3.854 -20.688 -6.582 1 97.88 93 SER B O 1
ATOM 2728 N N . PHE B 1 94 ? 3.547 -22.875 -6.859 1 97.75 94 PHE B N 1
ATOM 2729 C CA . PHE B 1 94 ? 2.268 -22.859 -6.16 1 97.75 94 PHE B CA 1
ATOM 2730 C C . PHE B 1 94 ? 2.461 -22.547 -4.684 1 97.75 94 PHE B C 1
ATOM 2732 O O . PHE B 1 94 ? 1.521 -22.125 -4.004 1 97.75 94 PHE B O 1
ATOM 2739 N N . LEU B 1 95 ? 3.674 -22.734 -4.16 1 98.06 95 LEU B N 1
ATOM 2740 C CA . LEU B 1 95 ? 3.965 -22.422 -2.766 1 98.06 95 LEU B CA 1
ATOM 2741 C C . LEU B 1 95 ? 3.721 -20.953 -2.475 1 98.06 95 LEU B C 1
ATOM 2743 O O . LEU B 1 95 ? 3.357 -20.578 -1.353 1 98.06 95 LEU B O 1
ATOM 2747 N N . THR B 1 96 ? 3.828 -20.109 -3.52 1 98.31 96 THR B N 1
ATOM 2748 C CA . THR B 1 96 ? 3.604 -18.688 -3.293 1 98.31 96 THR B CA 1
ATOM 2749 C C . THR B 1 96 ? 2.15 -18.422 -2.912 1 98.31 96 THR B C 1
ATOM 2751 O O . THR B 1 96 ? 1.863 -17.516 -2.121 1 98.31 96 THR B O 1
ATOM 2754 N N . PHE B 1 97 ? 1.242 -19.266 -3.424 1 98.25 97 PHE B N 1
ATOM 2755 C CA . PHE B 1 97 ? -0.171 -19.141 -3.09 1 98.25 97 PHE B CA 1
ATOM 2756 C C . PHE B 1 97 ? -0.468 -19.781 -1.738 1 98.25 97 PHE B C 1
ATOM 2758 O O . PHE B 1 97 ? -1.206 -19.219 -0.927 1 98.25 97 PHE B O 1
ATOM 2765 N N . ILE B 1 98 ? 0.163 -20.906 -1.528 1 97.38 98 ILE B N 1
ATOM 2766 C CA . ILE B 1 98 ? -0.049 -21.625 -0.273 1 97.38 98 ILE B CA 1
ATOM 2767 C C . ILE B 1 98 ? 0.37 -20.734 0.899 1 97.38 98 ILE B C 1
ATOM 2769 O O . ILE B 1 98 ? -0.335 -20.656 1.907 1 97.38 98 ILE B O 1
ATOM 2773 N N . TYR B 1 99 ? 1.427 -19.969 0.707 1 97.56 99 TYR B N 1
ATOM 2774 C CA . TYR B 1 99 ? 1.953 -19.125 1.777 1 97.56 99 TYR B CA 1
ATOM 2775 C C . TYR B 1 99 ? 1.417 -17.703 1.669 1 97.56 99 TYR B C 1
ATOM 2777 O O . TYR B 1 99 ? 1.783 -16.828 2.463 1 97.56 99 TYR B O 1
ATOM 2785 N N . LYS B 1 100 ? 0.605 -17.484 0.689 1 98.12 100 LYS B N 1
ATOM 2786 C CA . LYS B 1 100 ? -0.067 -16.203 0.506 1 98.12 100 LYS B CA 1
ATOM 2787 C C . LYS B 1 100 ? 0.943 -15.062 0.394 1 98.12 100 LYS B C 1
ATOM 2789 O O . LYS B 1 100 ? 0.801 -14.031 1.055 1 98.12 100 LYS B O 1
ATOM 2794 N N . LEU B 1 101 ? 1.873 -15.203 -0.542 1 98.31 101 LEU B N 1
ATOM 2795 C CA . LEU B 1 101 ? 3.012 -14.297 -0.614 1 98.31 101 LEU B CA 1
ATOM 2796 C C . LEU B 1 101 ? 2.742 -13.164 -1.602 1 98.31 101 LEU B C 1
ATOM 2798 O O . LEU B 1 101 ? 3.469 -12.172 -1.625 1 98.31 101 LEU B O 1
ATOM 2802 N N . ALA B 1 102 ? 1.704 -13.336 -2.422 1 98.5 102 ALA B N 1
ATOM 2803 C CA . ALA B 1 102 ? 1.398 -12.336 -3.443 1 98.5 102 ALA B CA 1
ATOM 2804 C C . ALA B 1 102 ? 2.643 -11.977 -4.25 1 98.5 102 ALA B C 1
ATOM 2806 O O . ALA B 1 102 ? 2.979 -10.797 -4.395 1 98.5 102 ALA B O 1
ATOM 2807 N N . ALA B 1 103 ? 3.26 -12.992 -4.812 1 98.69 103 ALA B N 1
ATOM 2808 C CA . ALA B 1 103 ? 4.461 -12.766 -5.613 1 98.69 103 ALA B CA 1
ATOM 2809 C C . ALA B 1 103 ? 4.121 -12.055 -6.922 1 98.69 103 ALA B C 1
ATOM 2811 O O . ALA B 1 103 ? 3.15 -12.406 -7.59 1 98.69 103 ALA B O 1
ATOM 2812 N N . LEU B 1 104 ? 4.941 -11.109 -7.242 1 98.69 104 LEU B N 1
ATOM 2813 C CA . LEU B 1 104 ? 4.742 -10.344 -8.469 1 98.69 104 LEU B CA 1
ATOM 2814 C C . LEU B 1 104 ? 5.074 -11.195 -9.695 1 98.69 104 LEU B C 1
ATOM 2816 O O . LEU B 1 104 ? 4.398 -11.102 -10.719 1 98.69 104 LEU B O 1
ATOM 2820 N N . ASP B 1 105 ? 6.141 -11.922 -9.547 1 98.69 105 ASP B N 1
ATOM 2821 C CA . ASP B 1 105 ? 6.602 -12.758 -10.648 1 98.69 105 ASP B CA 1
ATOM 2822 C C . ASP B 1 105 ? 7.316 -14.008 -10.133 1 98.69 105 ASP B C 1
ATOM 2824 O O . ASP B 1 105 ? 7.688 -14.078 -8.953 1 98.69 105 ASP B O 1
ATOM 2828 N N . PHE B 1 106 ? 7.336 -14.938 -10.953 1 98.56 106 PHE B N 1
ATOM 2829 C CA . PHE B 1 106 ? 8.039 -16.203 -10.773 1 98.56 106 PHE B CA 1
ATOM 2830 C C . PHE B 1 106 ? 8.812 -16.578 -12.031 1 98.56 106 PHE B C 1
ATOM 2832 O O . PHE B 1 106 ? 8.242 -17.125 -12.977 1 98.56 106 PHE B O 1
ATOM 2839 N N . ILE B 1 107 ? 10.078 -16.281 -12 1 97.94 107 ILE B N 1
ATOM 2840 C CA . ILE B 1 107 ? 10.93 -16.406 -13.18 1 97.94 107 ILE B CA 1
ATOM 2841 C C . ILE B 1 107 ? 11.703 -17.719 -13.117 1 97.94 107 ILE B C 1
ATOM 2843 O O . ILE B 1 107 ? 12.461 -17.953 -12.172 1 97.94 107 ILE B O 1
ATOM 2847 N N . ILE B 1 108 ? 11.547 -18.5 -14.148 1 96.62 108 ILE B N 1
ATOM 2848 C CA . ILE B 1 108 ? 12.242 -19.781 -14.211 1 96.62 108 ILE B CA 1
ATOM 2849 C C . ILE B 1 108 ? 13.594 -19.594 -14.891 1 96.62 108 ILE B C 1
ATOM 2851 O O . ILE B 1 108 ? 13.68 -19 -15.969 1 96.62 108 ILE B O 1
ATOM 2855 N N . LYS B 1 109 ? 14.664 -20.156 -14.203 1 94.62 109 LYS B N 1
ATOM 2856 C CA . LYS B 1 109 ? 16.016 -20.156 -14.773 1 94.62 109 LYS B CA 1
ATOM 2857 C C . LYS B 1 109 ? 16.156 -21.25 -15.828 1 94.62 109 LYS B C 1
ATOM 2859 O O . LYS B 1 109 ? 16.812 -22.266 -15.586 1 94.62 109 LYS B O 1
ATOM 2864 N N . ASP B 1 110 ? 15.562 -21.141 -16.844 1 88.62 110 ASP B N 1
ATOM 2865 C CA . ASP B 1 110 ? 15.594 -22.203 -17.844 1 88.62 110 ASP B CA 1
ATOM 2866 C C . ASP B 1 110 ? 16.5 -21.828 -19.016 1 88.62 110 ASP B C 1
ATOM 2868 O O . ASP B 1 110 ? 17.172 -22.688 -19.594 1 88.62 110 ASP B O 1
ATOM 2872 N N . ASN B 1 111 ? 16.406 -20.625 -19.547 1 84.88 111 ASN B N 1
ATOM 2873 C CA . ASN B 1 111 ? 17.234 -20.156 -20.656 1 84.88 111 ASN B CA 1
ATOM 2874 C C . ASN B 1 111 ? 17.859 -18.797 -20.359 1 84.88 111 ASN B C 1
ATOM 2876 O O . ASN B 1 111 ? 17.141 -17.812 -20.125 1 84.88 111 ASN B O 1
ATOM 2880 N N . PRO B 1 112 ? 19.141 -18.781 -20.344 1 76.5 112 PRO B N 1
ATOM 2881 C CA . PRO B 1 112 ? 19.828 -17.531 -20 1 76.5 112 PRO B CA 1
ATOM 2882 C C . PRO B 1 112 ? 19.375 -16.359 -20.875 1 76.5 112 PRO B C 1
ATOM 2884 O O . PRO B 1 112 ? 19.25 -15.227 -20.406 1 76.5 112 PRO B O 1
ATOM 2887 N N . ASP B 1 113 ? 19.078 -16.656 -22.141 1 79.69 113 ASP B N 1
ATOM 2888 C CA . ASP B 1 113 ? 18.719 -15.586 -23.078 1 79.69 113 ASP B CA 1
ATOM 2889 C C . ASP B 1 113 ? 17.375 -14.984 -22.719 1 79.69 113 ASP B C 1
ATOM 2891 O O . ASP B 1 113 ? 17.172 -13.773 -22.844 1 79.69 113 ASP B O 1
ATOM 2895 N N . SER B 1 114 ? 16.562 -15.789 -22.125 1 90.94 114 SER B N 1
ATOM 2896 C CA . SER B 1 114 ? 15.227 -15.297 -21.812 1 90.94 114 SER B CA 1
ATOM 2897 C C . SER B 1 114 ? 15.172 -14.695 -20.422 1 90.94 114 SER B C 1
ATOM 2899 O O . SER B 1 114 ? 14.258 -13.93 -20.094 1 90.94 114 SER B O 1
ATOM 2901 N N . LEU B 1 115 ? 16.188 -14.969 -19.656 1 92.19 115 LEU B N 1
ATOM 2902 C CA . LEU B 1 115 ? 16.188 -14.523 -18.266 1 92.19 115 LEU B CA 1
ATOM 2903 C C . LEU B 1 115 ? 16.281 -13 -18.188 1 92.19 115 LEU B C 1
ATOM 2905 O O . LEU B 1 115 ? 15.547 -12.375 -17.422 1 92.19 115 LEU B O 1
ATOM 2909 N N . LYS B 1 116 ? 17.188 -12.477 -19 1 94.25 116 LYS B N 1
ATOM 2910 C CA . LYS B 1 116 ? 17.359 -11.023 -19 1 94.25 116 LYS B CA 1
ATOM 2911 C C . LYS B 1 116 ? 16.062 -10.312 -19.359 1 94.25 116 LYS B C 1
ATOM 2913 O O . LYS B 1 116 ? 15.648 -9.367 -18.672 1 94.25 116 LYS B O 1
ATOM 2918 N N . GLU B 1 117 ? 15.445 -10.789 -20.391 1 95.69 117 GLU B N 1
ATOM 2919 C CA . GLU B 1 117 ? 14.203 -10.164 -20.828 1 95.69 117 GLU B CA 1
ATOM 2920 C C . GLU B 1 117 ? 13.117 -10.273 -19.766 1 95.69 117 GLU B C 1
ATOM 2922 O O . GLU B 1 117 ? 12.367 -9.32 -19.531 1 95.69 117 GLU B O 1
ATOM 2927 N N . LYS B 1 118 ? 13.016 -11.422 -19.141 1 96.62 118 LYS B N 1
ATOM 2928 C CA . LYS B 1 118 ? 12.023 -11.641 -18.078 1 96.62 118 LYS B CA 1
ATOM 2929 C C . LYS B 1 118 ? 12.305 -10.742 -16.875 1 96.62 118 LYS B C 1
ATOM 2931 O O . LYS B 1 118 ? 11.383 -10.141 -16.328 1 96.62 118 LYS B O 1
ATOM 2936 N N . LEU B 1 119 ? 13.547 -10.594 -16.516 1 96.88 119 LEU B N 1
ATOM 2937 C CA . LEU B 1 119 ? 13.945 -9.75 -15.398 1 96.88 119 LEU B CA 1
ATOM 2938 C C . LEU B 1 119 ? 13.609 -8.289 -15.672 1 96.88 119 LEU B C 1
ATOM 2940 O O . LEU B 1 119 ? 13.07 -7.598 -14.805 1 96.88 119 LEU B O 1
ATOM 2944 N N . LEU B 1 120 ? 13.891 -7.906 -16.906 1 96.25 120 LEU B N 1
ATOM 2945 C CA . LEU B 1 120 ? 13.641 -6.516 -17.25 1 96.25 120 LEU B CA 1
ATOM 2946 C C . LEU B 1 120 ? 12.148 -6.215 -17.25 1 96.25 120 LEU B C 1
ATOM 2948 O O . LEU B 1 120 ? 11.727 -5.156 -16.781 1 96.25 120 LEU B O 1
ATOM 2952 N N . SER B 1 121 ? 11.391 -7.148 -17.766 1 97.25 121 SER B N 1
ATOM 2953 C CA . SER B 1 121 ? 9.938 -6.988 -17.734 1 97.25 121 SER B CA 1
ATOM 2954 C C . SER B 1 121 ? 9.414 -6.875 -16.312 1 97.25 121 SER B C 1
ATOM 2956 O O . SER B 1 121 ? 8.57 -6.031 -16.016 1 97.25 121 SER B O 1
ATOM 2958 N N . THR B 1 122 ? 9.938 -7.676 -15.445 1 98 122 THR B N 1
ATOM 2959 C CA . THR B 1 122 ? 9.531 -7.66 -14.047 1 98 122 THR B CA 1
ATOM 2960 C C . THR B 1 122 ? 9.969 -6.363 -13.367 1 98 122 THR B C 1
ATOM 2962 O O . THR B 1 122 ? 9.203 -5.766 -12.609 1 98 122 THR B O 1
ATOM 2965 N N . LEU B 1 123 ? 11.164 -5.879 -13.68 1 97.38 123 LEU B N 1
ATOM 2966 C CA . LEU B 1 123 ? 11.68 -4.641 -13.109 1 97.38 123 LEU B CA 1
ATOM 2967 C C . LEU B 1 123 ? 10.812 -3.453 -13.516 1 97.38 123 LEU B C 1
ATOM 2969 O O . LEU B 1 123 ? 10.523 -2.58 -12.695 1 97.38 123 LEU B O 1
ATOM 2973 N N . LYS B 1 124 ? 10.414 -3.48 -14.711 1 96.12 124 LYS B N 1
ATOM 2974 C CA . LYS B 1 124 ? 9.547 -2.412 -15.211 1 96.12 124 LYS B CA 1
ATOM 2975 C C . LYS B 1 124 ? 8.227 -2.371 -14.445 1 96.12 124 LYS B C 1
ATOM 2977 O O . LYS B 1 124 ? 7.781 -1.303 -14.023 1 96.12 124 LYS B O 1
ATOM 2982 N N . GLU B 1 125 ? 7.684 -3.527 -14.242 1 97 125 GLU B N 1
ATOM 2983 C CA . GLU B 1 125 ? 6.41 -3.586 -13.539 1 97 125 GLU B CA 1
ATOM 2984 C C . GLU B 1 125 ? 6.582 -3.229 -12.062 1 97 125 GLU B C 1
ATOM 2986 O O . GLU B 1 125 ? 5.758 -2.512 -11.492 1 97 125 GLU B O 1
ATOM 2991 N N . ALA B 1 126 ? 7.633 -3.697 -11.453 1 96.88 126 ALA B N 1
ATOM 2992 C CA . ALA B 1 126 ? 7.902 -3.359 -10.062 1 96.88 126 ALA B CA 1
ATOM 2993 C C . ALA B 1 126 ? 8.078 -1.854 -9.883 1 96.88 126 ALA B C 1
ATOM 2995 O O . ALA B 1 126 ? 7.582 -1.275 -8.914 1 96.88 126 ALA B O 1
ATOM 2996 N N . HIS B 1 127 ? 8.719 -1.26 -10.859 1 93.19 127 HIS B N 1
ATOM 2997 C CA . HIS B 1 127 ? 8.938 0.182 -10.805 1 93.19 127 HIS B CA 1
ATOM 2998 C C . HIS B 1 127 ? 7.633 0.945 -10.992 1 93.19 127 HIS B C 1
ATOM 3000 O O . HIS B 1 127 ? 7.367 1.921 -10.289 1 93.19 127 HIS B O 1
ATOM 3006 N N . ARG B 1 128 ? 6.883 0.49 -11.914 1 90.94 128 ARG B N 1
ATOM 3007 C CA . ARG B 1 128 ? 5.57 1.097 -12.109 1 90.94 128 ARG B CA 1
ATOM 3008 C C . ARG B 1 128 ? 4.742 1.047 -10.828 1 90.94 128 ARG B C 1
ATOM 3010 O O . ARG B 1 128 ? 4.129 2.043 -10.445 1 90.94 128 ARG B O 1
ATOM 3017 N N . ARG B 1 129 ? 4.719 -0.086 -10.211 1 91.19 129 ARG B N 1
ATOM 3018 C CA . ARG B 1 129 ? 3.998 -0.26 -8.953 1 91.19 129 ARG B CA 1
ATOM 3019 C C . ARG B 1 129 ? 4.535 0.678 -7.879 1 91.19 129 ARG B C 1
ATOM 3021 O O . ARG B 1 129 ? 3.762 1.29 -7.141 1 91.19 129 ARG B O 1
ATOM 3028 N N . TYR B 1 130 ? 5.84 0.735 -7.816 1 88.06 130 TYR B N 1
ATOM 3029 C CA . TYR B 1 130 ? 6.504 1.605 -6.855 1 88.06 130 TYR B CA 1
ATOM 3030 C C . TYR B 1 130 ? 6.051 3.051 -7.023 1 88.06 130 TYR B C 1
ATOM 3032 O O . TYR B 1 130 ? 5.719 3.721 -6.043 1 88.06 130 TYR B O 1
ATOM 3040 N N . LEU B 1 131 ? 5.965 3.449 -8.297 1 81.31 131 LEU B N 1
ATOM 3041 C CA . LEU B 1 131 ? 5.555 4.816 -8.594 1 81.31 131 LEU B CA 1
ATOM 3042 C C . LEU B 1 131 ? 4.09 5.035 -8.234 1 81.31 131 LEU B C 1
ATOM 3044 O O . LEU B 1 131 ? 3.734 6.055 -7.641 1 81.31 131 LEU B O 1
ATOM 3048 N N . LYS B 1 132 ? 3.299 4.113 -8.539 1 82.19 132 LYS B N 1
ATOM 3049 C CA . LYS B 1 132 ? 1.869 4.223 -8.273 1 82.19 132 LYS B CA 1
ATOM 3050 C C . LYS B 1 132 ? 1.594 4.262 -6.77 1 82.19 132 LYS B C 1
ATOM 3052 O O . LYS B 1 132 ? 0.719 5 -6.312 1 82.19 132 LYS B O 1
ATOM 3057 N N . LEU B 1 133 ? 2.293 3.475 -5.977 1 81.69 133 LEU B N 1
ATOM 3058 C CA . LEU B 1 133 ? 2.148 3.441 -4.523 1 81.69 133 LEU B CA 1
ATOM 3059 C C . LEU B 1 133 ? 2.469 4.805 -3.916 1 81.69 133 LEU B C 1
ATOM 3061 O O . LEU B 1 133 ? 1.793 5.246 -2.982 1 81.69 133 LEU B O 1
ATOM 3065 N N . GLY B 1 134 ? 3.457 5.336 -4.383 1 71.19 134 GLY B N 1
ATOM 3066 C CA . GLY B 1 134 ? 3.809 6.66 -3.904 1 71.19 134 GLY B CA 1
ATOM 3067 C C . GLY B 1 134 ? 2.758 7.707 -4.219 1 71.19 134 GLY B C 1
ATOM 3068 O O . GLY B 1 134 ? 2.541 8.633 -3.432 1 71.19 134 GLY B O 1
ATOM 3069 N N . GLU B 1 135 ? 2.186 7.5 -5.387 1 66.25 135 GLU B N 1
ATOM 3070 C CA . GLU B 1 135 ? 1.109 8.406 -5.77 1 66.25 135 GLU B CA 1
ATOM 3071 C C . GLU B 1 135 ? -0.093 8.266 -4.84 1 66.25 135 GLU B C 1
ATOM 3073 O O . GLU B 1 135 ? -0.764 9.25 -4.531 1 66.25 135 GLU B O 1
ATOM 3078 N N . GLN B 1 136 ? -0.346 7.02 -4.445 1 60.88 136 GLN B N 1
ATOM 3079 C CA . GLN B 1 136 ? -1.484 6.754 -3.572 1 60.88 136 GLN B CA 1
ATOM 3080 C C . GLN B 1 136 ? -1.196 7.195 -2.141 1 60.88 136 GLN B C 1
ATOM 3082 O O . GLN B 1 136 ? -2.111 7.57 -1.404 1 60.88 136 GLN B O 1
ATOM 3087 N N . ASP B 1 137 ? 0.036 6.824 -1.691 1 54.72 137 ASP B N 1
ATOM 3088 C CA . ASP B 1 137 ? 0.419 7.273 -0.357 1 54.72 137 ASP B CA 1
ATOM 3089 C C . ASP B 1 137 ? 0.211 8.781 -0.203 1 54.72 137 ASP B C 1
ATOM 3091 O O . ASP B 1 137 ? -0.024 9.266 0.904 1 54.72 137 ASP B O 1
ATOM 3095 N N . ASN B 1 138 ? 0.407 9.438 -1.365 1 47.53 138 ASN B N 1
ATOM 3096 C CA . ASN B 1 138 ? -0.009 10.828 -1.19 1 47.53 138 ASN B CA 1
ATOM 3097 C C . ASN B 1 138 ? -1.466 10.922 -0.746 1 47.53 138 ASN B C 1
ATOM 3099 O O . ASN B 1 138 ? -1.91 11.977 -0.286 1 47.53 138 ASN B O 1
ATOM 3103 N N . ILE B 1 139 ? -2.068 9.742 -0.937 1 48.38 1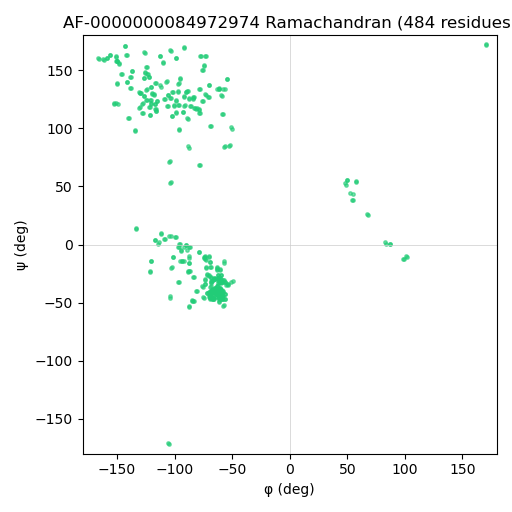39 ILE B N 1
ATOM 3104 C CA . ILE B 1 139 ? -3.42 9.703 -0.393 1 48.38 139 ILE B CA 1
ATOM 3105 C C . ILE B 1 139 ? -3.375 9.25 1.066 1 48.38 139 ILE B C 1
ATOM 3107 O O . ILE B 1 139 ? -3 8.117 1.36 1 48.38 139 ILE B O 1
ATOM 3111 N N . GLN B 1 140 ? -3.17 10.109 1.896 1 55.75 140 GLN B N 1
ATOM 3112 C CA . GLN B 1 140 ? -3.127 9.953 3.346 1 55.75 140 GLN B CA 1
ATOM 3113 C C . GLN B 1 140 ? -4.445 9.406 3.881 1 55.75 140 GLN B C 1
ATOM 3115 O O . GLN B 1 140 ? -5.52 9.766 3.387 1 55.75 140 GLN B O 1
ATOM 3120 N N . LYS B 1 141 ? -4.355 8.102 4.406 1 62.75 141 LYS B N 1
ATOM 3121 C CA . LYS B 1 141 ? -5.512 7.484 5.051 1 62.75 141 LYS B CA 1
ATOM 3122 C C . LYS B 1 141 ? -5.457 7.668 6.562 1 62.75 141 LYS B C 1
ATOM 3124 O O . LYS B 1 141 ? -4.383 7.859 7.133 1 62.75 141 LYS B O 1
ATOM 3129 N N . LEU B 1 142 ? -6.629 7.883 7.156 1 65.69 142 LEU B N 1
ATOM 3130 C CA . LEU B 1 142 ? -6.816 7.887 8.602 1 65.69 142 LEU B CA 1
ATOM 3131 C C . LEU B 1 142 ? -7.234 6.508 9.102 1 65.69 142 LEU B C 1
ATOM 3133 O O . LEU B 1 142 ? -8.203 5.93 8.602 1 65.69 142 LEU B O 1
ATOM 3137 N N . GLN B 1 143 ? -6.387 5.836 9.898 1 65.5 143 GLN B N 1
ATOM 3138 C CA . GLN B 1 143 ? -6.82 4.609 10.555 1 65.5 143 GLN B CA 1
ATOM 3139 C C . GLN B 1 143 ? -7.512 4.91 11.883 1 65.5 143 GLN B C 1
ATOM 3141 O O . GLN B 1 143 ? -6.965 5.625 12.727 1 65.5 143 GLN B O 1
ATOM 3146 N N . ILE B 1 144 ? -8.742 4.547 12.039 1 70.94 144 ILE B N 1
ATOM 3147 C CA . ILE B 1 144 ? -9.492 4.727 13.281 1 70.94 144 ILE B CA 1
ATOM 3148 C C . ILE B 1 144 ? -9.906 3.367 13.828 1 70.94 144 ILE B C 1
ATOM 3150 O O . ILE B 1 144 ? -10.273 2.467 13.07 1 70.94 144 ILE B O 1
ATOM 3154 N N . LYS B 1 145 ? -9.617 3.131 15.117 1 66 145 LYS B N 1
ATOM 3155 C CA . LYS B 1 145 ? -10.016 1.903 15.805 1 66 145 LYS B CA 1
ATOM 3156 C C . LYS B 1 145 ? -11.273 2.121 16.625 1 66 145 LYS B C 1
ATOM 3158 O O . LYS B 1 145 ? -11.352 3.076 17.406 1 66 145 LYS B O 1
ATOM 3163 N N . THR B 1 146 ? -12.375 1.474 16.234 1 70 146 THR B N 1
ATOM 3164 C CA . THR B 1 146 ? -13.594 1.442 17.031 1 70 146 THR B CA 1
ATOM 3165 C C . THR B 1 146 ? -13.75 0.095 17.734 1 70 146 THR B C 1
ATOM 3167 O O . THR B 1 146 ? -12.883 -0.775 17.609 1 70 146 THR B O 1
ATOM 3170 N N . THR B 1 147 ? -14.664 -0.024 18.719 1 62.38 147 THR B N 1
ATOM 3171 C CA . THR B 1 147 ? -14.898 -1.286 19.406 1 62.38 147 THR B CA 1
ATOM 3172 C C . THR B 1 147 ? -15.109 -2.42 18.406 1 62.38 147 THR B C 1
ATOM 3174 O O . THR B 1 147 ? -16.141 -2.475 17.734 1 62.38 147 THR B O 1
ATOM 3177 N N . GLY B 1 148 ? -14.094 -3.211 18.141 1 56.16 148 GLY B N 1
ATOM 3178 C CA . GLY B 1 148 ? -14.242 -4.434 17.359 1 56.16 148 GLY B CA 1
ATOM 3179 C C . GLY B 1 148 ? -13.836 -4.273 15.914 1 56.16 148 GLY B C 1
ATOM 3180 O O . GLY B 1 148 ? -13.859 -5.234 15.141 1 56.16 148 GLY B O 1
ATOM 3181 N N . ARG B 1 149 ? -13.672 -2.947 15.562 1 62.53 149 ARG B N 1
ATOM 3182 C CA . ARG B 1 149 ? -13.383 -2.783 14.141 1 62.53 149 ARG B CA 1
ATOM 3183 C C . ARG B 1 149 ? -12.289 -1.741 13.914 1 62.53 149 ARG B C 1
ATOM 3185 O O . ARG B 1 149 ? -12.18 -0.782 14.68 1 62.53 149 ARG B O 1
ATOM 3192 N N . THR B 1 150 ? -11.383 -1.958 12.867 1 66.31 150 THR B N 1
ATOM 3193 C CA . THR B 1 150 ? -10.445 -0.953 12.375 1 66.31 150 THR B CA 1
ATOM 3194 C C . THR B 1 150 ? -10.859 -0.45 10.992 1 66.31 150 THR B C 1
ATOM 3196 O O . THR B 1 150 ? -11.188 -1.246 10.109 1 66.31 150 THR B O 1
ATOM 3199 N N . HIS B 1 151 ? -11.016 0.903 10.859 1 70.12 151 HIS B N 1
ATOM 3200 C CA . HIS B 1 151 ? -11.375 1.538 9.602 1 70.12 151 HIS B CA 1
ATOM 3201 C C . HIS B 1 151 ? -10.18 2.25 8.984 1 70.12 151 HIS B C 1
ATOM 3203 O O . HIS B 1 151 ? -9.438 2.949 9.68 1 70.12 151 HIS B O 1
ATOM 3209 N N . ASN B 1 152 ? -9.906 1.989 7.781 1 69.44 152 ASN B N 1
ATOM 3210 C CA . ASN B 1 152 ? -9 2.801 6.977 1 69.44 152 ASN B CA 1
ATOM 3211 C C . ASN B 1 152 ? -9.758 3.719 6.027 1 69.44 152 ASN B C 1
ATOM 3213 O O . ASN B 1 152 ? -10.406 3.25 5.09 1 69.44 152 ASN B O 1
ATOM 3217 N N . ILE B 1 153 ? -9.664 5.023 6.367 1 72.62 153 ILE B N 1
ATOM 3218 C CA . ILE B 1 153 ? -10.508 5.984 5.664 1 72.62 153 ILE B CA 1
ATOM 3219 C C . ILE B 1 153 ? -9.633 6.941 4.855 1 72.62 153 ILE B C 1
ATOM 3221 O O . ILE B 1 153 ? -8.711 7.551 5.398 1 72.62 153 ILE B O 1
ATOM 3225 N N . ASP B 1 154 ? -9.836 7.062 3.531 1 73.69 154 ASP B N 1
ATOM 3226 C CA . ASP B 1 154 ? -9.172 8.07 2.711 1 73.69 154 ASP B CA 1
ATOM 3227 C C . ASP B 1 154 ? -9.531 9.477 3.17 1 73.69 154 ASP B C 1
ATOM 3229 O O . ASP B 1 154 ? -10.711 9.789 3.365 1 73.69 154 ASP B O 1
ATOM 3233 N N . PHE B 1 155 ? -8.484 10.273 3.271 1 78.38 155 PHE B N 1
ATOM 3234 C CA . PHE B 1 155 ? -8.727 11.641 3.709 1 78.38 155 PHE B CA 1
ATOM 3235 C C . PHE B 1 155 ? -9.734 12.328 2.791 1 78.38 155 PHE B C 1
ATOM 3237 O O . PHE B 1 155 ? -10.547 13.141 3.244 1 78.38 155 PHE B O 1
ATOM 3244 N N . GLN B 1 156 ? -9.719 11.969 1.555 1 78.56 156 GLN B N 1
ATOM 3245 C CA . GLN B 1 156 ? -10.586 12.617 0.579 1 78.56 156 GLN B CA 1
ATOM 3246 C C . GLN B 1 156 ? -12.047 12.266 0.825 1 78.56 156 GLN B C 1
ATOM 3248 O O . GLN B 1 156 ? -12.945 12.938 0.316 1 78.56 156 GLN B O 1
ATOM 3253 N N . ASN B 1 157 ? -12.266 11.211 1.643 1 82 157 ASN B N 1
ATOM 3254 C CA . ASN B 1 157 ? -13.641 10.805 1.905 1 82 157 ASN B CA 1
ATOM 3255 C C . ASN B 1 157 ? -14.18 11.438 3.188 1 82 157 ASN B C 1
ATOM 3257 O O . ASN B 1 157 ? -15.367 11.305 3.502 1 82 157 ASN B O 1
ATOM 3261 N N . ILE B 1 158 ? -13.312 12.117 3.861 1 88.69 158 ILE B N 1
ATOM 3262 C CA . ILE B 1 158 ? -13.703 12.711 5.137 1 88.69 158 ILE B CA 1
ATOM 3263 C C . ILE B 1 158 ? -14.312 14.094 4.895 1 88.69 158 ILE B C 1
ATOM 3265 O O . ILE B 1 158 ? -13.719 14.93 4.203 1 88.69 158 ILE B O 1
ATOM 3269 N N . TYR B 1 159 ? -15.5 14.328 5.379 1 93.75 159 TYR B N 1
ATOM 3270 C CA . TYR B 1 159 ? -16.141 15.641 5.262 1 93.75 159 TYR B CA 1
ATOM 3271 C C . TYR B 1 159 ? -15.742 16.547 6.422 1 93.75 159 TYR B C 1
ATOM 3273 O O . TYR B 1 159 ? -15.289 17.672 6.211 1 93.75 159 TYR B O 1
ATOM 3281 N N . PHE B 1 160 ? -15.938 16.047 7.602 1 96.06 160 PHE B N 1
ATOM 3282 C CA . PHE B 1 160 ? -15.5 16.812 8.766 1 96.06 160 PHE B CA 1
ATOM 3283 C C . PHE B 1 160 ? -15.492 15.938 10.016 1 96.06 160 PHE B C 1
ATOM 3285 O O . PHE B 1 160 ? -16.078 14.859 10.023 1 96.06 160 PHE B O 1
ATOM 3292 N N . PHE B 1 161 ? -14.742 16.375 10.984 1 95.38 161 PHE B N 1
ATOM 3293 C CA . PHE B 1 161 ? -14.742 15.844 12.336 1 95.38 161 PHE B CA 1
ATOM 3294 C C . PHE B 1 161 ? -15.633 16.672 13.25 1 95.38 161 PHE B C 1
ATOM 3296 O O . PHE B 1 161 ? -15.648 17.906 13.164 1 95.38 161 PHE B O 1
ATOM 3303 N N . GLU B 1 162 ? -16.359 15.953 14.094 1 96.25 162 GLU B N 1
ATOM 3304 C CA . GLU B 1 162 ? -17.219 16.609 15.078 1 96.25 162 GLU B CA 1
ATOM 3305 C C . GLU B 1 162 ? -16.984 16.047 16.484 1 96.25 162 GLU B C 1
ATOM 3307 O O . GLU B 1 162 ? -16.906 14.836 16.656 1 96.25 162 GLU B O 1
ATOM 3312 N N . ALA B 1 163 ? -16.797 17 17.406 1 95.38 163 ALA B N 1
ATOM 3313 C CA . ALA B 1 163 ? -16.781 16.516 18.797 1 95.38 163 ALA B CA 1
ATOM 3314 C C . ALA B 1 163 ? -18.109 15.836 19.156 1 95.38 163 ALA B C 1
ATOM 3316 O O . ALA B 1 163 ? -19.188 16.391 18.906 1 95.38 163 ALA B O 1
ATOM 3317 N N . SER B 1 164 ? -17.984 14.664 19.672 1 92.31 164 SER B N 1
ATOM 3318 C CA . SER B 1 164 ? -19.172 13.93 20.078 1 92.31 164 SER B CA 1
ATOM 3319 C C . SER B 1 164 ? -19.734 14.469 21.391 1 92.31 164 SER B C 1
ATOM 3321 O O . SER B 1 164 ? -18.984 14.961 22.234 1 92.31 164 SER B O 1
ATOM 3323 N N . PRO B 1 165 ? -21.078 14.359 21.562 1 90.44 165 PRO B N 1
ATOM 3324 C CA . PRO B 1 165 ? -21.625 14.656 22.891 1 90.44 165 PRO B CA 1
ATOM 3325 C C . PRO B 1 165 ? -21.109 13.719 23.969 1 90.44 165 PRO B C 1
ATOM 3327 O O . PRO B 1 165 ? -21.078 14.078 25.141 1 90.44 165 PRO B O 1
ATOM 3330 N N . ASP B 1 166 ? -20.734 12.523 23.531 1 87 166 ASP B N 1
ATOM 3331 C CA . ASP B 1 166 ? -20.109 11.586 24.453 1 87 166 ASP B CA 1
ATOM 3332 C C . ASP B 1 166 ? -18.656 11.938 24.703 1 87 166 ASP B C 1
ATOM 3334 O O . ASP B 1 166 ? -17.906 12.234 23.766 1 87 166 ASP B O 1
ATOM 3338 N N . SER B 1 167 ? -18.312 11.906 25.938 1 85.5 167 SER B N 1
ATOM 3339 C CA . SER B 1 167 ? -16.984 12.352 26.359 1 85.5 167 SER B CA 1
ATOM 3340 C C . SER B 1 167 ? -15.883 11.562 25.656 1 85.5 167 SER B C 1
ATOM 3342 O O . SER B 1 167 ? -15.977 10.344 25.516 1 85.5 167 SER B O 1
ATOM 3344 N N . HIS B 1 168 ? -14.93 12.289 25.188 1 87.38 168 HIS B N 1
ATOM 3345 C CA . HIS B 1 168 ? -13.688 11.766 24.641 1 87.38 168 HIS B CA 1
ATOM 3346 C C . HIS B 1 168 ? -13.93 11.016 23.344 1 87.38 168 HIS B C 1
ATOM 3348 O O . HIS B 1 168 ? -13.234 10.039 23.031 1 87.38 168 HIS B O 1
ATOM 3354 N N . LYS B 1 169 ? -15.016 11.406 22.719 1 88.44 169 LYS B N 1
ATOM 3355 C CA . LYS B 1 169 ? -15.281 10.781 21.422 1 88.44 169 LYS B CA 1
ATOM 3356 C C . LYS B 1 169 ? -15.438 11.82 20.328 1 88.44 169 LYS B C 1
ATOM 3358 O O . LYS B 1 169 ? -15.758 12.977 20.594 1 88.44 169 LYS B O 1
ATOM 3363 N N . ILE B 1 170 ? -15.117 11.375 19.109 1 92.56 170 ILE B N 1
ATOM 3364 C CA . ILE B 1 170 ? -15.242 12.164 17.891 1 92.56 170 ILE B CA 1
ATOM 3365 C C . ILE B 1 170 ? -16.156 11.445 16.906 1 92.56 170 ILE B C 1
ATOM 3367 O O . ILE B 1 170 ? -16.203 10.211 16.875 1 92.56 170 ILE B O 1
ATOM 3371 N N . ILE B 1 171 ? -16.891 12.25 16.219 1 93.25 171 ILE B N 1
ATOM 3372 C CA . ILE B 1 171 ? -17.703 11.719 15.133 1 93.25 171 ILE B CA 1
ATOM 3373 C C . ILE B 1 171 ? -17.078 12.109 13.797 1 93.25 171 ILE B C 1
ATOM 3375 O O . ILE B 1 171 ? -16.922 13.297 13.492 1 93.25 171 ILE B O 1
ATOM 3379 N N . LEU B 1 172 ? -16.719 11.078 13.055 1 93.19 172 LEU B N 1
ATOM 3380 C CA . LEU B 1 172 ? -16.219 11.273 11.703 1 93.19 172 LEU B CA 1
ATOM 3381 C C . LEU B 1 172 ? -17.359 11.219 10.688 1 93.19 172 LEU B C 1
ATOM 3383 O O . LEU B 1 172 ? -18.047 10.203 10.586 1 93.19 172 LEU B O 1
ATOM 3387 N N . HIS B 1 173 ? -17.531 12.328 9.961 1 93.38 173 HIS B N 1
ATOM 3388 C CA . HIS B 1 173 ? -18.594 12.391 8.953 1 93.38 173 HIS B CA 1
ATOM 3389 C C . HIS B 1 173 ? -18.047 12.078 7.566 1 93.38 173 HIS B C 1
ATOM 3391 O O . HIS B 1 173 ? -17.141 12.75 7.078 1 93.38 173 HIS B O 1
ATOM 3397 N N . LEU B 1 174 ? -18.609 11.078 7.07 1 90.81 174 LEU B N 1
ATOM 3398 C CA . LEU B 1 174 ? -18.328 10.695 5.688 1 90.81 174 LEU B CA 1
ATOM 3399 C C . LEU B 1 174 ? -19.516 11.062 4.789 1 90.81 174 LEU B C 1
ATOM 3401 O O . LEU B 1 174 ? -20.359 11.883 5.16 1 90.81 174 LEU B O 1
ATOM 3405 N N . GLU B 1 175 ? -19.531 10.625 3.518 1 85.5 175 GLU B N 1
ATOM 3406 C CA . GLU B 1 175 ? -20.547 11.062 2.572 1 85.5 175 GLU B CA 1
ATOM 3407 C C . GLU B 1 175 ? -21.938 10.648 3.041 1 85.5 175 GLU B C 1
ATOM 3409 O O . GLU B 1 175 ? -22.859 11.469 3.047 1 85.5 175 GLU B O 1
ATOM 3414 N N . ASN B 1 176 ? -22.062 9.422 3.436 1 83 176 ASN B N 1
ATOM 3415 C CA . ASN B 1 176 ? -23.406 8.938 3.777 1 83 176 ASN B CA 1
ATOM 3416 C C . ASN B 1 176 ? -23.391 8.172 5.098 1 83 176 ASN B C 1
ATOM 3418 O O . ASN B 1 176 ? -24.312 7.383 5.359 1 83 176 ASN B O 1
ATOM 3422 N N . GLU B 1 177 ? -22.328 8.297 5.836 1 83.44 177 GLU B N 1
ATOM 3423 C CA . GLU B 1 177 ? -22.219 7.609 7.121 1 83.44 177 GLU B CA 1
ATOM 3424 C C . GLU B 1 177 ? -21.328 8.391 8.086 1 83.44 177 GLU B C 1
ATOM 3426 O O . GLU B 1 177 ? -20.641 9.328 7.684 1 83.44 177 GLU B O 1
ATOM 3431 N N . TYR B 1 178 ? -21.516 8.117 9.375 1 87.19 178 TYR B N 1
ATOM 3432 C CA . TYR B 1 178 ? -20.609 8.672 10.375 1 87.19 178 TYR B CA 1
ATOM 3433 C C . TYR B 1 178 ? -20.016 7.566 11.25 1 87.19 178 TYR B C 1
ATOM 3435 O O . TYR B 1 178 ? -20.609 6.492 11.383 1 87.19 178 TYR B O 1
ATOM 3443 N N . ILE B 1 179 ? -18.797 7.734 11.727 1 86.19 179 ILE B N 1
ATOM 3444 C CA . ILE B 1 179 ? -18.094 6.812 12.617 1 86.19 179 ILE B CA 1
ATOM 3445 C C . ILE B 1 179 ? -17.734 7.527 13.914 1 86.19 179 ILE B C 1
ATOM 3447 O O . ILE B 1 179 ? -17.078 8.57 13.891 1 86.19 179 ILE B O 1
ATOM 3451 N N . GLU B 1 180 ? -18.25 6.953 15.016 1 88.5 180 GLU B N 1
ATOM 3452 C CA . GLU B 1 180 ? -17.875 7.496 16.312 1 88.5 180 GLU B CA 1
ATOM 3453 C C . GLU B 1 180 ? -16.734 6.699 16.938 1 88.5 180 GLU B C 1
ATOM 3455 O O . GLU B 1 180 ? -16.766 5.465 16.953 1 88.5 180 GLU B O 1
ATOM 3460 N N . PHE B 1 181 ? -15.719 7.371 17.422 1 84.56 181 PHE B N 1
ATOM 3461 C CA . PHE B 1 181 ? -14.547 6.711 17.984 1 84.56 181 PHE B CA 1
ATOM 3462 C C . PHE B 1 181 ? -13.906 7.574 19.062 1 84.56 181 PHE B C 1
ATOM 3464 O O . PHE B 1 181 ? -14.203 8.766 19.172 1 84.56 181 PHE B O 1
ATOM 3471 N N . TYR B 1 182 ? -13.086 6.996 19.906 1 82.81 182 TYR B N 1
ATOM 3472 C CA . TYR B 1 182 ? -12.406 7.727 20.969 1 82.81 182 TYR B CA 1
ATOM 3473 C C . TYR B 1 182 ? -11.289 8.594 20.406 1 82.81 182 TYR B C 1
ATOM 3475 O O . TYR B 1 182 ? -10.531 8.156 19.547 1 82.81 182 TYR B O 1
ATOM 3483 N N . GLY B 1 183 ? -11.305 9.82 20.781 1 81.69 183 GLY B N 1
ATOM 3484 C CA . GLY B 1 183 ? -10.273 10.758 20.375 1 81.69 183 GLY B CA 1
ATOM 3485 C C . GLY B 1 183 ? -10.594 12.195 20.719 1 81.69 183 GLY B C 1
ATOM 3486 O O . GLY B 1 183 ? -11.672 12.484 21.25 1 81.69 183 GLY B O 1
ATOM 3487 N N . ARG B 1 184 ? -9.547 13.031 20.484 1 85.94 184 ARG B N 1
ATOM 3488 C CA . ARG B 1 184 ? -9.688 14.477 20.641 1 85.94 184 ARG B CA 1
ATOM 3489 C C . ARG B 1 184 ? -9.469 15.188 19.312 1 85.94 184 ARG B C 1
ATOM 3491 O O . ARG B 1 184 ? -8.586 14.812 18.531 1 85.94 184 ARG B O 1
ATOM 3498 N N . LEU B 1 185 ? -10.273 16.156 19.062 1 90.38 185 LEU B N 1
ATOM 3499 C CA . LEU B 1 185 ? -10.203 16.875 17.797 1 90.38 185 LEU B CA 1
ATOM 3500 C C . LEU B 1 185 ? -8.797 17.406 17.547 1 90.38 185 LEU B C 1
ATOM 3502 O O . LEU B 1 185 ? -8.312 17.391 16.422 1 90.38 185 LEU B O 1
ATOM 3506 N N . LYS B 1 186 ? -8.164 17.766 18.578 1 83.25 186 LYS B N 1
ATOM 3507 C CA . LYS B 1 186 ? -6.844 18.375 18.438 1 83.25 186 LYS B CA 1
ATOM 3508 C C . LYS B 1 186 ? -5.863 17.422 17.766 1 83.25 186 LYS B C 1
ATOM 3510 O O . LYS B 1 186 ? -4.98 17.859 17.031 1 83.25 186 LYS B O 1
ATOM 3515 N N . ASN B 1 187 ? -6.129 16.156 17.984 1 76.94 187 ASN B N 1
ATOM 3516 C CA . ASN B 1 187 ? -5.215 15.156 17.453 1 76.94 187 ASN B CA 1
ATOM 3517 C C . ASN B 1 187 ? -5.359 15.016 15.938 1 76.94 187 ASN B C 1
ATOM 3519 O O . ASN B 1 187 ? -4.52 14.398 15.281 1 76.94 187 ASN B O 1
ATOM 3523 N N . TYR B 1 188 ? -6.309 15.586 15.438 1 82.56 188 TYR B N 1
ATOM 3524 C CA . TYR B 1 188 ? -6.582 15.398 14.016 1 82.56 188 TYR B CA 1
ATOM 3525 C C . TYR B 1 188 ? -6.395 16.703 13.242 1 82.56 188 TYR B C 1
ATOM 3527 O O . TYR B 1 188 ? -6.57 16.734 12.023 1 82.56 188 TYR B O 1
ATOM 3535 N N . GLU B 1 189 ? -6.027 17.656 14.039 1 78.25 189 GLU B N 1
ATOM 3536 C CA . GLU B 1 189 ? -5.668 18.922 13.406 1 78.25 189 GLU B CA 1
ATOM 3537 C C . GLU B 1 189 ? -4.359 18.812 12.625 1 78.25 189 GLU B C 1
ATOM 3539 O O . GLU B 1 189 ? -3.418 18.156 13.086 1 78.25 189 GLU B O 1
ATOM 3544 N N . GLY B 1 190 ? -4.375 19.188 11.422 1 71.56 190 GLY B N 1
ATOM 3545 C CA . GLY B 1 190 ? -3.131 19.219 10.672 1 71.56 190 GLY B CA 1
ATOM 3546 C C . GLY B 1 190 ? -2.793 17.906 10.008 1 71.56 190 GLY B C 1
ATOM 3547 O O . GLY B 1 190 ? -1.739 17.766 9.383 1 71.56 190 GLY B O 1
ATOM 3548 N N . LEU B 1 191 ? -3.709 16.922 10.203 1 71.31 191 LEU B N 1
ATOM 3549 C CA . LEU B 1 191 ? -3.449 15.609 9.617 1 71.31 191 LEU B CA 1
ATOM 3550 C C . LEU B 1 191 ? -3.391 15.703 8.094 1 71.31 191 LEU B C 1
ATOM 3552 O O . LEU B 1 191 ? -2.719 14.898 7.445 1 71.31 191 LEU B O 1
ATOM 3556 N N . HIS B 1 192 ? -4.047 16.578 7.594 1 74.94 192 HIS B N 1
ATOM 3557 C CA . HIS B 1 192 ? -4.137 16.828 6.16 1 74.94 192 HIS B CA 1
ATOM 3558 C C . HIS B 1 192 ? -4.266 18.312 5.852 1 74.94 192 HIS B C 1
ATOM 3560 O O . HIS B 1 192 ? -4.941 19.047 6.578 1 74.94 192 HIS B O 1
ATOM 3566 N N . PRO B 1 193 ? -3.693 18.672 4.742 1 71.94 193 PRO B N 1
ATOM 3567 C CA . PRO B 1 193 ? -3.734 20.109 4.418 1 71.94 193 PRO B CA 1
ATOM 3568 C C . PRO B 1 193 ? -5.156 20.625 4.215 1 71.94 193 PRO B C 1
ATOM 3570 O O . PRO B 1 193 ? -5.426 21.812 4.438 1 71.94 193 PRO B O 1
ATOM 3573 N N . ASP B 1 194 ? -6.016 19.766 3.943 1 82.62 194 ASP B N 1
ATOM 3574 C CA . ASP B 1 194 ? -7.383 20.203 3.676 1 82.62 194 ASP B CA 1
ATOM 3575 C C . ASP B 1 194 ? -8.195 20.297 4.969 1 82.62 194 ASP B C 1
ATOM 3577 O O . ASP B 1 194 ? -9.312 20.812 4.973 1 82.62 194 ASP B O 1
ATOM 3581 N N . PHE B 1 195 ? -7.633 19.766 6.039 1 87.75 195 PHE B N 1
ATOM 3582 C CA . PHE B 1 195 ? -8.367 19.828 7.301 1 87.75 195 PHE B CA 1
ATOM 3583 C C . PHE B 1 195 ? -8.156 21.172 7.984 1 87.75 195 PHE B C 1
ATOM 3585 O O . PHE B 1 195 ? -7.02 21.641 8.133 1 87.75 195 PHE B O 1
ATOM 3592 N N . TYR B 1 196 ? -9.289 21.844 8.344 1 92.56 196 TYR B N 1
ATOM 3593 C CA . TYR B 1 196 ? -9.25 23.156 8.977 1 92.56 196 TYR B CA 1
ATOM 3594 C C . TYR B 1 196 ? -10.07 23.172 10.258 1 92.56 196 TYR B C 1
ATOM 3596 O O . TYR B 1 196 ? -11.266 22.891 10.242 1 92.56 196 TYR B O 1
ATOM 3604 N N . ARG B 1 197 ? -9.359 23.5 11.32 1 93.38 197 ARG B N 1
ATOM 3605 C CA . ARG B 1 197 ? -10.086 23.688 12.57 1 93.38 197 ARG B CA 1
ATOM 3606 C C . ARG B 1 197 ? -10.945 24.938 12.516 1 93.38 197 ARG B C 1
ATOM 3608 O O . ARG B 1 197 ? -10.477 26.031 12.82 1 93.38 197 ARG B O 1
ATOM 3615 N N . CYS B 1 198 ? -12.219 24.766 12.305 1 95.56 198 CYS B N 1
ATOM 3616 C CA . CYS B 1 198 ? -13.078 25.938 12.094 1 95.56 198 CYS B CA 1
ATOM 3617 C C . CYS B 1 198 ? -13.859 26.266 13.359 1 95.56 198 CYS B C 1
ATOM 3619 O O . CYS B 1 198 ? -14.539 27.297 13.414 1 95.56 198 CYS B O 1
ATOM 3621 N N . HIS B 1 199 ? -13.812 25.406 14.273 1 94.62 199 HIS B N 1
ATOM 3622 C CA . HIS B 1 199 ? -14.594 25.531 15.5 1 94.62 199 HIS B CA 1
ATOM 3623 C C . HIS B 1 199 ? -14 24.688 16.625 1 94.62 199 HIS B C 1
ATOM 3625 O O . HIS B 1 199 ? -13.219 23.766 16.359 1 94.62 199 HIS B O 1
ATOM 3631 N N . LYS B 1 200 ? -14.328 24.969 17.828 1 93.62 200 LYS B N 1
ATOM 3632 C CA . LYS B 1 200 ? -13.883 24.141 18.953 1 93.62 200 LYS B CA 1
ATOM 3633 C C . LYS B 1 200 ? -14.398 22.703 18.797 1 93.62 200 LYS B C 1
ATOM 3635 O O . LYS B 1 200 ? -13.758 21.766 19.266 1 93.62 200 LYS B O 1
ATOM 3640 N N . SER B 1 201 ? -15.453 22.594 18 1 95.88 201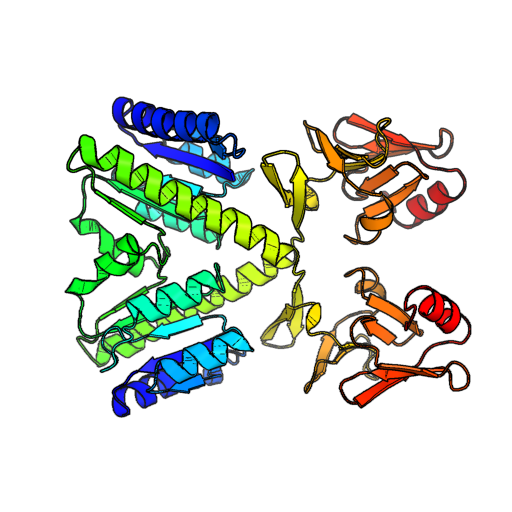 SER B N 1
ATOM 3641 C CA . SER B 1 201 ? -16.094 21.281 17.922 1 95.88 201 SER B CA 1
ATOM 3642 C C . SER B 1 201 ? -16.016 20.703 16.531 1 95.88 201 SER B C 1
ATOM 3644 O O . SER B 1 201 ? -16.531 19.609 16.266 1 95.88 201 SER B O 1
ATOM 3646 N N . PHE B 1 202 ? -15.297 21.453 15.609 1 96.56 202 PHE B N 1
ATOM 3647 C CA . PHE B 1 202 ? -15.32 20.953 14.242 1 96.56 202 PHE B CA 1
ATOM 3648 C C . PHE B 1 202 ? -13.969 21.125 13.57 1 96.56 202 PHE B C 1
ATOM 3650 O O . PHE B 1 202 ? -13.289 22.141 13.781 1 96.56 202 PHE B O 1
ATOM 3657 N N . ILE B 1 203 ? -13.594 20.141 12.828 1 96 203 ILE B N 1
ATOM 3658 C CA . ILE B 1 203 ? -12.578 20.234 11.781 1 96 203 ILE B CA 1
ATOM 3659 C C . ILE B 1 203 ? -13.203 19.922 10.422 1 96 203 ILE B C 1
ATOM 3661 O O . ILE B 1 203 ? -13.758 18.844 10.219 1 96 203 ILE B O 1
ATOM 3665 N N . VAL B 1 204 ? -13.117 20.859 9.523 1 96.44 204 VAL B N 1
ATOM 3666 C CA . VAL B 1 204 ? -13.797 20.703 8.25 1 96.44 204 VAL B CA 1
ATOM 3667 C C . VAL B 1 204 ? -12.773 20.422 7.148 1 96.44 204 VAL B C 1
ATOM 3669 O O . VAL B 1 204 ? -11.656 20.938 7.188 1 96.44 204 VAL B O 1
ATOM 3672 N N . ASN B 1 205 ? -13.133 19.547 6.277 1 93.94 205 ASN B N 1
ATOM 3673 C CA . ASN B 1 205 ? -12.367 19.344 5.051 1 93.94 205 ASN B CA 1
ATOM 3674 C C . ASN B 1 205 ? -12.672 20.422 4.016 1 93.94 205 ASN B C 1
ATOM 3676 O O . ASN B 1 205 ? -13.773 20.469 3.467 1 93.94 205 ASN B O 1
ATOM 3680 N N . LYS B 1 206 ? -11.758 21.219 3.643 1 94 206 LYS B N 1
ATOM 3681 C CA . LYS B 1 206 ? -11.969 22.359 2.768 1 94 206 LYS B CA 1
ATOM 3682 C C . LYS B 1 206 ? -12.414 21.922 1.378 1 94 206 LYS B C 1
ATOM 3684 O O . LYS B 1 206 ? -13.219 22.609 0.735 1 94 206 LYS B O 1
ATOM 3689 N N . SER B 1 207 ? -12.008 20.766 0.991 1 89.88 207 SER B N 1
ATOM 3690 C CA . SER B 1 207 ? -12.305 20.297 -0.356 1 89.88 207 SER B CA 1
ATOM 3691 C C . SER B 1 207 ? -13.766 19.875 -0.483 1 89.88 207 SER B C 1
ATOM 3693 O O . SER B 1 207 ? -14.258 19.656 -1.59 1 89.88 207 SER B O 1
ATOM 3695 N N . LYS B 1 208 ? -14.406 19.781 0.652 1 92.94 208 LYS B N 1
ATOM 3696 C CA . LYS B 1 208 ? -15.789 19.328 0.656 1 92.94 208 LYS B CA 1
ATOM 3697 C C . LYS B 1 208 ? -16.766 20.484 0.854 1 92.94 208 LYS B C 1
ATOM 3699 O O . LYS B 1 208 ? -17.969 20.297 0.924 1 92.94 208 LYS B O 1
ATOM 3704 N N . ILE B 1 209 ? -16.234 21.734 0.84 1 94.44 209 ILE B N 1
ATOM 3705 C CA . ILE B 1 209 ? -17.062 22.906 1.153 1 94.44 209 ILE B CA 1
ATOM 3706 C C . ILE B 1 209 ? -17.797 23.359 -0.098 1 94.44 209 ILE B C 1
ATOM 3708 O O . ILE B 1 209 ? -17.203 23.547 -1.157 1 94.44 209 ILE B O 1
ATOM 3712 N N . LYS B 1 210 ? -19.047 23.438 0.045 1 94.06 210 LYS B N 1
ATOM 3713 C CA . LYS B 1 210 ? -19.875 24 -1.011 1 94.06 210 LYS B CA 1
ATOM 3714 C C . LYS B 1 210 ? -19.938 25.516 -0.912 1 94.06 210 LYS B C 1
ATOM 3716 O O . LYS B 1 210 ? -19.75 26.219 -1.91 1 94.06 210 LYS B O 1
ATOM 3721 N N . ASN B 1 211 ? -20.172 25.984 0.204 1 94.19 211 ASN B N 1
ATOM 3722 C CA . ASN B 1 211 ? -20.203 27.422 0.452 1 94.19 211 ASN B CA 1
ATOM 3723 C C . ASN B 1 211 ? -20.078 27.734 1.94 1 94.19 211 ASN B C 1
ATOM 3725 O O . ASN B 1 211 ? -20.312 26.875 2.783 1 94.19 211 ASN B O 1
ATOM 3729 N N . ILE B 1 212 ? -19.672 28.984 2.166 1 94 212 ILE B N 1
ATOM 3730 C CA . ILE B 1 212 ? -19.516 29.453 3.533 1 94 212 ILE B CA 1
ATOM 3731 C C . ILE B 1 212 ? -20.406 30.672 3.768 1 94 212 ILE B C 1
ATOM 3733 O O . ILE B 1 212 ? -20.375 31.625 2.982 1 94 212 ILE B O 1
ATOM 3737 N N . ASP B 1 213 ? -21.25 30.594 4.766 1 94.25 213 ASP B N 1
ATOM 3738 C CA . ASP B 1 213 ? -22.031 31.734 5.207 1 94.25 213 ASP B CA 1
ATOM 3739 C C . ASP B 1 213 ? -21.359 32.438 6.375 1 94.25 213 ASP B C 1
ATOM 3741 O O . ASP B 1 213 ? -21.516 32.062 7.531 1 94.25 213 ASP B O 1
ATOM 3745 N N . SER B 1 214 ? -20.719 33.469 6.039 1 92.38 214 SER B N 1
ATOM 3746 C CA . SER B 1 214 ? -19.938 34.188 7.062 1 92.38 214 SER B CA 1
ATOM 3747 C C . SER B 1 214 ? -20.859 34.844 8.086 1 92.38 214 SER B C 1
ATOM 3749 O O . SER B 1 214 ? -20.531 34.938 9.266 1 92.38 214 SER B O 1
ATOM 3751 N N . LYS B 1 215 ? -21.984 35.219 7.629 1 93.19 215 LYS B N 1
ATOM 3752 C CA . LYS B 1 215 ? -22.938 35.875 8.523 1 93.19 215 LYS B CA 1
ATOM 3753 C C . LYS B 1 215 ? -23.484 34.875 9.555 1 93.19 215 LYS B C 1
ATOM 3755 O O . LYS B 1 215 ? -23.5 35.188 10.75 1 93.19 215 LYS B O 1
ATOM 3760 N N . GLU B 1 216 ? -23.844 33.75 9.164 1 94.56 216 GLU B N 1
ATOM 3761 C CA . GLU B 1 216 ? -24.406 32.719 10.039 1 94.56 216 GLU B CA 1
ATOM 3762 C C . GLU B 1 216 ? -23.312 31.844 10.625 1 94.56 216 GLU B C 1
ATOM 3764 O O . GLU B 1 216 ? -23.594 30.953 11.43 1 94.56 216 GLU B O 1
ATOM 3769 N N . ARG B 1 217 ? -22.062 32.031 10.227 1 95.69 217 ARG B N 1
ATOM 3770 C CA . ARG B 1 217 ? -20.922 31.25 10.664 1 95.69 217 ARG B CA 1
ATOM 3771 C C . ARG B 1 217 ? -21.156 29.766 10.43 1 95.69 217 ARG B C 1
ATOM 3773 O O . ARG B 1 217 ? -20.891 28.953 11.312 1 95.69 217 ARG B O 1
ATOM 3780 N N . SER B 1 218 ? -21.672 29.531 9.273 1 95.81 218 SER B N 1
ATOM 3781 C CA . SER B 1 218 ? -21.969 28.141 8.906 1 95.81 218 SER B CA 1
ATOM 3782 C C . SER B 1 218 ? -21.266 27.75 7.609 1 95.81 218 SER B C 1
ATOM 3784 O O . SER B 1 218 ? -21.031 28.609 6.746 1 95.81 218 SER B O 1
ATOM 3786 N N . ILE B 1 219 ? -20.891 26.516 7.539 1 96.25 219 ILE B N 1
ATOM 3787 C CA . ILE B 1 219 ? -20.219 25.922 6.387 1 96.25 219 ILE B CA 1
ATOM 3788 C C . ILE B 1 219 ? -21.094 24.828 5.781 1 96.25 219 ILE B C 1
ATOM 3790 O O . ILE B 1 219 ? -21.375 23.828 6.434 1 96.25 219 ILE B O 1
ATOM 3794 N N . ASN B 1 220 ? -21.516 25.031 4.559 1 95.94 220 ASN B N 1
ATOM 3795 C CA . ASN B 1 220 ? -22.297 24.031 3.842 1 95.94 220 ASN B CA 1
ATOM 3796 C C . ASN B 1 220 ? -21.391 23.094 3.023 1 95.94 220 ASN B C 1
ATOM 3798 O O . ASN B 1 220 ? -20.594 23.562 2.209 1 95.94 220 ASN B O 1
ATOM 3802 N N . LEU B 1 221 ? -21.625 21.844 3.293 1 95.88 221 LEU B N 1
ATOM 3803 C CA . LEU B 1 221 ? -20.812 20.859 2.594 1 95.88 221 LEU B CA 1
ATOM 3804 C C . LEU B 1 221 ? -21.562 20.281 1.397 1 95.88 221 LEU B C 1
ATOM 3806 O O . LEU B 1 221 ? -22.781 20.422 1.292 1 95.88 221 LEU B O 1
ATOM 3810 N N . ASP B 1 222 ? -20.859 19.734 0.522 1 92.94 222 ASP B N 1
ATOM 3811 C CA . ASP B 1 222 ? -21.438 19.328 -0.756 1 92.94 222 ASP B CA 1
ATOM 3812 C C . ASP B 1 222 ? -22.344 18.094 -0.593 1 92.94 222 ASP B C 1
ATOM 3814 O O . ASP B 1 222 ? -23.141 17.797 -1.475 1 92.94 222 ASP B O 1
ATOM 3818 N N . ASN B 1 223 ? -22.234 17.438 0.579 1 89.31 223 ASN B N 1
ATOM 3819 C CA . ASN B 1 223 ? -23.141 16.328 0.822 1 89.31 223 ASN B CA 1
ATOM 3820 C C . ASN B 1 223 ? -24.422 16.781 1.509 1 89.31 223 ASN B C 1
ATOM 3822 O O . ASN B 1 223 ? -25.25 15.961 1.895 1 89.31 223 ASN B O 1
ATOM 3826 N N . GLY B 1 224 ? -24.453 18.016 1.747 1 92.44 224 GLY B N 1
ATOM 3827 C CA . GLY B 1 224 ? -25.672 18.578 2.32 1 92.44 224 GLY B CA 1
ATOM 3828 C C . GLY B 1 224 ? -25.562 18.828 3.812 1 92.44 224 GLY B C 1
ATOM 3829 O O . GLY B 1 224 ? -26.438 19.484 4.402 1 92.44 224 GLY B O 1
ATOM 3830 N N . GLU B 1 225 ? -24.516 18.312 4.383 1 93.81 225 GLU B N 1
ATOM 3831 C CA . GLU B 1 225 ? -24.344 18.516 5.816 1 93.81 225 GLU B CA 1
ATOM 3832 C C . GLU B 1 225 ? -23.828 19.922 6.113 1 93.81 225 GLU B C 1
ATOM 3834 O O . GLU B 1 225 ? -23.359 20.625 5.207 1 93.81 225 GLU B O 1
ATOM 3839 N N . LEU B 1 226 ? -24.016 20.25 7.375 1 93.44 226 LEU B N 1
ATOM 3840 C CA . LEU B 1 226 ? -23.641 21.578 7.863 1 93.44 226 LEU B CA 1
ATOM 3841 C C . LEU B 1 226 ? -22.688 21.469 9.047 1 93.44 226 LEU B C 1
ATOM 3843 O O . LEU B 1 226 ? -22.875 20.625 9.922 1 93.44 226 LEU B O 1
ATOM 3847 N N . CYS B 1 227 ? -21.594 22.312 8.93 1 93.62 227 CYS B N 1
ATOM 3848 C CA . CYS B 1 227 ? -20.812 22.516 10.141 1 93.62 227 CYS B CA 1
ATOM 3849 C C . CYS B 1 227 ? -20.672 24 10.461 1 93.62 227 CYS B C 1
ATOM 3851 O O . CYS B 1 227 ? -21.031 24.844 9.641 1 93.62 227 CYS B O 1
ATOM 3853 N N . TYR B 1 228 ? -20.234 24.25 11.734 1 94.62 228 TYR B N 1
ATOM 3854 C CA . TYR B 1 228 ? -20.172 25.641 12.172 1 94.62 228 TYR B CA 1
ATOM 3855 C C . TYR B 1 228 ? -18.734 26.109 12.32 1 94.62 228 TYR B C 1
ATOM 3857 O O . TYR B 1 228 ? -17.812 25.297 12.406 1 94.62 228 TYR B O 1
ATOM 3865 N N . ALA B 1 229 ? -18.641 27.406 12.227 1 96.12 229 ALA B N 1
ATOM 3866 C CA . ALA B 1 229 ? -17.344 28.047 12.43 1 96.12 229 ALA B CA 1
ATOM 3867 C C . ALA B 1 229 ? -17.438 29.141 13.484 1 96.12 229 ALA B C 1
ATOM 3869 O O . ALA B 1 229 ? -18.469 29.797 13.625 1 96.12 229 ALA B O 1
ATOM 3870 N N . SER B 1 230 ? -16.375 29.219 14.227 1 94.5 230 SER B N 1
ATOM 3871 C CA . SER B 1 230 ? -16.312 30.328 15.18 1 94.5 230 SER B CA 1
ATOM 3872 C C . SER B 1 230 ? -16.047 31.656 14.469 1 94.5 230 SER B C 1
ATOM 3874 O O . SER B 1 230 ? -15.539 31.672 13.344 1 94.5 230 SER B O 1
ATOM 3876 N N . ALA B 1 231 ? -16.328 32.719 15.172 1 92.06 231 ALA B N 1
ATOM 3877 C CA . ALA B 1 231 ? -16.141 34.031 14.625 1 92.06 231 ALA B CA 1
ATOM 3878 C C . ALA B 1 231 ? -14.68 34.281 14.25 1 92.06 231 ALA B C 1
ATOM 3880 O O . ALA B 1 231 ? -14.383 34.875 13.211 1 92.06 231 ALA B O 1
ATOM 3881 N N . ARG B 1 232 ? -13.859 33.812 15.039 1 90.06 232 ARG B N 1
ATOM 3882 C CA . ARG B 1 232 ? -12.43 34.031 14.82 1 90.06 232 ARG B CA 1
ATOM 3883 C C . ARG B 1 232 ? -11.914 33.125 13.688 1 90.06 232 ARG B C 1
ATOM 3885 O O . ARG B 1 232 ? -11.109 33.562 12.867 1 90.06 232 ARG B O 1
ATOM 3892 N N . LEU B 1 233 ? -12.438 32 13.633 1 90.5 233 LEU B N 1
ATOM 3893 C CA . LEU B 1 233 ? -11.844 31.016 12.75 1 90.5 233 LEU B CA 1
ATOM 3894 C C . LEU B 1 233 ? -12.422 31.109 11.344 1 90.5 233 LEU B C 1
ATOM 3896 O O . LEU B 1 233 ? -11.773 30.703 10.375 1 90.5 233 LEU B O 1
ATOM 3900 N N . ILE B 1 234 ? -13.578 31.656 11.234 1 93.5 234 ILE B N 1
ATOM 3901 C CA . ILE B 1 234 ? -14.242 31.703 9.93 1 93.5 234 ILE B CA 1
ATOM 3902 C C . ILE B 1 234 ? -13.453 32.594 8.984 1 93.5 234 ILE B C 1
ATOM 3904 O O . ILE B 1 234 ? -13.414 32.375 7.773 1 93.5 234 ILE B O 1
ATOM 3908 N N . LYS B 1 235 ? -12.766 33.562 9.43 1 88.81 235 LYS B N 1
ATOM 3909 C CA . LYS B 1 235 ? -11.977 34.469 8.602 1 88.81 235 LYS B CA 1
ATOM 3910 C C . LYS B 1 235 ? -10.805 33.75 7.961 1 88.81 235 LYS B C 1
ATOM 3912 O O . LYS B 1 235 ? -10.516 33.938 6.777 1 88.81 235 LYS B O 1
ATOM 3917 N N . GLY B 1 236 ? -10.188 33 8.781 1 88.44 236 GLY B N 1
ATOM 3918 C CA . GLY B 1 236 ? -9.094 32.219 8.25 1 88.44 236 GLY B CA 1
ATOM 3919 C C . GLY B 1 236 ? -9.531 31.234 7.172 1 88.44 236 GLY B C 1
ATOM 3920 O O . GLY B 1 236 ? -8.82 31.031 6.184 1 88.44 236 GLY B O 1
ATOM 3921 N N . LEU B 1 237 ? -10.641 30.656 7.375 1 90.06 237 LEU B N 1
ATOM 3922 C CA . LEU B 1 237 ? -11.18 29.703 6.418 1 90.06 237 LEU B CA 1
ATOM 3923 C C . LEU B 1 237 ? -11.461 30.375 5.078 1 90.06 237 LEU B C 1
ATOM 3925 O O . LEU B 1 237 ? -11.18 29.797 4.02 1 90.06 237 LEU B O 1
ATOM 3929 N N . LEU B 1 238 ? -12 31.547 5.172 1 87.19 238 LEU B N 1
ATOM 3930 C CA . LEU B 1 238 ? -12.312 32.312 3.965 1 87.19 238 LEU B CA 1
ATOM 3931 C C . LEU B 1 238 ? -11.047 32.625 3.174 1 87.19 238 LEU B C 1
ATOM 3933 O O . LEU B 1 238 ? -11.062 32.625 1.941 1 87.19 238 LEU B O 1
ATOM 3937 N N . LYS B 1 239 ? -10.016 32.781 3.775 1 81.81 239 LYS B N 1
ATOM 3938 C CA . LYS B 1 239 ? -8.742 33.062 3.131 1 81.81 239 LYS B CA 1
ATOM 3939 C C . LYS B 1 239 ? -8.18 31.828 2.447 1 81.81 239 LYS B C 1
ATOM 3941 O O . LYS B 1 239 ? -7.512 31.938 1.415 1 81.81 239 LYS B O 1
ATOM 3946 N N . GLU B 1 240 ? -8.469 30.797 3.076 1 78.25 240 GLU B N 1
ATOM 3947 C CA . GLU B 1 240 ? -7.91 29.547 2.564 1 78.25 240 GLU B CA 1
ATOM 3948 C C . GLU B 1 240 ? -8.773 28.984 1.44 1 78.25 240 GLU B C 1
ATOM 3950 O O . GLU B 1 240 ? -8.32 28.125 0.68 1 78.25 240 GLU B O 1
ATOM 3955 N N . THR B 1 241 ? -10.062 29.25 1.412 1 73 241 THR B N 1
ATOM 3956 C CA . THR B 1 241 ? -10.992 28.656 0.452 1 73 241 THR B CA 1
ATOM 3957 C C . THR B 1 241 ? -11.344 29.656 -0.642 1 73 241 THR B C 1
ATOM 3959 O O . THR B 1 241 ? -12 30.672 -0.375 1 73 241 THR B O 1
ATOM 3962 N N . THR B 1 242 ? -10.555 30.312 -1.383 1 54.38 242 THR B N 1
ATOM 3963 C CA . THR B 1 242 ? -10.961 31.266 -2.416 1 54.38 242 THR B CA 1
ATOM 3964 C C . THR B 1 242 ? -11.977 30.625 -3.363 1 54.38 242 THR B C 1
ATOM 3966 O O . THR B 1 242 ? -11.68 29.641 -4.023 1 54.38 242 THR B O 1
ATOM 3969 N N . PHE B 1 243 ? -13.211 30.609 -3.113 1 46.78 243 PHE B N 1
ATOM 3970 C CA . PHE B 1 243 ? -14.266 30.234 -4.039 1 46.78 243 PHE B CA 1
ATOM 3971 C C . PHE B 1 243 ? -14.227 31.094 -5.297 1 46.78 243 PHE B C 1
ATOM 3973 O O . PHE B 1 243 ? -14.188 32.312 -5.215 1 46.78 243 PHE B O 1
ATOM 3980 N N . THR B 1 244 ? -13.367 30.719 -6.289 1 37.09 244 THR B N 1
ATOM 3981 C CA . THR B 1 244 ? -13.633 31.453 -7.523 1 37.09 244 THR B CA 1
ATOM 3982 C C . THR B 1 244 ? -15.023 31.125 -8.062 1 37.09 244 THR B C 1
ATOM 3984 O O . THR B 1 244 ? -15.461 29.984 -8.008 1 37.09 244 THR B O 1
#

Solvent-accessible surface area (backbone atoms only — not comparable to full-atom values): 26154 Å² total; per-residue (Å²): 80,38,30,36,39,39,29,46,50,62,67,60,35,51,51,53,50,47,55,51,50,51,50,22,60,75,64,46,49,62,49,39,79,78,42,77,38,50,47,71,64,57,55,57,56,42,56,76,79,44,84,54,48,30,38,41,29,22,44,77,35,92,53,95,61,30,28,63,57,50,47,48,56,48,43,73,76,37,81,74,46,41,34,30,37,46,28,79,57,67,87,53,58,62,52,39,33,76,65,48,55,25,37,29,33,70,43,60,67,77,44,77,81,54,41,58,56,53,50,51,56,50,50,52,51,51,48,51,45,54,53,50,47,34,60,45,38,61,52,43,36,48,61,45,67,40,98,65,31,69,46,71,38,52,54,87,52,44,40,34,41,32,62,40,94,52,84,61,23,28,31,39,32,40,80,89,49,71,47,71,32,75,45,57,73,74,78,55,54,32,62,36,82,48,44,39,73,26,29,100,50,26,32,38,25,58,88,39,55,62,46,72,40,76,88,77,30,33,36,36,30,72,76,68,50,75,47,58,30,35,83,76,34,44,56,57,48,52,70,71,50,71,81,124,81,38,30,34,39,40,28,47,52,62,68,61,37,53,50,53,51,47,54,51,50,51,50,22,60,74,65,46,49,62,49,40,81,78,42,77,38,48,47,70,66,56,53,56,57,43,55,75,79,47,84,55,49,28,38,42,28,22,45,78,34,91,51,94,61,30,28,64,58,49,46,48,55,48,43,75,75,37,81,74,46,40,34,31,38,48,30,78,56,66,88,53,58,60,53,39,33,77,67,49,55,25,36,29,34,69,42,60,67,78,45,78,80,53,40,57,58,52,50,50,54,50,49,52,50,49,48,50,45,54,54,51,49,33,59,45,37,59,52,42,37,48,62,47,65,40,98,64,32,71,46,71,39,51,52,88,53,45,40,31,41,32,61,38,94,52,84,62,22,28,32,38,31,39,79,89,51,72,47,69,33,75,43,58,73,73,76,55,56,32,61,35,83,49,43,38,73,26,30,101,51,27,32,37,24,59,88,39,54,63,47,72,40,78,87,78,31,34,36,34,30,72,77,69,50,75,47,57,30,36,84,77,34,43,56,57,50,51,69,70,51,72,80,126

InterPro domains:
  IPR001789 Signal transduction response regulator, receiver domain [PF00072] (3-118)
  IPR001789 Signal transduction response regulator, receiver domain [PS50110] (2-124)
  IPR001789 Signal transduction response regulator, receiver domain [SM00448] (1-119)
  IPR007492 LytTR DNA-binding domain [PF04397] (149-238)
  IPR007492 LytTR DNA-binding domain [PS50930] (142-243)
  IPR007492 LytTR DNA-binding domain [SM00850] (148-242)
  IPR011006 CheY-like superfamily [SSF52172] (1-127)
  IPR046947 Transcriptional regulatory protein LytR-like [PTHR37299] (1-242)

Sequence (488 aa):
MNIVICEDDRVQLEKTKEIIENYAMMEDNGIKVVLATANPHDVLSFLQEDKADCYFLDIDLKDEITGITLGSKIREEDPIASLVYITTHAEMSFLTFIYKLAALDFIIKDNPDSLKEKLLSTLKEAHRRYLKLGEQDNIQKLQIKTTGRTHNIDFQNIYFFEASPDSHKIILHLENEYIEFYGRLKNYEGLHPDFYRCHKSFIVNKSKIKNIDSKERSINLDNGELCYASARLIKGLLKETTFTMNIVICEDDRVQLEKTKEIIENYAMMEDNGIKVVLATANPHDVLSFLQEDKADCYFLDIDLKDEITGITLGSKIREEDPIASLVYITTHAEMSFLTFIYKLAALDFIIKDNPDSLKEKLLSTLKEAHRRYLKLGEQDNIQKLQIKTTGRTHNIDFQNIYFFEASPDSHKIILHLENEYIEFYGRLKNYEGLHPDFYRCHKSFIVNKSKIKNIDSKERSINLDNGELCYASARLIKGLLKETTFT

Radius of gyration: 24.91 Å; Cα contacts (8 Å, |Δi|>4): 922; chains: 2; bounding box: 53×66×53 Å

Organism: NCBI:txid1224748

Nearest PDB structures (foldseek):
  4xxe-assembly1_D  TM=9.570E-01  e=7.736E-12  Staphylococcus aureus subsp. aureus COL
  4g4k-assembly1_A  TM=9.512E-01  e=1.186E-11  Staphylococcus aureus
  4cbv-assembly2_F  TM=4.939E-01  e=2.108E-17  Streptococcus pneumoniae
  8p6f-assembly1_B  TM=8.260E-01  e=4.350E-06  Flavobacterium johnsoniae
  3jte-assembly1_A  TM=8.068E-01  e=4.093E-06  Acetivibrio thermocellus ATCC 27405